Protein 7LCU (pdb70)

Nearest PDB structures (foldseek):
  4z2a-assembly1_A  TM=1.001E+00  e=0.000E+00  Homo sapiens
  6eqv-assembly1_A  TM=9.980E-01  e=0.000E+00  Homo sapiens
  1p8j-assembly1_A  TM=9.957E-01  e=0.000E+00  Mus musculus
  1ot5-assembly2_B  TM=9.451E-01  e=8.355E-60  Saccharomyces cerevisiae
  3wqb-assembly1_A  TM=8.620E-01  e=1.418E-39  Aeromonas sobria

Structure (mmCIF, N/CA/C/O backbone):
data_7LCU
#
_entry.id   7LCU
#
_cell.length_a   95.994
_cell.length_b   67.383
_cell.length_c   88.632
_cell.angle_alpha   90.000
_cell.angle_beta   122.697
_cell.angle_gamma   90.000
#
_symmetry.space_group_name_H-M   'C 1 2 1'
#
loop_
_entity.id
_entity.type
_entity.pdbx_description
1 polymer Furin
2 non-polymer 'CALCIUM ION'
3 non-polymer '(1-{[2-(3,5-dichlorophenyl)-6-{[2-(4-methylpiperazin-1-yl)pyrimidin-5-yl]oxy}pyridin-4-yl]methyl}piperidin-4-yl)acetic acid'
4 non-polymer 1,2-ETHANEDIOL
5 water water
#
loop_
_atom_site.group_PDB
_atom_site.id
_atom_site.type_symbol
_atom_site.label_atom_id
_atom_site.label_alt_id
_atom_site.label_comp_id
_atom_site.label_asym_id
_atom_site.label_entity_id
_atom_site.label_seq_id
_atom_site.pdbx_PDB_ins_code
_atom_site.Cartn_x
_atom_site.Cartn_y
_atom_site.Cartn_z
_atom_site.occupancy
_atom_site.B_iso_or_equiv
_atom_site.auth_seq_id
_atom_site.auth_comp_id
_atom_site.auth_asym_id
_atom_site.auth_atom_id
_atom_site.pdbx_PDB_model_num
ATOM 1 N N . TYR A 1 3 ? -81.66673 -3.12451 77.25518 1.000 37.52188 110 TYR A N 1
ATOM 2 C CA . TYR A 1 3 ? -81.52415 -3.88280 78.49130 1.000 36.56557 110 TYR A CA 1
ATOM 3 C C . TYR A 1 3 ? -82.50315 -3.41225 79.55769 1.000 38.57919 110 TYR A C 1
ATOM 4 O O . TYR A 1 3 ? -82.62190 -2.21506 79.81983 1.000 40.43121 110 TYR A O 1
ATOM 13 N N . GLN A 1 4 ? -83.19647 -4.36556 80.17532 1.000 36.87097 111 GLN A N 1
ATOM 14 C CA . GLN A 1 4 ? -84.05443 -4.09857 81.31895 1.000 33.84991 111 GLN A CA 1
ATOM 15 C C . GLN A 1 4 ? -83.67648 -5.03750 82.45499 1.000 32.12745 111 GLN A C 1
ATOM 16 O O . GLN A 1 4 ? -83.42000 -6.22409 82.23287 1.000 33.51990 111 GLN A O 1
ATOM 18 N N . GLU A 1 5 ? -83.63321 -4.49500 83.66833 1.000 29.46913 112 GLU A N 1
ATOM 19 C CA . GLU A 1 5 ? -83.38288 -5.25582 84.88620 1.000 31.27495 112 GLU A CA 1
ATOM 20 C C . GLU A 1 5 ? -84.34599 -6.43604 84.97649 1.000 28.22165 112 GLU A C 1
ATOM 21 O O . GLU A 1 5 ? -85.50460 -6.32280 84.55692 1.000 25.75736 112 GLU A O 1
ATOM 27 N N . PRO A 1 6 ? -83.91272 -7.57985 85.51199 1.000 24.11810 113 PRO A N 1
ATOM 28 C CA . PRO A 1 6 ? -84.80192 -8.74598 85.57491 1.000 19.38753 113 PRO A CA 1
ATOM 29 C C . PRO A 1 6 ? -86.07764 -8.45924 86.35093 1.000 21.29869 113 PRO A C 1
ATOM 30 O O . PRO A 1 6 ? -86.08343 -7.72565 87.34175 1.000 21.37328 113 PRO A O 1
ATOM 34 N N . THR A 1 7 ? -87.16513 -9.07434 85.89326 1.000 18.18105 114 THR A N 1
ATOM 35 C CA . THR A 1 7 ? -88.47275 -8.94287 86.51848 1.000 18.52666 114 THR A CA 1
ATOM 36 C C . THR A 1 7 ? -88.83628 -10.13131 87.40020 1.000 16.81803 114 THR A C 1
ATOM 37 O O . THR A 1 7 ? -89.93169 -10.14632 87.97560 1.000 17.17622 114 THR A O 1
ATOM 41 N N . ASP A 1 8 ? -87.94672 -11.11553 87.52833 1.000 16.44573 115 ASP A N 1
ATOM 42 C CA . ASP A 1 8 ? -88.26430 -12.33816 88.25196 1.000 15.20310 115 ASP A CA 1
ATOM 43 C C . ASP A 1 8 ? -88.65228 -12.02444 89.69850 1.000 14.73843 115 ASP A C 1
ATOM 44 O O . ASP A 1 8 ? -88.11118 -11.09999 90.31395 1.000 16.69069 115 ASP A O 1
ATOM 49 N N . PRO A 1 9 ? -89.58623 -12.78627 90.26580 1.000 14.76463 116 PRO A N 1
ATOM 50 C CA . PRO A 1 9 ? -90.16350 -12.39215 91.56169 1.000 15.31679 116 PRO A CA 1
ATOM 51 C C . PRO A 1 9 ? -89.17206 -12.36297 92.71306 1.000 16.85222 116 PRO A C 1
ATOM 52 O O . PRO A 1 9 ? -89.36817 -11.59196 93.66374 1.000 16.66445 116 PRO A O 1
ATOM 56 N N . LYS A 1 10 ? -88.12226 -13.18082 92.67341 1.000 15.72020 117 LYS A N 1
ATOM 57 C CA . LYS A 1 10 ? -87.15359 -13.21866 93.76188 1.000 15.62421 117 LYS A CA 1
ATOM 58 C C . LYS A 1 10 ? -85.86245 -12.47815 93.43909 1.000 13.07392 117 LYS A C 1
ATOM 59 O O . LYS A 1 10 ? -84.93012 -12.51005 94.24490 1.000 14.76442 117 LYS A O 1
ATOM 65 N N . PHE A 1 11 ? -85.77328 -11.81262 92.29010 1.000 14.65273 118 PHE A N 1
ATOM 66 C CA . PHE A 1 11 ? -84.58431 -11.00596 92.02931 1.000 13.26701 118 PHE A CA 1
ATOM 67 C C . PHE A 1 11 ? -84.31750 -9.96555 93.11092 1.000 13.41744 118 PHE A C 1
ATOM 68 O O . PHE A 1 11 ? -83.13879 -9.75948 93.45260 1.000 13.18787 118 PHE A O 1
ATOM 76 N N . PRO A 1 12 ? -85.31651 -9.28237 93.67668 1.000 14.96626 119 PRO A N 1
ATOM 77 C CA . PRO A 1 12 ? -85.00030 -8.31386 94.73376 1.000 18.19343 119 PRO A CA 1
ATOM 78 C C . PRO A 1 12 ? -84.32107 -8.95573 95.92671 1.000 17.00586 119 PRO A C 1
ATOM 79 O O . PRO A 1 12 ? -83.47845 -8.31545 96.56737 1.000 22.67772 119 PRO A O 1
ATOM 83 N N . GLN A 1 13 ? -84.65030 -10.21308 96.22389 1.000 14.27301 120 GLN A N 1
ATOM 84 C CA . GLN A 1 13 ? -84.04039 -10.96818 97.31041 1.000 13.40254 120 GLN A CA 1
ATOM 85 C C . GLN A 1 13 ? -82.62258 -11.42445 96.99151 1.000 11.69327 120 GLN A C 1
ATOM 86 O O . GLN A 1 13 ? -81.90476 -11.82057 97.91224 1.000 11.45251 120 GLN A O 1
ATOM 92 N N . GLN A 1 14 ? -82.20154 -11.38283 95.72341 1.000 12.13370 121 GLN A N 1
ATOM 93 C CA . GLN A 1 14 ? -80.83116 -11.72923 95.33457 1.000 9.95757 121 GLN A CA 1
ATOM 94 C C . GLN A 1 14 ? -79.92469 -10.51678 95.56059 1.000 10.38266 121 GLN A C 1
ATOM 95 O O . GLN A 1 14 ? -79.41003 -9.88433 94.63428 1.000 13.02534 121 GLN A O 1
ATOM 101 N N . TRP A 1 15 ? -79.71958 -10.22279 96.85076 1.000 11.00221 122 TRP A N 1
ATOM 102 C CA . TRP A 1 15 ? -79.08932 -8.98042 97.28357 1.000 10.04152 122 TRP A CA 1
ATOM 103 C C . TRP A 1 15 ? -77.67157 -8.83912 96.75516 1.000 12.06914 122 TRP A C 1
ATOM 104 O O . TRP A 1 15 ? -77.18766 -7.71583 96.56841 1.000 14.79160 122 TRP A O 1
ATOM 115 N N . TYR A 1 16 ? -76.98122 -9.95635 96.54878 1.000 10.27649 123 TYR A N 1
ATOM 116 C CA . TYR A 1 16 ? -75.61951 -9.96010 96.03099 1.000 12.40908 123 TYR A CA 1
ATOM 117 C C . TYR A 1 16 ? -75.55921 -9.62562 94.54022 1.000 13.35718 123 TYR A C 1
ATOM 118 O O . TYR A 1 16 ? -74.45592 -9.42123 94.01664 1.000 14.43011 123 TYR A O 1
ATOM 127 N N . LEU A 1 17 ? -76.71062 -9.55379 93.85834 1.000 12.44106 124 LEU A N 1
ATOM 128 C CA . LEU A 1 17 ? -76.85640 -9.10078 92.47120 1.000 14.54189 124 LEU A CA 1
ATOM 129 C C . LEU A 1 17 ? -77.69033 -7.83428 92.33651 1.000 18.17237 124 LEU A C 1
ATOM 130 O O . LEU A 1 17 ? -77.39746 -6.98899 91.48396 1.000 19.05228 124 LEU A O 1
ATOM 135 N N . SER A 1 18 ? -78.77432 -7.70916 93.10174 1.000 18.49662 125 SER A N 1
ATOM 136 C CA . SER A 1 18 ? -79.71859 -6.61694 92.90198 1.000 21.78312 125 SER A CA 1
ATOM 137 C C . SER A 1 18 ? -79.39690 -5.39531 93.74753 1.000 28.35828 125 SER A C 1
ATOM 138 O O . SER A 1 18 ? -80.01463 -4.34161 93.54726 1.000 31.30093 125 SER A O 1
ATOM 141 N N . GLY A 1 19 ? -78.44303 -5.50852 94.66832 1.000 19.93705 126 GLY A N 1
ATOM 142 C CA . GLY A 1 19 ? -78.18353 -4.43200 95.60216 1.000 29.13113 126 GLY A CA 1
ATOM 143 C C . GLY A 1 19 ? -77.86137 -3.12340 94.90806 1.000 36.82735 126 GLY A C 1
ATOM 144 O O . GLY A 1 19 ? -77.44385 -3.07644 93.74788 1.000 33.76934 126 GLY A O 1
ATOM 145 N N . VAL A 1 20 ? -78.06180 -2.03539 95.65039 1.000 33.22808 127 VAL A N 1
ATOM 146 C CA . VAL A 1 20 ? -77.78048 -0.69762 95.14324 1.000 41.60027 127 VAL A CA 1
ATOM 147 C C . VAL A 1 20 ? -76.93024 0.06920 96.14743 1.000 43.54008 127 VAL A C 1
ATOM 148 O O . VAL A 1 20 ? -76.66425 1.26334 95.96842 1.000 42.09068 127 VAL A O 1
ATOM 152 N N . THR A 1 21 ? -76.49719 -0.61142 97.20940 1.000 37.18871 128 THR A N 1
ATOM 153 C CA . THR A 1 21 ? -75.64892 -0.01372 98.23139 1.000 37.16766 128 THR A CA 1
ATOM 154 C C . THR A 1 21 ? -74.18016 -0.39327 98.07006 1.000 38.89257 128 THR A C 1
ATOM 155 O O . THR A 1 21 ? -73.41463 -0.30282 99.03585 1.000 37.05624 128 THR A O 1
ATOM 159 N N . GLN A 1 22 ? -73.77412 -0.80934 96.86903 1.000 39.64794 129 GLN A N 1
ATOM 160 C CA . GLN A 1 22 ? -72.38211 -1.12785 96.55333 1.000 39.77497 129 GLN A CA 1
ATOM 161 C C . GLN A 1 22 ? -71.85537 -2.31480 97.35598 1.000 39.87432 129 GLN A C 1
ATOM 162 O O . GLN A 1 22 ? -70.63933 -2.52339 97.44247 1.000 43.43454 129 GLN A O 1
ATOM 164 N N . ARG A 1 23 ? -72.75405 -3.09485 97.94769 1.000 29.62964 130 ARG A N 1
ATOM 165 C CA . ARG A 1 23 ? -72.39324 -4.33454 98.63387 1.000 19.23900 130 ARG A CA 1
ATOM 166 C C . ARG A 1 23 ? -72.83945 -5.53999 97.81231 1.000 16.62437 130 ARG A C 1
ATOM 167 O O . ARG A 1 23 ? -73.63078 -6.36055 98.26566 1.000 18.50687 130 ARG A O 1
ATOM 175 N N . ASP A 1 24 ? -72.33020 -5.63997 96.58388 1.000 13.20971 131 ASP A N 1
ATOM 176 C CA . ASP A 1 24 ? -72.77667 -6.67608 95.66732 1.000 13.52897 131 ASP A CA 1
ATOM 177 C C . ASP A 1 24 ? -71.64893 -7.00391 94.69434 1.000 12.00642 131 ASP A C 1
ATOM 178 O O . ASP A 1 24 ? -70.55338 -6.44452 94.76139 1.000 13.06334 131 ASP A O 1
ATOM 183 N N . LEU A 1 25 ? -71.93403 -7.92250 93.78341 1.000 11.66885 132 LEU A N 1
ATOM 184 C CA . LEU A 1 25 ? -70.94033 -8.44895 92.86100 1.000 10.34853 132 LEU A CA 1
ATOM 185 C C . LEU A 1 25 ? -70.80272 -7.61794 91.58175 1.000 10.63791 132 LEU A C 1
ATOM 186 O O . LEU A 1 25 ? -70.06663 -8.01403 90.67059 1.000 10.84073 132 LEU A O 1
ATOM 191 N N . ASN A 1 26 ? -71.48826 -6.47431 91.50227 1.000 12.03079 133 ASN A N 1
ATOM 192 C CA . ASN A 1 26 ? -71.38807 -5.57072 90.35595 1.000 12.65023 133 ASN A CA 1
ATOM 193 C C . ASN A 1 26 ? -71.72318 -6.29162 89.05368 1.000 11.96568 133 ASN A C 1
ATOM 194 O O . ASN A 1 26 ? -71.06529 -6.10140 88.03035 1.000 13.06893 133 ASN A O 1
ATOM 199 N N . VAL A 1 27 ? -72.76114 -7.12611 89.09829 1.000 12.80063 134 VAL A N 1
ATOM 200 C CA A VAL A 1 27 ? -73.16844 -7.87409 87.91366 0.465 12.78026 134 VAL A CA 1
ATOM 201 C CA B VAL A 1 27 ? -73.18332 -7.88720 87.92734 0.535 12.76376 134 VAL A CA 1
ATOM 202 C C . VAL A 1 27 ? -74.07932 -7.05853 87.00349 1.000 12.11574 134 VAL A C 1
ATOM 203 O O . VAL A 1 27 ? -74.03258 -7.22213 85.77764 1.000 13.52302 134 VAL A O 1
ATOM 210 N N . LYS A 1 28 ? -74.90728 -6.17081 87.56252 1.000 13.49420 135 LYS A N 1
ATOM 211 C CA . LYS A 1 28 ? -75.77312 -5.36155 86.71136 1.000 14.54173 135 LYS A CA 1
ATOM 212 C C . LYS A 1 28 ? -74.96279 -4.55039 85.71159 1.000 14.89055 135 LYS A C 1
ATOM 213 O O . LYS A 1 28 ? -75.39158 -4.35931 84.56649 1.000 17.19104 135 LYS A O 1
ATOM 219 N N . ALA A 1 29 ? -73.78474 -4.07405 86.11835 1.000 15.40791 136 ALA A N 1
ATOM 220 C CA . ALA A 1 29 ? -72.93406 -3.32358 85.19805 1.000 16.50061 136 ALA A CA 1
ATOM 221 C C . ALA A 1 29 ? -72.52605 -4.17327 83.99918 1.000 15.29305 136 ALA A C 1
ATOM 222 O O . ALA A 1 29 ? -72.41500 -3.66709 82.87265 1.000 20.18577 136 ALA A O 1
ATOM 224 N N . ALA A 1 30 ? -72.28288 -5.46673 84.22147 1.000 15.62272 137 ALA A N 1
ATOM 225 C CA . ALA A 1 30 ? -71.92346 -6.34759 83.11630 1.000 14.39979 137 ALA A CA 1
ATOM 226 C C . ALA A 1 30 ? -73.12743 -6.62081 82.22562 1.000 14.16207 137 ALA A C 1
ATOM 227 O O . ALA A 1 30 ? -73.01942 -6.58642 80.99165 1.000 17.36012 137 ALA A O 1
ATOM 229 N N . TRP A 1 31 ? -74.28760 -6.88943 82.83126 1.000 14.81760 138 TRP A N 1
ATOM 230 C CA . TRP A 1 31 ? -75.49941 -7.09867 82.04910 1.000 15.94472 138 TRP A CA 1
ATOM 231 C C . TRP A 1 31 ? -75.81750 -5.87796 81.19230 1.000 17.23345 138 TRP A C 1
ATOM 232 O O . TRP A 1 31 ? -76.22065 -6.01162 80.02944 1.000 20.50163 138 TRP A O 1
ATOM 243 N N . ALA A 1 32 ? -75.65136 -4.67801 81.75366 1.000 19.36315 139 ALA A N 1
ATOM 244 C CA . ALA A 1 32 ? -75.99031 -3.45742 81.02840 1.000 19.10322 139 ALA A CA 1
ATOM 245 C C . ALA A 1 32 ? -75.12934 -3.25220 79.79109 1.000 24.32864 139 ALA A C 1
ATOM 246 O O . ALA A 1 32 ? -75.54304 -2.53180 78.87624 1.000 27.80753 139 ALA A O 1
ATOM 248 N N . GLN A 1 33 ? -73.94096 -3.84493 79.74855 1.000 20.20820 140 GLN A N 1
ATOM 249 C CA . GLN A 1 33 ? -73.09557 -3.80131 78.56447 1.000 21.46827 140 GLN A CA 1
ATOM 250 C C . GLN A 1 33 ? -73.38082 -4.94478 77.60630 1.000 25.23154 140 GLN A C 1
ATOM 251 O O . GLN A 1 33 ? -72.66857 -5.09586 76.60591 1.000 27.21720 140 GLN A O 1
ATOM 257 N N . GLY A 1 34 ? -74.40062 -5.74700 77.88607 1.000 23.17872 141 GLY A N 1
ATOM 258 C CA . GLY A 1 34 ? -74.78449 -6.81964 76.99885 1.000 21.69094 141 GLY A CA 1
ATOM 259 C C . GLY A 1 34 ? -74.09679 -8.14020 77.24219 1.000 19.64497 141 GLY A C 1
ATOM 260 O O . GLY A 1 34 ? -74.11482 -8.99865 76.35442 1.000 22.62204 141 GLY A O 1
ATOM 261 N N . TYR A 1 35 ? -73.48810 -8.33973 78.41185 1.000 15.06275 142 TYR A N 1
ATOM 262 C CA . TYR A 1 35 ? -72.82827 -9.60089 78.73812 1.000 13.85846 142 TYR A CA 1
ATOM 263 C C . TYR A 1 35 ? -73.69315 -10.36038 79.73431 1.000 12.82311 142 TYR A C 1
ATOM 264 O O . TYR A 1 35 ? -73.86810 -9.92488 80.88061 1.000 14.93834 142 TYR A O 1
ATOM 273 N N . THR A 1 36 ? -74.22940 -11.49409 79.28934 1.000 13.35785 143 THR A N 1
ATOM 274 C CA . THR A 1 36 ? -75.13612 -12.31116 80.08301 1.000 14.02809 143 THR A CA 1
ATOM 275 C C . THR A 1 36 ? -74.78540 -13.78940 80.02633 1.000 13.40782 143 THR A C 1
ATOM 276 O O . THR A 1 36 ? -75.53291 -14.60968 80.57766 1.000 13.53950 143 THR A O 1
ATOM 280 N N . GLY A 1 37 ? -73.68676 -14.15744 79.36901 1.000 14.01810 144 GLY A N 1
ATOM 281 C CA . GLY A 1 37 ? -73.27297 -15.53702 79.28687 1.000 13.53197 144 GLY A CA 1
ATOM 282 C C . GLY A 1 37 ? -73.60110 -16.23127 77.98157 1.000 12.54234 144 GLY A C 1
ATOM 283 O O . GLY A 1 37 ? -73.33348 -17.42953 77.86346 1.000 12.48748 144 GLY A O 1
ATOM 284 N N . HIS A 1 38 ? -74.18965 -15.52466 77.01545 1.000 15.49782 145 HIS A N 1
ATOM 285 C CA A HIS A 1 38 ? -74.51694 -16.11606 75.72108 0.419 15.73503 145 HIS A CA 1
ATOM 286 C CA B HIS A 1 38 ? -74.52484 -16.14326 75.74246 0.581 15.70913 145 HIS A CA 1
ATOM 287 C C . HIS A 1 38 ? -73.30907 -16.84559 75.15211 1.000 13.90715 145 HIS A C 1
ATOM 288 O O . HIS A 1 38 ? -72.21529 -16.28420 75.08330 1.000 13.97582 145 HIS A O 1
ATOM 301 N N . GLY A 1 39 ? -73.51094 -18.09529 74.74046 1.000 12.93194 146 GLY A N 1
ATOM 302 C CA . GLY A 1 39 ? -72.47293 -18.86281 74.08750 1.000 15.30970 146 GLY A CA 1
ATOM 303 C C . GLY A 1 39 ? -71.52682 -19.59549 75.01156 1.000 14.78615 146 GLY A C 1
ATOM 304 O O . GLY A 1 39 ? -70.65137 -20.32138 74.52577 1.000 15.89119 146 GLY A O 1
ATOM 305 N N . ILE A 1 40 ? -71.66891 -19.43290 76.32752 1.000 13.09234 147 ILE A N 1
ATOM 306 C CA . ILE A 1 40 ? -70.77945 -20.06402 77.29512 1.000 13.08977 147 ILE A CA 1
ATOM 307 C C . ILE A 1 40 ? -71.49049 -21.26078 77.90778 1.000 11.56177 147 ILE A C 1
ATOM 308 O O . ILE A 1 40 ? -72.70993 -21.24271 78.11127 1.000 13.27739 147 ILE A O 1
ATOM 313 N N . VAL A 1 41 ? -70.72440 -22.30597 78.21387 1.000 11.41694 148 VAL A N 1
ATOM 314 C CA . VAL A 1 41 ? -71.24178 -23.56587 78.73445 1.000 12.45118 148 VAL A CA 1
ATOM 315 C C . VAL A 1 41 ? -70.57454 -23.84442 80.07429 1.000 10.30107 148 VAL A C 1
ATOM 316 O O . VAL A 1 41 ? -69.34100 -23.86463 80.16070 1.000 11.46136 148 VAL A O 1
ATOM 320 N N . VAL A 1 42 ? -71.38971 -24.07007 81.11062 1.000 10.33538 149 VAL A N 1
ATOM 321 C CA . VAL A 1 42 ? -70.90284 -24.33379 82.46160 1.000 9.93603 149 VAL A CA 1
ATOM 322 C C . VAL A 1 42 ? -71.45316 -25.66968 82.93694 1.000 9.35618 149 VAL A C 1
ATOM 323 O O . VAL A 1 42 ? -72.62225 -25.98735 82.68445 1.000 11.10718 149 VAL A O 1
ATOM 327 N N . SER A 1 43 ? -70.63482 -26.43063 83.66382 1.000 9.52424 150 SER A N 1
ATOM 328 C CA . SER A 1 43 ? -71.06041 -27.70125 84.24653 1.000 11.02409 150 SER A CA 1
ATOM 329 C C . SER A 1 43 ? -70.80797 -27.73624 85.75251 1.000 10.37234 150 SER A C 1
ATOM 330 O O . SER A 1 43 ? -69.70795 -27.41123 86.21346 1.000 10.93727 150 SER A O 1
ATOM 333 N N . ILE A 1 44 ? -71.81599 -28.17751 86.50680 1.000 10.48410 151 ILE A N 1
ATOM 334 C CA . ILE A 1 44 ? -71.76616 -28.27893 87.96628 1.000 9.00333 151 ILE A CA 1
ATOM 335 C C . ILE A 1 44 ? -71.39472 -29.70865 88.33700 1.000 10.03532 151 ILE A C 1
ATOM 336 O O . ILE A 1 44 ? -72.15251 -30.64362 88.04112 1.000 10.53918 151 ILE A O 1
ATOM 341 N N . LEU A 1 45 ? -70.27594 -29.88968 89.03699 1.000 11.24237 152 LEU A N 1
ATOM 342 C CA . LEU A 1 45 ? -69.84799 -31.20828 89.50539 1.000 10.42405 152 LEU A CA 1
ATOM 343 C C . LEU A 1 45 ? -70.40222 -31.43232 90.90842 1.000 11.51678 152 LEU A C 1
ATOM 344 O O . LEU A 1 45 ? -69.91315 -30.84100 91.87656 1.000 10.95546 152 LEU A O 1
ATOM 349 N N . ASP A 1 46 ? -71.41306 -32.29552 91.03128 1.000 10.73545 153 ASP A N 1
ATOM 350 C CA . ASP A 1 46 ? -72.14560 -32.38320 92.28749 1.000 10.72778 153 ASP A CA 1
ATOM 351 C C . ASP A 1 46 ? -73.00831 -33.64047 92.32626 1.000 11.56179 153 ASP A C 1
ATOM 352 O O . ASP A 1 46 ? -72.62053 -34.68377 91.78859 1.000 13.23953 153 ASP A O 1
ATOM 357 N N . ASP A 1 47 ? -74.16886 -33.55262 92.97334 1.000 13.26589 154 ASP A N 1
ATOM 358 C CA . ASP A 1 47 ? -75.04453 -34.69684 93.20130 1.000 13.03635 154 ASP A CA 1
ATOM 359 C C . ASP A 1 47 ? -76.12210 -34.85675 92.13065 1.000 13.65502 154 ASP A C 1
ATOM 360 O O . ASP A 1 47 ? -77.04345 -35.66315 92.31408 1.000 15.33385 154 ASP A O 1
ATOM 365 N N . GLY A 1 48 ? -76.02527 -34.12456 91.02960 1.000 12.22510 155 GLY A N 1
ATOM 366 C CA . GLY A 1 48 ? -77.00333 -34.15907 89.95990 1.000 14.02919 155 GLY A CA 1
ATOM 367 C C . GLY A 1 48 ? -77.68233 -32.81331 89.77289 1.000 13.85233 155 GLY A C 1
ATOM 368 O O . GLY A 1 48 ? -77.56819 -31.90368 90.59148 1.000 13.80604 155 GLY A O 1
ATOM 369 N N . ILE A 1 49 ? -78.40906 -32.70416 88.65771 1.000 13.87010 156 ILE A N 1
ATOM 370 C CA . ILE A 1 49 ? -79.09987 -31.46952 88.29692 1.000 14.75069 156 ILE A CA 1
ATOM 371 C C . ILE A 1 49 ? -80.52565 -31.79301 87.86433 1.000 13.81525 156 ILE A C 1
ATOM 372 O O . ILE A 1 49 ? -80.74044 -32.65796 87.00753 1.000 15.32580 156 ILE A O 1
ATOM 377 N N . GLU A 1 50 ? -81.49296 -31.09119 88.44773 1.000 14.32390 157 GLU A N 1
ATOM 378 C CA . GLU A 1 50 ? -82.90327 -31.25843 88.10059 1.000 12.74223 157 GLU A CA 1
ATOM 379 C C . GLU A 1 50 ? -83.16020 -30.51448 86.79378 1.000 11.67829 157 GLU A C 1
ATOM 380 O O . GLU A 1 50 ? -83.55047 -29.34647 86.77553 1.000 14.19805 157 GLU A O 1
ATOM 386 N N . LYS A 1 51 ? -82.93509 -31.21225 85.67066 1.000 15.12760 158 LYS A N 1
ATOM 387 C CA . LYS A 1 51 ? -82.88923 -30.55868 84.36252 1.000 16.17889 158 LYS A CA 1
ATOM 388 C C . LYS A 1 51 ? -84.23945 -30.00157 83.92932 1.000 17.38403 158 LYS A C 1
ATOM 389 O O . LYS A 1 51 ? -84.28034 -29.10601 83.07526 1.000 18.03020 158 LYS A O 1
ATOM 395 N N . ASN A 1 52 ? -85.33772 -30.51201 84.48470 1.000 15.99255 159 ASN A N 1
ATOM 396 C CA . ASN A 1 52 ? -86.67817 -30.03757 84.16847 1.000 20.10801 159 ASN A CA 1
ATOM 397 C C . ASN A 1 52 ? -87.16135 -28.94939 85.11579 1.000 16.30601 159 ASN A C 1
ATOM 398 O O . ASN A 1 52 ? -88.33188 -28.55964 85.04763 1.000 17.54870 159 ASN A O 1
ATOM 403 N N . HIS A 1 53 ? -86.30403 -28.46436 86.00789 1.000 14.92431 160 HIS A N 1
ATOM 404 C CA . HIS A 1 53 ? -86.71153 -27.37230 86.87706 1.000 13.02039 160 HIS A CA 1
ATOM 405 C C . HIS A 1 53 ? -87.18411 -26.19447 86.02691 1.000 12.53465 160 HIS A C 1
ATOM 406 O O . HIS A 1 53 ? -86.52976 -25.84082 85.04327 1.000 12.41925 160 HIS A O 1
ATOM 413 N N . PRO A 1 54 ? -88.31093 -25.56437 86.37030 1.000 12.97178 161 PRO A N 1
ATOM 414 C CA . PRO A 1 54 ? -88.81279 -24.45289 85.54080 1.000 14.05117 161 PRO A CA 1
ATOM 415 C C . PRO A 1 54 ? -87.83653 -23.30111 85.34278 1.000 14.86843 161 PRO A C 1
ATOM 416 O O . PRO A 1 54 ? -87.98241 -22.55561 84.36530 1.000 16.80598 161 PRO A O 1
ATOM 420 N N . ASP A 1 55 ? -86.86624 -23.10513 86.23345 1.000 13.86643 162 ASP A N 1
ATOM 421 C CA . ASP A 1 55 ? -85.88249 -22.04773 86.05073 1.000 13.02855 162 ASP A CA 1
ATOM 422 C C . ASP A 1 55 ? -84.56979 -22.54509 85.46215 1.000 13.19425 162 ASP A C 1
ATOM 423 O O . ASP A 1 55 ? -83.65029 -21.74119 85.28253 1.000 13.65525 162 ASP A O 1
ATOM 428 N N . LEU A 1 56 ? -84.45473 -23.83578 85.16007 1.000 11.92312 163 LEU A N 1
ATOM 429 C CA . LEU A 1 56 ? -83.26085 -24.35769 84.50305 1.000 12.04523 163 LEU A CA 1
ATOM 430 C C . LEU A 1 56 ? -83.50780 -24.90203 83.10504 1.000 13.05042 163 LEU A C 1
ATOM 431 O O . LEU A 1 56 ? -82.60985 -24.82353 82.25894 1.000 13.93992 163 LEU A O 1
ATOM 436 N N . ALA A 1 57 ? -84.70059 -25.44199 82.83835 1.000 13.67349 164 ALA A N 1
ATOM 437 C CA . ALA A 1 57 ? -84.95110 -26.14342 81.58115 1.000 15.34275 164 ALA A CA 1
ATOM 438 C C . ALA A 1 57 ? -84.58156 -25.30737 80.36049 1.000 13.56410 164 ALA A C 1
ATOM 439 O O . ALA A 1 57 ? -84.00298 -25.82948 79.40078 1.000 15.38240 164 ALA A O 1
ATOM 441 N N . GLY A 1 58 ? -84.90846 -24.01336 80.37273 1.000 13.93364 165 GLY A N 1
ATOM 442 C CA . GLY A 1 58 ? -84.61791 -23.16847 79.22280 1.000 17.46626 165 GLY A CA 1
ATOM 443 C C . GLY A 1 58 ? -83.14185 -23.06164 78.88501 1.000 15.10049 165 GLY A C 1
ATOM 444 O O . GLY A 1 58 ? -82.78329 -22.79231 77.73451 1.000 17.66206 165 GLY A O 1
ATOM 445 N N . ASN A 1 59 ? -82.26554 -23.25226 79.87324 1.000 14.71984 166 ASN A N 1
ATOM 446 C CA . ASN A 1 59 ? -80.82589 -23.15686 79.66348 1.000 14.16088 166 ASN A CA 1
ATOM 447 C C . ASN A 1 59 ? -80.11237 -24.50085 79.72817 1.000 13.32873 166 ASN A C 1
ATOM 448 O O . ASN A 1 59 ? -78.89039 -24.53991 79.55872 1.000 15.04304 166 ASN A O 1
ATOM 453 N N . TYR A 1 60 ? -80.82609 -25.59853 79.96373 1.000 13.69364 167 TYR A N 1
ATOM 454 C CA . TYR A 1 60 ? -80.16987 -26.87425 80.19899 1.000 13.09008 167 TYR A CA 1
ATOM 455 C C . TYR A 1 60 ? -79.49583 -27.37529 78.92890 1.000 13.95835 167 TYR A C 1
ATOM 456 O O . TYR A 1 60 ? -80.02868 -27.23952 77.82194 1.000 16.25684 167 TYR A O 1
ATOM 465 N N . ASP A 1 61 ? -78.31424 -27.95575 79.09713 1.000 13.93766 168 ASP A N 1
ATOM 466 C CA . ASP A 1 61 ? -77.49752 -28.42443 77.98304 1.000 14.98767 168 ASP A CA 1
ATOM 467 C C . ASP A 1 61 ? -77.08322 -29.85985 78.25936 1.000 13.84353 168 ASP A C 1
ATOM 468 O O . ASP A 1 61 ? -76.21148 -30.09711 79.12253 1.000 16.29610 168 ASP A O 1
ATOM 473 N N . PRO A 1 62 ? -77.66122 -30.83855 77.55867 1.000 16.77949 169 PRO A N 1
ATOM 474 C CA . PRO A 1 62 ? -77.21978 -32.22906 77.74304 1.000 15.59712 169 PRO A CA 1
ATOM 475 C C . PRO A 1 62 ? -75.74785 -32.43284 77.43910 1.000 14.10754 169 PRO A C 1
ATOM 476 O O . PRO A 1 62 ? -75.13100 -33.34366 78.00299 1.000 15.65984 169 PRO A O 1
ATOM 480 N N . GLY A 1 63 ? -75.16868 -31.62775 76.54317 1.000 15.89995 170 GLY A N 1
ATOM 481 C CA . GLY A 1 63 ? -73.75531 -31.75120 76.22096 1.000 18.84705 170 GLY A CA 1
ATOM 482 C C . GLY A 1 63 ? -72.82841 -31.31247 77.33066 1.000 18.46255 170 GLY A C 1
ATOM 483 O O . GLY A 1 63 ? -71.62100 -31.56465 77.25101 1.000 18.27752 170 GLY A O 1
ATOM 484 N N . ALA A 1 64 ? -73.36452 -30.66119 78.35834 1.000 16.17288 171 ALA A N 1
ATOM 485 C CA . ALA A 1 64 ? -72.61198 -30.27362 79.54063 1.000 17.56241 171 ALA A CA 1
ATOM 486 C C . ALA A 1 64 ? -72.84448 -31.22293 80.70587 1.000 16.73733 171 ALA A C 1
ATOM 487 O O . ALA A 1 64 ? -72.47414 -30.90383 81.84285 1.000 14.78028 171 ALA A O 1
ATOM 489 N N . SER A 1 65 ? -73.46160 -32.37738 80.45854 1.000 15.67528 172 SER A N 1
ATOM 490 C CA . SER A 1 65 ? -73.99213 -33.19524 81.53712 1.000 15.18786 172 SER A CA 1
ATOM 491 C C . SER A 1 65 ? -73.61047 -34.65171 81.33405 1.000 15.10268 172 SER A C 1
ATOM 492 O O . SER A 1 65 ? -73.47785 -35.12947 80.20254 1.000 16.54672 172 SER A O 1
ATOM 495 N N . PHE A 1 66 ? -73.43800 -35.35211 82.44637 1.000 13.16325 173 PHE A N 1
ATOM 496 C CA . PHE A 1 66 ? -73.28269 -36.79545 82.42640 1.000 13.71909 173 PHE A CA 1
ATOM 497 C C . PHE A 1 66 ? -73.55177 -37.31288 83.82796 1.000 15.19398 173 PHE A C 1
ATOM 498 O O . PHE A 1 66 ? -73.49783 -36.56350 84.80874 1.000 14.75576 173 PHE A O 1
ATOM 506 N N . ASP A 1 67 ? -73.84842 -38.60225 83.91016 1.000 16.16035 174 ASP A N 1
ATOM 507 C CA . ASP A 1 67 ? -74.04990 -39.28930 85.17934 1.000 15.97270 174 ASP A CA 1
ATOM 508 C C . ASP A 1 67 ? -72.93583 -40.31818 85.32345 1.000 16.87790 174 ASP A C 1
ATOM 509 O O . ASP A 1 67 ? -73.00819 -41.41368 84.75863 1.000 16.96716 174 ASP A O 1
ATOM 514 N N . VAL A 1 68 ? -71.89421 -39.95402 86.07068 1.000 14.36959 175 VAL A N 1
ATOM 515 C CA . VAL A 1 68 ? -70.77253 -40.85990 86.29596 1.000 15.75765 175 VAL A CA 1
ATOM 516 C C . VAL A 1 68 ? -71.07534 -41.90740 87.36056 1.000 18.21709 175 VAL A C 1
ATOM 517 O O . VAL A 1 68 ? -70.40288 -42.94462 87.40455 1.000 20.80612 175 VAL A O 1
ATOM 521 N N . ASN A 1 69 ? -72.06291 -41.66495 88.23064 1.000 17.00054 176 ASN A N 1
ATOM 522 C CA . ASN A 1 69 ? -72.42595 -42.66570 89.23288 1.000 15.92484 176 ASN A CA 1
ATOM 523 C C . ASN A 1 69 ? -73.11299 -43.86862 88.59202 1.000 16.06266 176 ASN A C 1
ATOM 524 O O . ASN A 1 69 ? -72.84061 -45.01411 88.96767 1.000 20.51393 176 ASN A O 1
ATOM 529 N N . ASP A 1 70 ? -74.01596 -43.62689 87.64259 1.000 17.52146 177 ASP A N 1
ATOM 530 C CA . ASP A 1 70 ? -74.73573 -44.68866 86.94570 1.000 20.19470 177 ASP A CA 1
ATOM 531 C C . ASP A 1 70 ? -74.18904 -44.96301 85.55104 1.000 21.07750 177 ASP A C 1
ATOM 532 O O . ASP A 1 70 ? -74.60607 -45.93964 84.91900 1.000 19.96559 177 ASP A O 1
ATOM 537 N N . GLN A 1 71 ? -73.28580 -44.12283 85.05045 1.000 20.64599 178 GLN A N 1
ATOM 538 C CA . GLN A 1 71 ? -72.69614 -44.30120 83.72342 1.000 20.76273 178 GLN A CA 1
ATOM 539 C C . GLN A 1 71 ? -73.75271 -44.19845 82.62201 1.000 23.24020 178 GLN A C 1
ATOM 540 O O . GLN A 1 71 ? -73.90818 -45.09078 81.78506 1.000 25.18804 178 GLN A O 1
ATOM 546 N N . ASP A 1 72 ? -74.49384 -43.09197 82.63909 1.000 18.95309 179 ASP A N 1
ATOM 547 C CA . ASP A 1 72 ? -75.46685 -42.74527 81.61500 1.000 18.20862 179 ASP A CA 1
ATOM 548 C C . ASP A 1 72 ? -75.44987 -41.23239 81.43496 1.000 18.69683 179 ASP A C 1
ATOM 549 O O . ASP A 1 72 ? -74.86159 -40.52088 82.26007 1.000 17.35336 179 ASP A O 1
ATOM 554 N N . PRO A 1 73 ? -76.06581 -40.69993 80.37697 1.000 19.12093 180 PRO A N 1
ATOM 555 C CA . PRO A 1 73 ? -75.96114 -39.25606 80.11056 1.000 19.99854 180 PRO A CA 1
ATOM 556 C C . PRO A 1 73 ? -76.85372 -38.36591 80.96785 1.000 18.85475 180 PRO A C 1
ATOM 557 O O . PRO A 1 73 ? -76.65036 -37.14537 80.95929 1.000 18.20709 180 PRO A O 1
ATOM 561 N N . ASP A 1 74 ? -77.82921 -38.91923 81.69323 1.000 18.20593 181 ASP A N 1
ATOM 562 C CA . ASP A 1 74 ? -78.86610 -38.12285 82.33921 1.000 17.17256 181 ASP A CA 1
ATOM 563 C C . ASP A 1 74 ? -78.49810 -37.84789 83.79089 1.000 16.84225 181 ASP A C 1
ATOM 564 O O . ASP A 1 74 ? -78.46629 -38.78677 84.59878 1.000 15.79629 181 ASP A O 1
ATOM 569 N N . PRO A 1 75 ? -78.23172 -36.59149 84.17500 1.000 16.92411 182 PRO A N 1
ATOM 570 C CA . PRO A 1 75 ? -77.72324 -36.31541 85.52638 1.000 15.84754 182 PRO A CA 1
ATOM 571 C C . PRO A 1 75 ? -78.80769 -36.06201 86.56842 1.000 15.78907 182 PRO A C 1
ATOM 572 O O . PRO A 1 75 ? -78.52149 -35.49924 87.63099 1.000 15.72164 182 PRO A O 1
ATOM 576 N N . GLN A 1 76 ? -80.04492 -36.45628 86.28584 1.000 15.54626 183 GLN A N 1
ATOM 577 C CA . GLN A 1 76 ? -81.15018 -36.17247 87.19769 1.000 15.86461 183 GLN A CA 1
ATOM 578 C C . GLN A 1 76 ? -80.84607 -36.73257 88.58580 1.000 15.06798 183 GLN A C 1
ATOM 579 O O . GLN A 1 76 ? -80.39605 -37.87808 88.70145 1.000 16.17394 183 GLN A O 1
ATOM 585 N N . PRO A 1 77 ? -81.07688 -35.97327 89.65399 1.000 16.45539 184 PRO A N 1
ATOM 586 C CA . PRO A 1 77 ? -80.78732 -36.47937 90.99943 1.000 14.64445 184 PRO A CA 1
ATOM 587 C C . PRO A 1 77 ? -81.86266 -37.44190 91.48971 1.000 15.16470 184 PRO A C 1
ATOM 588 O O . PRO A 1 77 ? -82.97347 -37.50563 90.96157 1.000 17.66875 184 PRO A O 1
ATOM 592 N N . ARG A 1 78 ? -81.50505 -38.19632 92.52570 1.000 16.92982 185 ARG A N 1
ATOM 593 C CA . ARG A 1 78 ? -82.46694 -39.04145 93.22404 1.000 14.89203 185 ARG A CA 1
ATOM 594 C C . ARG A 1 78 ? -83.15855 -38.26834 94.33840 1.000 17.75919 185 ARG A C 1
ATOM 595 O O . ARG A 1 78 ? -82.53733 -37.45939 95.03548 1.000 17.22659 185 ARG A O 1
ATOM 603 N N . TYR A 1 79 ? -84.44977 -38.53135 94.50649 1.000 16.14374 186 TYR A N 1
ATOM 604 C CA . TYR A 1 79 ? -85.26934 -37.85467 95.50188 1.000 16.36100 186 TYR A CA 1
ATOM 605 C C . TYR A 1 79 ? -85.35849 -38.70376 96.76346 1.000 15.11147 186 TYR A C 1
ATOM 606 O O . TYR A 1 79 ? -85.67848 -39.89623 96.69588 1.000 16.12364 186 TYR A O 1
ATOM 615 N N . THR A 1 80 ? -85.04657 -38.09187 97.90407 1.000 13.98743 187 THR A N 1
ATOM 616 C CA . THR A 1 80 ? -85.11180 -38.75391 99.19834 1.000 15.11678 187 THR A CA 1
ATOM 617 C C . THR A 1 80 ? -85.75575 -37.81378 100.20977 1.000 15.59665 187 THR A C 1
ATOM 618 O O . THR A 1 80 ? -85.83015 -36.59994 100.00054 1.000 14.62192 187 THR A O 1
ATOM 622 N N . GLN A 1 81 ? -86.20439 -38.39148 101.32841 1.000 16.36015 188 GLN A N 1
ATOM 623 C CA . GLN A 1 81 ? -86.89827 -37.59911 102.33965 1.000 16.27934 188 GLN A CA 1
ATOM 624 C C . GLN A 1 81 ? -86.03199 -36.45378 102.85038 1.000 17.66627 188 GLN A C 1
ATOM 625 O O . GLN A 1 81 ? -86.53549 -35.35144 103.10112 1.000 20.56701 188 GLN A O 1
ATOM 631 N N . MET A 1 82 ? -84.73145 -36.69006 103.01406 1.000 16.21852 189 MET A N 1
ATOM 632 C CA . MET A 1 82 ? -83.83667 -35.64876 103.50413 1.000 17.57139 189 MET A CA 1
ATOM 633 C C . MET A 1 82 ? -83.38816 -34.67673 102.41978 1.000 17.72908 189 MET A C 1
ATOM 634 O O . MET A 1 82 ? -82.63213 -33.74537 102.72250 1.000 19.36083 189 MET A O 1
ATOM 639 N N . ASN A 1 83 ? -83.83197 -34.85776 101.17497 1.000 15.07773 190 ASN A N 1
ATOM 640 C CA . ASN A 1 83 ? -83.44472 -33.96408 100.08518 1.000 17.61491 190 ASN A CA 1
ATOM 641 C C . ASN A 1 83 ? -81.92971 -33.88880 99.96075 1.000 16.64783 190 ASN A C 1
ATOM 642 O O . ASN A 1 83 ? -81.35283 -32.82591 99.71977 1.000 18.49243 190 ASN A O 1
ATOM 647 N N . ASP A 1 84 ? -81.28948 -35.04823 100.11963 1.000 17.01166 191 ASP A N 1
ATOM 648 C CA . ASP A 1 84 ? -79.83289 -35.12927 100.10930 1.000 18.20039 191 ASP A CA 1
ATOM 649 C C . ASP A 1 84 ? -79.24570 -34.59035 98.81339 1.000 16.35505 191 ASP A C 1
ATOM 650 O O . ASP A 1 84 ? -78.16804 -33.98148 98.81778 1.000 20.35736 191 ASP A O 1
ATOM 655 N N . ASN A 1 85 ? -79.91636 -34.82336 97.68857 1.000 16.15880 192 ASN A N 1
ATOM 656 C CA . ASN A 1 85 ? -79.32000 -34.56284 96.38049 1.000 13.13147 192 ASN A CA 1
ATOM 657 C C . ASN A 1 85 ? -79.81019 -33.25951 95.77429 1.000 13.21047 192 ASN A C 1
ATOM 658 O O . ASN A 1 85 ? -80.01945 -33.15898 94.56515 1.000 15.28525 192 ASN A O 1
ATOM 663 N N . ARG A 1 86 ? -79.93933 -32.22451 96.59999 1.000 11.47644 193 ARG A N 1
ATOM 664 C CA A ARG A 1 86 ? -80.46634 -30.94541 96.15196 0.454 11.46044 193 ARG A CA 1
ATOM 665 C CA B ARG A 1 86 ? -80.46511 -30.93756 96.17398 0.546 11.45503 193 ARG A CA 1
ATOM 666 C C . ARG A 1 86 ? -79.38209 -29.95993 95.74599 1.000 10.31987 193 ARG A C 1
ATOM 667 O O . ARG A 1 86 ? -79.70552 -28.92014 95.16643 1.000 11.86085 193 ARG A O 1
ATOM 682 N N . HIS A 1 87 ? -78.11881 -30.26311 96.02416 1.000 11.99667 194 HIS A N 1
ATOM 683 C CA A HIS A 1 87 ? -77.10338 -29.21801 95.98482 0.525 11.27528 194 HIS A CA 1
ATOM 684 C CA B HIS A 1 87 ? -77.10493 -29.21647 95.98182 0.475 11.28063 194 HIS A CA 1
ATOM 685 C C . HIS A 1 87 ? -76.71138 -28.84068 94.55975 1.000 11.04035 194 HIS A C 1
ATOM 686 O O . HIS A 1 87 ? -76.50381 -27.65728 94.27026 1.000 11.41479 194 HIS A O 1
ATOM 699 N N . GLY A 1 88 ? -76.61176 -29.82037 93.65489 1.000 10.59252 195 GLY A N 1
ATOM 700 C CA . GLY A 1 88 ? -76.27195 -29.49386 92.27868 1.000 12.17094 195 GLY A CA 1
ATOM 701 C C . GLY A 1 88 ? -77.29537 -28.58090 91.63161 1.000 10.50536 195 GLY A C 1
ATOM 702 O O . GLY A 1 88 ? -76.94933 -27.68165 90.85676 1.000 11.96476 195 GLY A O 1
ATOM 703 N N . THR A 1 89 ? -78.57674 -28.79475 91.95175 1.000 11.19308 196 THR A N 1
ATOM 704 C CA . THR A 1 89 ? -79.63692 -27.94848 91.41867 1.000 11.17969 196 THR A CA 1
ATOM 705 C C . THR A 1 89 ? -79.52387 -26.52566 91.94784 1.000 10.27421 196 THR A C 1
ATOM 706 O O . THR A 1 89 ? -79.72719 -25.56171 91.20327 1.000 10.72810 196 THR A O 1
ATOM 710 N N . ARG A 1 90 ? -79.23446 -26.37365 93.24595 1.000 9.50469 197 ARG A N 1
ATOM 711 C CA . ARG A 1 90 ? -79.04550 -25.03628 93.80712 1.000 10.88741 197 ARG A CA 1
ATOM 712 C C . ARG A 1 90 ? -77.88862 -24.31825 93.12384 1.000 8.94166 197 ARG A C 1
ATOM 713 O O . ARG A 1 90 ? -78.00639 -23.14772 92.74799 1.000 9.89701 197 ARG A O 1
ATOM 721 N N . CYS A 1 91 ? -76.77192 -25.01845 92.93325 1.000 9.98176 198 CYS A N 1
ATOM 722 C CA . CYS A 1 91 ? -75.60710 -24.40269 92.29898 1.000 9.68433 198 CYS A CA 1
ATOM 723 C C . CYS A 1 91 ? -75.88119 -24.04285 90.84087 1.000 10.70519 198 CYS A C 1
ATOM 724 O O . CYS A 1 91 ? -75.47051 -22.97614 90.36747 1.000 10.21162 198 CYS A O 1
ATOM 727 N N . ALA A 1 92 ? -76.58592 -24.91917 90.11609 1.000 10.58521 199 ALA A N 1
ATOM 728 C CA . ALA A 1 92 ? -76.89638 -24.65247 88.71564 1.000 11.59073 199 ALA A CA 1
ATOM 729 C C . ALA A 1 92 ? -77.67918 -23.35960 88.55989 1.000 11.02154 199 ALA A C 1
ATOM 730 O O . ALA A 1 92 ? -77.40070 -22.55899 87.65776 1.000 10.95145 199 ALA A O 1
ATOM 732 N N . GLY A 1 93 ? -78.66212 -23.13251 89.43669 1.000 8.96169 200 GLY A N 1
ATOM 733 C CA . GLY A 1 93 ? -79.43946 -21.91252 89.34570 1.000 10.79929 200 GLY A CA 1
ATOM 734 C C . GLY A 1 93 ? -78.65075 -20.65938 89.66497 1.000 9.07891 200 GLY A C 1
ATOM 735 O O . GLY A 1 93 ? -78.92878 -19.59289 89.11190 1.000 10.86441 200 GLY A O 1
ATOM 736 N N . GLU A 1 94 ? -77.64893 -20.76182 90.54542 1.000 8.92392 201 GLU A N 1
ATOM 737 C CA . GLU A 1 94 ? -76.81089 -19.59616 90.81864 1.000 8.66771 201 GLU A CA 1
ATOM 738 C C . GLU A 1 94 ? -76.09896 -19.13718 89.55809 1.000 9.23590 201 GLU A C 1
ATOM 739 O O . GLU A 1 94 ? -75.95525 -17.93242 89.31744 1.000 9.17582 201 GLU A O 1
ATOM 745 N N . VAL A 1 95 ? -75.62854 -20.09460 88.75392 1.000 9.57988 202 VAL A N 1
ATOM 746 C CA . VAL A 1 95 ? -74.92528 -19.77516 87.51539 1.000 9.20928 202 VAL A CA 1
ATOM 747 C C . VAL A 1 95 ? -75.89306 -19.25058 86.46221 1.000 10.63966 202 VAL A C 1
ATOM 748 O O . VAL A 1 95 ? -75.63963 -18.22307 85.82507 1.000 9.95302 202 VAL A O 1
ATOM 752 N N . ALA A 1 96 ? -77.00630 -19.96845 86.23297 1.000 10.26734 203 ALA A N 1
ATOM 753 C CA . ALA A 1 96 ? -77.69979 -19.82190 84.95602 1.000 11.19951 203 ALA A CA 1
ATOM 754 C C . ALA A 1 96 ? -79.21098 -20.01485 85.05995 1.000 11.26380 203 ALA A C 1
ATOM 755 O O . ALA A 1 96 ? -79.84201 -20.42718 84.07895 1.000 13.22627 203 ALA A O 1
ATOM 757 N N . ALA A 1 97 ? -79.81669 -19.71196 86.20191 1.000 10.72475 204 ALA A N 1
ATOM 758 C CA . ALA A 1 97 ? -81.27363 -19.69120 86.23756 1.000 11.28228 204 ALA A CA 1
ATOM 759 C C . ALA A 1 97 ? -81.80524 -18.71233 85.19585 1.000 12.86686 204 ALA A C 1
ATOM 760 O O . ALA A 1 97 ? -81.25720 -17.62704 84.99352 1.000 11.47805 204 ALA A O 1
ATOM 762 N N . VAL A 1 98 ? -82.89608 -19.11285 84.54092 1.000 12.26111 205 VAL A N 1
ATOM 763 C CA . VAL A 1 98 ? -83.50242 -18.33662 83.46578 1.000 15.11628 205 VAL A CA 1
ATOM 764 C C . VAL A 1 98 ? -84.03250 -17.01483 84.00412 1.000 14.30996 205 VAL A C 1
ATOM 765 O O . VAL A 1 98 ? -84.56992 -16.94717 85.11878 1.000 13.25128 205 VAL A O 1
ATOM 769 N N . ALA A 1 99 ? -83.90498 -15.95784 83.20083 1.000 12.61108 206 ALA A N 1
ATOM 770 C CA . ALA A 1 99 ? -84.34099 -14.61905 83.56954 1.000 14.23911 206 ALA A CA 1
ATOM 771 C C . ALA A 1 99 ? -85.65763 -14.24436 82.89103 1.000 15.58729 206 ALA A C 1
ATOM 772 O O . ALA A 1 99 ? -85.97385 -14.71530 81.79370 1.000 16.34429 206 ALA A O 1
ATOM 774 N N . ASN A 1 100 ? -86.41829 -13.37384 83.55853 1.000 13.94496 207 ASN A N 1
ATOM 775 C CA . ASN A 1 100 ? -87.60895 -12.74173 82.98780 1.000 16.08367 207 ASN A CA 1
ATOM 776 C C . ASN A 1 100 ? -88.72276 -13.73862 82.68663 1.000 18.68712 207 ASN A C 1
ATOM 777 O O . ASN A 1 100 ? -89.49140 -13.55124 81.74074 1.000 20.71730 207 ASN A O 1
ATOM 782 N N . ASN A 1 101 ? -88.84016 -14.78792 83.49934 1.000 17.36733 208 ASN A N 1
ATOM 783 C CA . ASN A 1 101 ? -89.79038 -15.86395 83.25116 1.000 17.69479 208 ASN A CA 1
ATOM 784 C C . ASN A 1 101 ? -90.75151 -16.08366 84.41050 1.000 16.45323 208 ASN A C 1
ATOM 785 O O . ASN A 1 101 ? -91.41373 -17.12736 84.45759 1.000 17.87126 208 ASN A O 1
ATOM 790 N N . GLY A 1 102 ? -90.83672 -15.13935 85.34762 1.000 15.46830 209 GLY A N 1
ATOM 791 C CA . GLY A 1 102 ? -91.80116 -15.21830 86.42620 1.000 15.99145 209 GLY A CA 1
ATOM 792 C C . GLY A 1 102 ? -91.51120 -16.26618 87.47115 1.000 15.93033 209 GLY A C 1
ATOM 793 O O . GLY A 1 102 ? -92.39057 -16.56528 88.28320 1.000 17.76339 209 GLY A O 1
ATOM 794 N N . VAL A 1 103 ? -90.30210 -16.82661 87.48771 1.000 16.58134 210 VAL A N 1
ATOM 795 C CA . VAL A 1 103 ? -89.95918 -17.95615 88.34537 1.000 17.67011 210 VAL A CA 1
ATOM 796 C C . VAL A 1 103 ? -88.69440 -17.61560 89.12685 1.000 15.46003 210 VAL A C 1
ATOM 797 O O . VAL A 1 103 ? -87.69210 -17.20080 88.53525 1.000 14.90508 210 VAL A O 1
ATOM 801 N N . CYS A 1 104 ? -88.74653 -17.79452 90.45152 1.000 14.32058 211 CYS A N 1
ATOM 802 C CA A CYS A 1 104 ? -87.58709 -17.68005 91.36560 0.616 14.75973 211 CYS A CA 1
ATOM 803 C CA B CYS A 1 104 ? -87.57063 -17.69834 91.33691 0.384 14.73739 211 CYS A CA 1
ATOM 804 C C . CYS A 1 104 ? -86.80122 -16.41521 91.01623 1.000 12.48058 211 CYS A C 1
ATOM 805 O O . CYS A 1 104 ? -87.40183 -15.33882 90.88800 1.000 12.81459 211 CYS A O 1
ATOM 810 N N . GLY A 1 105 ? -85.47596 -16.47415 90.87357 1.000 12.42850 212 GLY A N 1
ATOM 811 C CA . GLY A 1 105 ? -84.67223 -15.31725 90.53378 1.000 13.23383 212 GLY A CA 1
ATOM 812 C C . GLY A 1 105 ? -83.96628 -15.51473 89.20900 1.000 12.32696 212 GLY A C 1
ATOM 813 O O . GLY A 1 105 ? -84.56578 -16.03211 88.25847 1.000 12.86501 212 GLY A O 1
ATOM 814 N N . VAL A 1 106 ? -82.69492 -15.11369 89.12873 1.000 11.29119 213 VAL A N 1
ATOM 815 C CA . VAL A 1 106 ? -81.91027 -15.23812 87.90241 1.000 12.34908 213 VAL A CA 1
ATOM 816 C C . VAL A 1 106 ? -80.51757 -15.76340 88.22579 1.000 11.31199 213 VAL A C 1
ATOM 817 O O . VAL A 1 106 ? -79.98970 -15.56221 89.32452 1.000 11.48586 213 VAL A O 1
ATOM 821 N N . GLY A 1 107 ? -79.88994 -16.39360 87.22925 1.000 10.63496 214 GLY A N 1
ATOM 822 C CA . GLY A 1 107 ? -78.47973 -16.69852 87.34059 1.000 9.79146 214 GLY A CA 1
ATOM 823 C C . GLY A 1 107 ? -77.61213 -15.48631 87.06705 1.000 9.84850 214 GLY A C 1
ATOM 824 O O . GL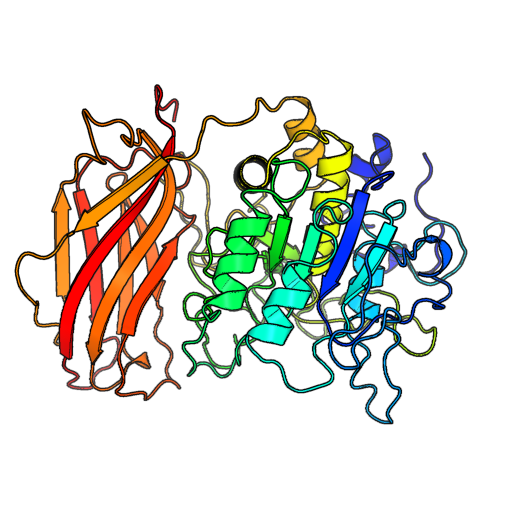Y A 1 107 ? -78.03356 -14.51150 86.44303 1.000 11.27613 214 GLY A O 1
ATOM 825 N N . VAL A 1 108 ? -76.36424 -15.55027 87.54614 1.000 9.54785 215 VAL A N 1
ATOM 826 C CA . VAL A 1 108 ? -75.38895 -14.52270 87.18703 1.000 9.79923 215 VAL A CA 1
ATOM 827 C C . VAL A 1 108 ? -75.24174 -14.44483 85.67491 1.000 10.81730 215 VAL A C 1
ATOM 828 O O . VAL A 1 108 ? -75.19146 -13.35397 85.08878 1.000 11.71538 215 VAL A O 1
ATOM 832 N N . ALA A 1 109 ? -75.15511 -15.59950 85.03177 1.000 10.22451 216 ALA A N 1
ATOM 833 C CA . ALA A 1 109 ? -75.00801 -15.69745 83.58559 1.000 10.23269 216 ALA A CA 1
ATOM 834 C C . ALA A 1 109 ? -76.28339 -16.32085 83.03067 1.000 11.30803 216 ALA A C 1
ATOM 835 O O . ALA A 1 109 ? -76.31537 -17.49408 82.65519 1.000 11.81863 216 ALA A O 1
ATOM 837 N N . TYR A 1 110 ? -77.36078 -15.52510 83.02790 1.000 11.86543 217 TYR A N 1
ATOM 838 C CA . TYR A 1 110 ? -78.69404 -16.07107 82.79189 1.000 11.60287 217 TYR A CA 1
ATOM 839 C C . TYR A 1 110 ? -78.94115 -16.46722 81.34094 1.000 13.15080 217 TYR A C 1
ATOM 840 O O . TYR A 1 110 ? -79.98001 -17.07280 81.05769 1.000 15.02703 217 TYR A O 1
ATOM 849 N N . ASN A 1 111 ? -78.01977 -16.16657 80.42606 1.000 14.06516 218 ASN A N 1
ATOM 850 C CA . ASN A 1 111 ? -78.09078 -16.68355 79.06700 1.000 15.52099 218 ASN A CA 1
ATOM 851 C C . ASN A 1 111 ? -77.04265 -17.74531 78.77525 1.000 14.56689 218 ASN A C 1
ATOM 852 O O . ASN A 1 111 ? -76.94460 -18.19730 77.62895 1.000 16.96130 218 ASN A O 1
ATOM 857 N N . ALA A 1 112 ? -76.25071 -18.15072 79.76407 1.000 14.20836 219 ALA A N 1
ATOM 858 C CA . ALA A 1 112 ? -75.36369 -19.28391 79.56515 1.000 14.19138 219 ALA A CA 1
ATOM 859 C C . ALA A 1 112 ? -76.15592 -20.58614 79.46977 1.000 12.68359 219 ALA A C 1
ATOM 860 O O . ALA A 1 112 ? -77.33113 -20.66218 79.83825 1.000 18.81464 219 ALA A O 1
ATOM 862 N N . ARG A 1 113 ? -75.49539 -21.62299 78.96491 1.000 13.41393 220 ARG A N 1
ATOM 863 C CA . ARG A 1 113 ? -76.00857 -22.98039 79.02895 1.000 13.91089 220 ARG A CA 1
ATOM 864 C C . ARG A 1 113 ? -75.40138 -23.69014 80.22989 1.000 12.83565 220 ARG A C 1
ATOM 865 O O . ARG A 1 113 ? -74.23562 -23.46611 80.57457 1.000 12.86817 220 ARG A O 1
ATOM 873 N N . ILE A 1 114 ? -76.20499 -24.53245 80.87262 1.000 12.57772 221 ILE A N 1
ATOM 874 C CA . ILE A 1 114 ? -75.85682 -25.11672 82.16005 1.000 13.00545 221 ILE A CA 1
ATOM 875 C C . ILE A 1 114 ? -76.09752 -26.61559 82.10603 1.000 11.13104 221 ILE A C 1
ATOM 876 O O . ILE A 1 114 ? -77.14033 -27.07546 81.62021 1.000 14.06769 221 ILE A O 1
ATOM 881 N N . GLY A 1 115 ? -75.14537 -27.37353 82.62572 1.000 12.55467 222 GLY A N 1
ATOM 882 C CA . GLY A 1 115 ? -75.33145 -28.79051 82.81693 1.000 12.61639 222 GLY A CA 1
ATOM 883 C C . GLY A 1 115 ? -74.78784 -29.23375 84.15519 1.000 12.90655 222 GLY A C 1
ATOM 884 O O . GLY A 1 115 ? -74.34114 -28.40861 84.96620 1.000 11.90440 222 GLY A O 1
ATOM 885 N N . GLY A 1 116 ? -74.79556 -30.53113 84.39367 1.000 12.98163 223 GLY A N 1
ATOM 886 C CA . GLY A 1 116 ? -74.26675 -31.06188 85.63472 1.000 16.56482 223 GLY A CA 1
ATOM 887 C C . GLY A 1 116 ? -73.69743 -32.44528 85.44446 1.000 13.12121 223 GLY A C 1
ATOM 888 O O . GLY A 1 116 ? -74.16118 -33.22019 84.59820 1.000 14.74997 223 GLY A O 1
ATOM 889 N N . VAL A 1 117 ? -72.69650 -32.76535 86.25599 1.000 12.88504 224 VAL A N 1
ATOM 890 C CA . VAL A 1 117 ? -72.18848 -34.12203 86.37495 1.000 12.34278 224 VAL A CA 1
ATOM 891 C C . VAL A 1 117 ? -72.69360 -34.69386 87.68495 1.000 13.94772 224 VAL A C 1
ATOM 892 O O . VAL A 1 117 ? -72.36441 -34.18631 88.76633 1.000 12.84795 224 VAL A O 1
ATOM 896 N N . ARG A 1 118 ? -73.50008 -35.74270 87.59125 1.000 14.20161 225 ARG A N 1
ATOM 897 C CA . ARG A 1 118 ? -73.91709 -36.48585 88.77315 1.000 13.87739 225 ARG A CA 1
ATOM 898 C C . ARG A 1 118 ? -72.77831 -37.42192 89.14382 1.000 14.21132 225 ARG A C 1
ATOM 899 O O . ARG A 1 118 ? -72.53921 -38.42752 88.46501 1.000 13.70708 225 ARG A O 1
ATOM 907 N N . MET A 1 119 ? -72.03407 -37.05839 90.19251 1.000 12.84772 226 MET A N 1
ATOM 908 C CA A MET A 1 119 ? -70.83241 -37.77296 90.61612 0.770 13.39997 226 MET A CA 1
ATOM 909 C CA B MET A 1 119 ? -70.89293 -37.85973 90.61159 0.230 13.45036 226 MET A CA 1
ATOM 910 C C . MET A 1 119 ? -70.73956 -38.00062 92.11657 1.000 14.16434 226 MET A C 1
ATOM 911 O O . MET A 1 119 ? -69.91936 -38.81996 92.54751 1.000 16.76325 226 MET A O 1
ATOM 920 N N . LEU A 1 120 ? -71.51210 -37.28552 92.93163 1.000 13.93149 227 LEU A N 1
ATOM 921 C CA . LEU A 1 120 ? -71.38651 -37.40665 94.37610 1.000 16.30788 227 LEU A CA 1
ATOM 922 C C . LEU A 1 120 ? -72.41573 -38.34058 95.00331 1.000 14.96250 227 LEU A C 1
ATOM 923 O O . LEU A 1 120 ? -72.34489 -38.58650 96.21120 1.000 22.25567 227 LEU A O 1
ATOM 928 N N . ASP A 1 121 ? -73.35713 -38.86648 94.22500 1.000 14.95642 228 ASP A N 1
ATOM 929 C CA . ASP A 1 121 ? -74.36957 -39.79547 94.74318 1.000 16.28048 228 ASP A CA 1
ATOM 930 C C . ASP A 1 121 ? -73.93673 -41.23812 94.48358 1.000 20.46218 228 ASP A C 1
ATOM 931 O O . ASP A 1 121 ? -74.59229 -42.01152 93.78375 1.000 22.36849 228 ASP A O 1
ATOM 936 N N . GLY A 1 122 ? -72.80147 -41.57627 95.07615 1.000 18.83537 229 GLY A N 1
ATOM 937 C CA . GLY A 1 122 ? -72.13718 -42.84094 94.83724 1.000 21.77890 229 GLY A CA 1
ATOM 938 C C . GLY A 1 122 ? -70.71287 -42.76802 95.34436 1.000 23.93913 229 GLY A C 1
ATOM 939 O O . GLY A 1 122 ? -70.27882 -41.76302 95.90642 1.000 22.78221 229 GLY A O 1
ATOM 940 N N . GLU A 1 123 ? -69.98624 -43.86313 95.13750 1.000 24.59877 230 GLU A N 1
ATOM 941 C CA . GLU A 1 123 ? -68.59742 -43.90586 95.57674 1.000 25.68756 230 GLU A CA 1
ATOM 942 C C . GLU A 1 123 ? -67.76347 -42.96492 94.71473 1.000 20.53388 230 GLU A C 1
ATOM 943 O O . GLU A 1 123 ? -67.81464 -43.02942 93.48209 1.000 23.48539 230 GLU A O 1
ATOM 949 N N . VAL A 1 124 ? -67.00703 -42.08029 95.36102 1.000 19.15064 231 VAL A N 1
ATOM 950 C CA . VAL A 1 124 ? -66.13583 -41.13584 94.66677 1.000 16.30888 231 VAL A CA 1
ATOM 951 C C . VAL A 1 124 ? -64.73257 -41.72589 94.62004 1.000 19.69722 231 VAL A C 1
ATOM 952 O O . VAL A 1 124 ? -64.03156 -41.77849 95.63603 1.000 20.00846 231 VAL A O 1
ATOM 956 N N . THR A 1 125 ? -64.31740 -42.15293 93.43276 1.000 16.45520 232 THR A N 1
ATOM 957 C CA . THR A 1 125 ? -63.02446 -42.77647 93.19778 1.000 16.89287 232 THR A CA 1
ATOM 958 C C . THR A 1 125 ? -62.20332 -41.89609 92.26332 1.000 14.25590 232 THR A C 1
ATOM 959 O O . THR A 1 125 ? -62.71772 -40.97507 91.62579 1.000 14.75672 232 THR A O 1
ATOM 963 N N . ASP A 1 126 ? -60.91718 -42.23415 92.14100 1.000 15.46939 233 ASP A N 1
ATOM 964 C CA . ASP A 1 126 ? -60.04544 -41.54311 91.19396 1.000 15.33850 233 ASP A CA 1
ATOM 965 C C . ASP A 1 126 ? -60.63203 -41.57804 89.78722 1.000 15.84916 233 ASP A C 1
ATOM 966 O O . ASP A 1 126 ? -60.65913 -40.56238 89.08365 1.000 15.46862 233 ASP A O 1
ATOM 971 N N . ALA A 1 127 ? -61.11517 -42.74934 89.36006 1.000 17.65090 234 ALA A N 1
ATOM 972 C CA . ALA A 1 127 ? -61.68967 -42.87464 88.02413 1.000 19.47321 234 ALA A CA 1
ATOM 973 C C . ALA A 1 127 ? -62.93729 -42.01422 87.86821 1.000 13.78805 234 ALA A C 1
ATOM 974 O O . ALA A 1 127 ? -63.15859 -41.41029 86.81425 1.000 15.44781 234 ALA A O 1
ATOM 976 N N . VAL A 1 128 ? -63.77417 -41.96015 88.90642 1.000 14.73111 235 VAL A N 1
ATOM 977 C CA . VAL A 1 128 ? -64.97850 -41.13018 88.86498 1.000 15.76221 235 VAL A CA 1
ATOM 978 C C . VAL A 1 128 ? -64.60619 -39.65921 88.72738 1.000 12.40183 235 VAL A C 1
ATOM 979 O O . VAL A 1 128 ? -65.18864 -38.92074 87.92181 1.000 12.92796 235 VAL A O 1
ATOM 983 N N . GLU A 1 129 ? -63.64075 -39.21263 89.53112 1.000 14.95804 236 GLU A N 1
ATOM 984 C CA . GLU A 1 129 ? -63.20156 -37.82092 89.47545 1.000 12.42062 236 GLU A CA 1
ATOM 985 C C . GLU A 1 129 ? -62.64368 -37.47114 88.10259 1.000 12.41591 236 GLU A C 1
ATOM 986 O O . GLU A 1 129 ? -62.99018 -36.43196 87.53401 1.000 12.81658 236 GLU A O 1
ATOM 992 N N . ALA A 1 130 ? -61.81233 -38.35333 87.53385 1.000 13.32375 237 ALA A N 1
ATOM 993 C CA . ALA A 1 130 ? -61.20143 -38.07235 86.23632 1.000 13.73969 237 ALA A CA 1
ATOM 994 C C . ALA A 1 130 ? -62.24335 -38.00022 85.12778 1.000 13.28318 237 ALA A C 1
ATOM 995 O O . ALA A 1 130 ? -62.16474 -37.13820 84.24634 1.000 13.48886 237 ALA A O 1
ATOM 997 N N . ARG A 1 131 ? -63.23472 -38.89218 85.15813 1.000 14.10887 238 ARG A N 1
ATOM 998 C CA . ARG A 1 131 ? -64.27629 -38.85931 84.13981 1.000 14.68336 238 ARG A CA 1
ATOM 999 C C . ARG A 1 131 ? -65.10200 -37.58757 84.23800 1.000 14.43506 238 ARG A C 1
ATOM 1000 O O . ARG A 1 131 ? -65.57047 -37.07123 83.22020 1.000 14.46542 238 ARG A O 1
ATOM 1008 N N . SER A 1 132 ? -65.28379 -37.07110 85.45816 1.000 12.65213 239 SER A N 1
ATOM 1009 C CA . SER A 1 132 ? -66.08174 -35.86418 85.66481 1.000 12.00782 239 SER A CA 1
ATOM 1010 C C . SER A 1 132 ? -65.32149 -34.61902 85.21774 1.000 9.75301 239 SER A C 1
ATOM 1011 O O . SER A 1 132 ? -65.85248 -33.78345 84.47672 1.000 11.67045 239 SER A O 1
ATOM 1014 N N . LEU A 1 133 ? -64.07298 -34.48228 85.67544 1.000 11.94025 240 LEU A N 1
ATOM 1015 C CA . LEU A 1 133 ? -63.24122 -33.33837 85.30824 1.000 11.03581 240 LEU A CA 1
ATOM 1016 C C . LEU A 1 133 ? -62.97854 -33.28874 83.81161 1.000 12.50585 240 LEU A C 1
ATOM 1017 O O . LEU A 1 133 ? -62.79373 -32.20300 83.24970 1.000 13.83679 240 LEU A O 1
ATOM 1022 N N . GLY A 1 134 ? -62.96655 -34.44375 83.15135 1.000 12.59324 241 GLY A N 1
ATOM 1023 C CA . GLY A 1 134 ? -62.65191 -34.53760 81.74080 1.000 13.11892 241 GLY A CA 1
ATOM 1024 C C . GLY A 1 134 ? -63.84959 -34.60528 80.81964 1.000 13.30736 241 GLY A C 1
ATOM 1025 O O . GLY A 1 134 ? -63.68296 -34.93415 79.63904 1.000 15.66511 241 GLY A O 1
ATOM 1026 N N . LEU A 1 135 ? -65.05406 -34.30869 81.31003 1.000 13.73402 242 LEU A N 1
ATOM 1027 C CA . LEU A 1 135 ? -66.24247 -34.42046 80.47374 1.000 13.89623 242 LEU A CA 1
ATOM 1028 C C . LEU A 1 135 ? -66.22627 -33.37410 79.36413 1.000 15.45403 242 LEU A C 1
ATOM 1029 O O . LEU A 1 135 ? -66.10452 -32.17545 79.62826 1.000 13.03612 242 LEU A O 1
ATOM 1034 N N . ASN A 1 136 ? -66.37347 -33.82766 78.11639 1.000 14.10912 243 ASN A N 1
ATOM 1035 C CA . ASN A 1 136 ? -66.56969 -32.97837 76.94381 1.000 14.48570 243 ASN A CA 1
ATOM 1036 C C . ASN A 1 136 ? -65.79606 -31.65499 77.01000 1.000 12.28576 243 ASN A C 1
ATOM 1037 O O . ASN A 1 136 ? -66.39511 -30.57855 76.92680 1.000 12.59799 243 ASN A O 1
ATOM 1042 N N . PRO A 1 137 ? -64.45988 -31.70581 77.11424 1.000 13.69121 244 PRO A N 1
ATOM 1043 C CA . PRO A 1 137 ? -63.69367 -30.47806 77.38986 1.000 13.27905 244 PRO A CA 1
ATOM 1044 C C . PRO A 1 137 ? -63.60161 -29.50893 76.22207 1.000 13.75832 244 PRO A C 1
ATOM 1045 O O . PRO A 1 137 ? -63.08614 -28.39781 76.41092 1.000 12.61707 244 PRO A O 1
ATOM 1049 N N . ASN A 1 138 ? -64.04969 -29.88160 75.02244 1.000 13.45478 245 ASN A N 1
ATOM 1050 C CA . ASN A 1 138 ? -64.15878 -28.92407 73.93144 1.000 14.13819 245 ASN A CA 1
ATOM 1051 C C . ASN A 1 138 ? -65.58275 -28.41997 73.73050 1.000 16.23757 245 ASN A C 1
ATOM 1052 O O . ASN A 1 138 ? -65.85022 -27.70566 72.75968 1.000 19.80251 245 ASN A O 1
ATOM 1057 N N . HIS A 1 139 ? -66.49358 -28.75374 74.64114 1.000 14.56392 246 HIS A N 1
ATOM 1058 C CA . HIS A 1 139 ? -67.83259 -28.18207 74.67623 1.000 14.84318 246 HIS A CA 1
ATOM 1059 C C . HIS A 1 139 ? -68.08955 -27.36204 75.92879 1.000 12.42274 246 HIS A C 1
ATOM 1060 O O . HIS A 1 139 ? -68.63979 -26.26642 75.83208 1.000 13.55553 246 HIS A O 1
ATOM 1067 N N . ILE A 1 140 ? -67.67888 -27.87037 77.08875 1.000 12.68638 247 ILE A N 1
ATOM 1068 C CA . ILE A 1 140 ? -67.82585 -27.16931 78.36325 1.000 12.30923 247 ILE A CA 1
ATOM 1069 C C . ILE A 1 140 ? -66.67590 -26.17825 78.51080 1.000 11.63687 247 ILE A C 1
ATOM 1070 O O . ILE A 1 140 ? -65.50866 -26.52619 78.27258 1.000 13.53502 247 ILE A O 1
ATOM 1075 N N . HIS A 1 141 ? -66.99411 -24.93292 78.88512 1.000 10.92904 248 HIS A N 1
ATOM 1076 C CA . HIS A 1 141 ? -65.96355 -23.92723 79.14652 1.000 10.61654 248 HIS A CA 1
ATOM 1077 C C . HIS A 1 141 ? -65.47850 -23.95584 80.59353 1.000 10.20981 248 HIS A C 1
ATOM 1078 O O . HIS A 1 141 ? -64.27079 -23.87323 80.85124 1.000 10.59065 248 HIS A O 1
ATOM 1085 N N . ILE A 1 142 ? -66.41562 -24.03190 81.53999 1.000 9.91959 249 ILE A N 1
ATOM 1086 C CA . ILE A 1 142 ? -66.17836 -23.79151 82.95995 1.000 9.06063 249 ILE A CA 1
ATOM 1087 C C . ILE A 1 142 ? -66.80379 -24.94169 83.73097 1.000 9.80239 249 ILE A C 1
ATOM 1088 O O . ILE A 1 142 ? -67.96285 -25.30062 83.47924 1.000 9.99269 249 ILE A O 1
ATOM 1093 N N . TYR A 1 143 ? -66.04028 -25.51312 84.65844 1.000 10.17025 250 TYR A N 1
ATOM 1094 C CA . TYR A 1 143 ? -66.51877 -26.50950 85.60726 1.000 10.80027 250 TYR A CA 1
ATOM 1095 C C . TYR A 1 143 ? -66.55201 -25.88271 86.99625 1.000 9.60311 250 TYR A C 1
ATOM 1096 O O . TYR A 1 143 ? -65.60983 -25.18311 87.38843 1.000 11.25788 250 TYR A O 1
ATOM 1105 N N . SER A 1 144 ? -67.62428 -26.13501 87.74570 1.000 8.94886 251 SER A N 1
ATOM 1106 C CA . SER A 1 144 ? -67.77562 -25.60682 89.10082 1.000 9.89787 251 SER A CA 1
ATOM 1107 C C . SER A 1 144 ? -67.91791 -26.77118 90.06844 1.000 8.97627 251 SER A C 1
ATOM 1108 O O . SER A 1 144 ? -68.81430 -27.60617 89.91323 1.000 10.73522 251 SER A O 1
ATOM 1111 N N . ALA A 1 145 ? -67.04539 -26.82168 91.07010 1.000 8.54068 252 ALA A N 1
ATOM 1112 C CA . ALA A 1 145 ? -67.03729 -27.88677 92.06553 1.000 9.55287 252 ALA A CA 1
ATOM 1113 C C . ALA A 1 145 ? -67.05922 -27.25517 93.44807 1.000 9.14264 252 ALA A C 1
ATOM 1114 O O . ALA A 1 145 ? -66.16622 -26.46727 93.79030 1.000 9.92153 252 ALA A O 1
ATOM 1116 N N . SER A 1 146 ? -68.04606 -27.63237 94.26153 1.000 9.05303 253 SER A N 1
ATOM 1117 C CA . SER A 1 146 ? -68.24390 -27.01713 95.56198 1.000 8.82206 253 SER A CA 1
ATOM 1118 C C . SER A 1 146 ? -67.79898 -27.89545 96.71592 1.000 10.42696 253 SER A C 1
ATOM 1119 O O . SER A 1 146 ? -68.02171 -27.52740 97.87279 1.000 10.53642 253 SER A O 1
ATOM 1122 N N . TRP A 1 147 ? -67.18160 -29.03924 96.43782 1.000 9.87036 254 TRP A N 1
ATOM 1123 C CA . TRP A 1 147 ? -66.92586 -30.06217 97.43781 1.000 10.34592 254 TRP A CA 1
ATOM 1124 C C . TRP A 1 147 ? -65.58869 -30.72651 97.12929 1.000 11.06135 254 TRP A C 1
ATOM 1125 O O . TRP A 1 147 ? -65.02912 -30.57527 96.04118 1.000 11.53085 254 TRP A O 1
ATOM 1136 N N . GLY A 1 148 ? -65.07305 -31.47237 98.10333 1.000 10.91778 255 GLY A N 1
ATOM 1137 C CA . GLY A 1 148 ? -63.81774 -32.18007 97.95623 1.000 13.26946 255 GLY A CA 1
ATOM 1138 C C . GLY A 1 148 ? -63.52816 -33.00714 99.19435 1.000 10.99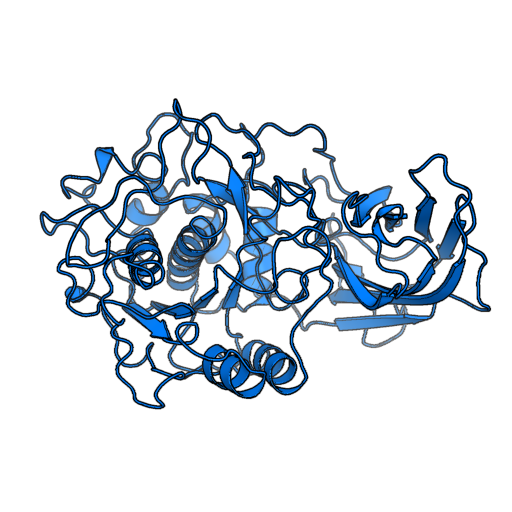057 255 GLY A C 1
ATOM 1139 O O . GLY A 1 148 ? -64.42961 -33.62780 99.76248 1.000 13.53583 255 GLY A O 1
ATOM 1140 N N . PRO A 1 149 ? -62.28169 -33.01375 99.65945 1.000 11.36507 256 PRO A N 1
ATOM 1141 C CA . PRO A 1 149 ? -61.92765 -33.81277 100.83899 1.000 12.21396 256 PRO A CA 1
ATOM 1142 C C . PRO A 1 149 ? -62.60846 -33.29313 102.09588 1.000 10.86291 256 PRO A C 1
ATOM 1143 O O . PRO A 1 149 ? -63.03425 -32.14053 102.18350 1.000 12.62443 256 PRO A O 1
ATOM 1147 N N . GLU A 1 150 ? -62.66960 -34.16734 103.09842 1.000 10.99295 257 GLU A N 1
ATOM 1148 C CA . GLU A 1 150 ? -63.43085 -33.89480 104.31510 1.000 12.54361 257 GLU A CA 1
ATOM 1149 C C . GLU A 1 150 ? -62.94536 -32.62012 104.99355 1.000 11.20374 257 GLU A C 1
ATOM 1150 O O . GLU A 1 150 ? -61.74197 -32.40336 105.15221 1.000 11.57768 257 GLU A O 1
ATOM 1156 N N . ASP A 1 151 ? -63.89390 -31.80312 105.44510 1.000 9.56843 258 ASP A N 1
ATOM 1157 C CA . ASP A 1 151 ? -63.61280 -30.54194 106.13785 1.000 9.30706 258 ASP A CA 1
ATOM 1158 C C . ASP A 1 151 ? -63.65013 -30.70579 107.65384 1.000 9.33528 258 ASP A C 1
ATOM 1159 O O . ASP A 1 151 ? -64.25516 -29.90875 108.37592 1.000 10.95565 258 ASP A O 1
ATOM 1164 N N . ASP A 1 152 ? -62.97640 -31.73610 108.16090 1.000 10.41894 259 ASP A N 1
ATOM 1165 C CA . ASP A 1 152 ? -62.94857 -32.01520 109.59187 1.000 10.78737 259 ASP A CA 1
ATOM 1166 C C . ASP A 1 152 ? -61.78094 -31.35332 110.31268 1.000 10.56051 259 ASP A C 1
ATOM 1167 O O . ASP A 1 152 ? -61.67942 -31.48145 111.53583 1.000 11.37155 259 ASP A O 1
ATOM 1172 N N . GLY A 1 153 ? -60.92395 -30.62314 109.60376 1.000 11.21744 260 GLY A N 1
ATOM 1173 C CA . GLY A 1 153 ? -59.77835 -30.00577 110.23988 1.000 10.72200 260 GLY A CA 1
ATOM 1174 C C . GLY A 1 153 ? -58.67047 -30.96445 110.59573 1.000 9.26270 260 GLY A C 1
ATOM 1175 O O . GLY A 1 153 ? -57.76907 -30.59150 111.34618 1.000 10.92834 260 GLY A O 1
ATOM 1176 N N . LYS A 1 154 ? -58.72955 -32.19254 110.08189 1.000 10.57168 261 LYS A N 1
ATOM 1177 C CA . LYS A 1 154 ? -57.74866 -33.22317 110.37844 1.000 11.64205 261 LYS A CA 1
ATOM 1178 C C . LYS A 1 154 ? -57.20922 -33.90123 109.13531 1.000 13.96106 261 LYS A C 1
ATOM 1179 O O . LYS A 1 154 ? -56.28637 -34.71407 109.25365 1.000 16.09702 261 LYS A O 1
ATOM 1185 N N . THR A 1 155 ? -57.73515 -33.59149 107.95802 1.000 11.54515 262 THR A N 1
ATOM 1186 C CA . THR A 1 155 ? -57.47518 -34.35619 106.74999 1.000 11.37478 262 THR A CA 1
ATOM 1187 C C . THR A 1 155 ? -56.45622 -33.61886 105.88969 1.000 10.78192 262 THR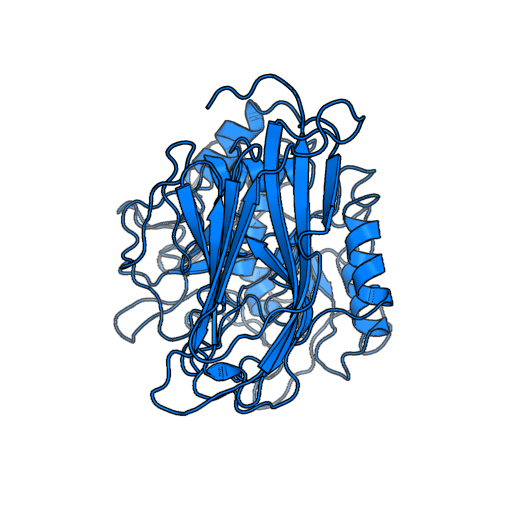 A C 1
ATOM 1188 O O . THR A 1 155 ? -56.49683 -32.39002 105.77395 1.000 11.33788 262 THR A O 1
ATOM 1192 N N . VAL A 1 156 ? -55.51919 -34.36947 105.30759 1.000 11.38075 263 VAL A N 1
ATOM 1193 C CA . VAL A 1 156 ? -54.69625 -33.89680 104.19856 1.000 10.65552 263 VAL A CA 1
ATOM 1194 C C . VAL A 1 156 ? -54.94327 -34.84230 103.03333 1.000 11.64371 263 VAL A C 1
ATOM 1195 O O . VAL A 1 156 ? -54.61993 -36.03337 103.12415 1.000 14.29843 263 VAL A O 1
ATOM 1199 N N . ASP A 1 157 ? -55.52886 -34.32988 101.95296 1.000 10.48351 264 ASP A N 1
ATOM 1200 C CA . ASP A 1 157 ? -55.96884 -35.19409 100.86667 1.000 12.94332 264 ASP A CA 1
ATOM 1201 C C . ASP A 1 157 ? -56.05529 -34.35915 99.59790 1.000 10.42771 264 ASP A C 1
ATOM 1202 O O . ASP A 1 157 ? -56.35634 -33.16653 99.65076 1.000 11.56400 264 ASP A O 1
ATOM 1207 N N . GLY A 1 158 ? -55.79781 -34.99723 98.45892 1.000 12.15726 265 GLY A N 1
ATOM 1208 C CA . GLY A 1 158 ? -55.90779 -34.35097 97.17081 1.000 12.55977 265 GLY A CA 1
ATOM 1209 C C . GLY A 1 158 ? -56.11855 -35.36057 96.06324 1.000 13.82777 265 GLY A C 1
ATOM 1210 O O . GLY A 1 158 ? -56.25627 -36.56251 96.31375 1.000 13.76988 265 GLY A O 1
ATOM 1211 N N . PRO A 1 159 ? -56.15134 -34.89194 94.81485 1.000 13.37275 266 PRO A N 1
ATOM 1212 C CA . PRO A 1 159 ? -56.43223 -35.80135 93.69453 1.000 12.95342 266 PRO A CA 1
ATOM 1213 C C . PRO A 1 159 ? -55.35730 -36.87075 93.54805 1.000 14.41216 266 PRO A C 1
ATOM 1214 O O . PRO A 1 159 ? -54.16487 -36.61427 93.73386 1.000 14.64008 266 PRO A O 1
ATOM 1218 N N . ALA A 1 160 ? -55.80089 -38.07576 93.19824 1.000 14.01993 267 ALA A N 1
ATOM 1219 C CA . ALA A 1 160 ? -54.90660 -39.15911 92.80631 1.000 13.82580 267 ALA A CA 1
ATOM 1220 C C . ALA A 1 160 ? -54.53053 -39.02087 91.32695 1.000 14.37651 267 ALA A C 1
ATOM 1221 O O . ALA A 1 160 ? -54.83651 -38.02141 90.67069 1.000 14.96105 267 ALA A O 1
ATOM 1223 N N . ARG A 1 161 ? -53.88360 -40.05451 90.77321 1.000 15.21054 268 ARG A N 1
ATOM 1224 C CA . ARG A 1 161 ? -53.14807 -39.90200 89.51960 1.000 15.31724 268 ARG A CA 1
ATOM 1225 C C . ARG A 1 161 ? -54.06956 -39.57578 88.34789 1.000 13.60880 268 ARG A C 1
ATOM 1226 O O . ARG A 1 161 ? -53.76646 -38.69176 87.53705 1.000 14.08611 268 ARG A O 1
ATOM 1234 N N . LEU A 1 162 ? -55.18016 -40.30380 88.20928 1.000 12.85375 269 LEU A N 1
ATOM 1235 C CA . LEU A 1 162 ? -56.06275 -40.05296 87.07403 1.000 15.80932 269 LEU A CA 1
ATOM 1236 C C . LEU A 1 162 ? -56.69674 -38.66896 87.15013 1.000 12.38345 269 LEU A C 1
ATOM 1237 O O . LEU A 1 162 ? -56.81410 -37.97680 86.13291 1.000 12.99736 269 LEU A O 1
ATOM 1242 N N . ALA A 1 163 ? -57.12117 -38.24725 88.34496 1.000 13.27996 270 ALA A N 1
ATOM 1243 C CA . ALA A 1 163 ? -57.70930 -36.91726 88.47382 1.000 12.62781 270 ALA A CA 1
ATOM 1244 C C . ALA A 1 163 ? -56.67105 -35.83248 88.21623 1.000 10.69460 270 ALA A C 1
ATOM 1245 O O . ALA A 1 163 ? -56.96687 -34.82239 87.56847 1.000 12.55498 270 ALA A O 1
ATOM 1247 N N . GLU A 1 164 ? -55.44856 -36.02693 88.71407 1.000 12.08899 271 GLU A N 1
ATOM 1248 C CA . GLU A 1 164 ? -54.38739 -35.05627 88.47008 1.000 12.78569 271 GLU A CA 1
ATOM 1249 C C . GLU A 1 164 ? -54.12064 -34.92558 86.97995 1.000 13.81231 271 GLU A C 1
ATOM 1250 O O . GLU A 1 164 ? -53.94374 -33.81625 86.46099 1.000 12.97239 271 GLU A O 1
ATOM 1256 N N . GLU A 1 165 ? -54.09998 -36.05657 86.27253 1.000 12.48104 272 GLU A N 1
ATOM 1257 C CA . GLU A 1 165 ? -53.88463 -36.02715 84.83317 1.000 13.47080 272 GLU A CA 1
ATOM 1258 C C . GLU A 1 165 ? -55.05009 -35.36776 84.11032 1.000 13.31315 272 GLU A C 1
ATOM 1259 O O . GLU A 1 165 ? -54.83815 -34.66214 83.11952 1.000 14.19320 272 GLU A O 1
ATOM 1265 N N . ALA A 1 166 ? -56.27904 -35.54748 84.61107 1.000 12.75700 273 ALA A N 1
ATOM 1266 C CA . ALA A 1 166 ? -57.42357 -34.87907 83.99739 1.000 13.33622 273 ALA A CA 1
ATOM 1267 C C . ALA A 1 166 ? -57.33916 -33.36198 84.15620 1.000 11.42848 273 ALA A C 1
ATOM 1268 O O . ALA A 1 166 ? -57.66352 -32.61782 83.22414 1.000 12.59377 273 ALA A O 1
ATOM 1270 N N . PHE A 1 167 ? -56.95433 -32.88089 85.34465 1.000 10.81700 274 PHE A N 1
ATOM 1271 C CA . PHE A 1 167 ? -56.75240 -31.44371 85.52985 1.000 11.31905 274 PHE A CA 1
ATOM 1272 C C . PHE A 1 167 ? -55.72765 -30.91894 84.52868 1.000 10.47983 274 PHE A C 1
ATOM 1273 O O . PHE A 1 167 ? -55.95074 -29.90924 83.85089 1.000 10.78195 274 PHE A O 1
ATOM 1281 N N . PHE A 1 168 ? -54.58387 -31.59586 84.43292 1.000 11.32641 275 PHE A N 1
ATOM 1282 C CA . PHE A 1 168 ? -53.52144 -31.11705 83.55543 1.000 12.54890 275 PHE A CA 1
ATOM 1283 C C . PHE A 1 168 ? -53.93928 -31.16854 82.09310 1.000 12.38490 275 PHE A C 1
ATOM 1284 O O . PHE A 1 168 ? -53.69612 -30.21985 81.33864 1.000 13.27067 275 PHE A O 1
ATOM 1292 N N . ARG A 1 169 ? -54.58297 -32.25878 81.67817 1.000 12.69836 276 ARG A N 1
ATOM 1293 C CA . ARG A 1 169 ? -55.08689 -32.35209 80.31375 1.000 14.64108 276 ARG A CA 1
ATOM 1294 C C . ARG A 1 169 ? -56.14028 -31.27972 80.05835 1.000 12.41559 276 ARG A C 1
ATOM 1295 O O . ARG A 1 169 ? -56.21858 -30.71551 78.96104 1.000 14.07951 276 ARG A O 1
ATOM 1303 N N . GLY A 1 170 ? -56.95059 -30.96990 81.07415 1.000 11.62396 277 GLY A N 1
ATOM 1304 C CA . GLY A 1 170 ? -57.96297 -29.93966 80.90633 1.000 13.18059 277 GLY A CA 1
ATOM 1305 C C . GLY A 1 170 ? -57.37338 -28.56074 80.66362 1.000 9.58431 277 GLY A C 1
ATOM 1306 O O . GLY A 1 170 ? -57.79499 -27.84958 79.74934 1.000 11.06698 277 GLY A O 1
ATOM 1307 N N . VAL A 1 171 ? -56.40858 -28.14988 81.49466 1.000 11.32589 278 VAL A N 1
ATOM 1308 C CA . VAL A 1 171 ? -55.83215 -26.81502 81.32315 1.000 10.74791 278 VAL A CA 1
ATOM 1309 C C . VAL A 1 171 ? -54.94990 -26.73355 80.08475 1.000 11.55841 278 VAL A C 1
ATOM 1310 O O . VAL A 1 171 ? -54.81667 -25.65892 79.48803 1.000 11.88395 278 VAL A O 1
ATOM 1314 N N . SER A 1 172 ? -54.34680 -27.84950 79.67549 1.000 11.76220 279 SER A N 1
ATOM 1315 C CA A SER A 1 172 ? -53.41505 -27.85301 78.54878 0.500 13.17876 279 SER A CA 1
ATOM 1316 C CA B SER A 1 172 ? -53.42479 -27.81065 78.54916 0.500 13.16742 279 SER A CA 1
ATOM 1317 C C . SER A 1 172 ? -54.13255 -27.95368 77.20609 1.000 14.08303 279 SER A C 1
ATOM 1318 O O . SER A 1 172 ? -53.74096 -27.29180 76.23363 1.000 16.80482 279 SER A O 1
ATOM 1323 N N . GLN A 1 173 ? -55.16833 -28.79134 77.12693 1.000 13.53218 280 GLN A N 1
ATOM 1324 C CA . GLN A 1 173 ? -55.81860 -29.12619 75.86957 1.000 18.10631 280 GLN A CA 1
ATOM 1325 C C . GLN A 1 173 ? -57.30218 -28.80123 75.81755 1.000 14.99238 280 GLN A C 1
ATOM 1326 O O . GLN A 1 173 ? -57.86081 -28.73977 74.71647 1.000 17.36094 280 GLN A O 1
ATOM 1332 N N . GLY A 1 174 ? -57.96783 -28.61611 76.95397 1.000 13.93021 281 GLY A N 1
ATOM 1333 C CA . GLY A 1 174 ? -59.37088 -28.26739 76.91238 1.000 13.46129 281 GLY A CA 1
ATOM 1334 C C . GLY A 1 174 ? -59.60588 -26.93851 76.22428 1.000 11.13871 281 GLY A C 1
ATOM 1335 O O . GLY A 1 174 ? -58.70680 -26.10378 76.09896 1.000 12.19691 281 GLY A O 1
ATOM 1336 N N . ARG A 1 175 ? -60.84886 -26.73773 75.78785 1.000 11.92119 282 ARG A N 1
ATOM 1337 C CA . ARG A 1 175 ? -61.24994 -25.47865 75.17205 1.000 11.55209 282 ARG A CA 1
ATOM 1338 C C . ARG A 1 175 ? -60.31418 -25.12281 74.01201 1.000 13.35077 282 ARG A C 1
ATOM 1339 O O . ARG A 1 175 ? -59.84884 -23.98950 73.87531 1.000 14.28265 282 ARG A O 1
ATOM 1347 N N . GLY A 1 176 ? -60.04015 -26.11387 73.16060 1.000 12.93053 283 GLY A N 1
ATOM 1348 C CA . GLY A 1 176 ? -59.21845 -25.87748 71.98139 1.000 14.01519 283 GLY A CA 1
ATOM 1349 C C . GLY A 1 176 ? -57.81551 -25.40940 72.28902 1.000 14.15764 283 GLY A C 1
ATOM 1350 O O . GLY A 1 176 ? -57.18270 -24.76305 71.44461 1.000 15.03421 283 GLY A O 1
ATOM 1351 N N . GLY A 1 177 ? -57.30021 -25.72926 73.47695 1.000 12.59162 284 GLY A N 1
ATOM 1352 C CA . GLY A 1 177 ? -55.98449 -25.31691 73.90792 1.000 11.98265 284 GLY A CA 1
ATOM 1353 C C . GLY A 1 177 ? -55.96595 -24.10466 74.81179 1.000 10.80577 284 GLY A C 1
ATOM 1354 O O . GLY A 1 177 ? -54.89698 -23.75817 75.32476 1.000 11.70428 284 GLY A O 1
ATOM 1355 N N . LEU A 1 178 ? -57.10547 -23.43483 74.99621 1.000 11.39111 285 LEU A N 1
ATOM 1356 C CA . LEU A 1 178 ? -57.17867 -22.31050 75.92411 1.000 10.87234 285 LEU A CA 1
ATOM 1357 C C . LEU A 1 178 ? -57.21930 -22.75771 77.38019 1.000 9.14793 285 LEU A C 1
ATOM 1358 O O . LEU A 1 178 ? -56.81929 -21.98738 78.26073 1.000 10.32530 285 LEU A O 1
ATOM 1363 N N . GLY A 1 179 ? -57.66267 -23.98534 77.63968 1.000 9.46599 286 GLY A N 1
ATOM 1364 C CA . GLY A 1 179 ? -57.70880 -24.53022 78.98520 1.000 9.44506 286 GLY A CA 1
ATOM 1365 C C . GLY A 1 179 ? -59.06616 -24.48446 79.66576 1.000 9.38831 286 GLY A C 1
ATOM 1366 O O . GLY A 1 179 ? -59.68591 -23.42276 79.76246 1.000 10.33272 286 GLY A O 1
ATOM 1367 N N . SER A 1 180 ? -59.53961 -25.64489 80.11886 1.000 9.75300 287 SER A N 1
ATOM 1368 C CA . SER A 1 180 ? -60.70529 -25.70020 80.99146 1.000 9.10915 287 SER A CA 1
ATOM 1369 C C . SER A 1 180 ? -60.50566 -24.77168 82.18030 1.000 9.98109 287 SER A C 1
ATOM 1370 O O . SER A 1 180 ? -59.41191 -24.68820 82.74604 1.000 9.19748 287 SER A O 1
ATOM 1373 N N . ILE A 1 181 ? -61.57427 -24.09427 82.58135 1.000 9.25159 288 ILE A N 1
ATOM 1374 C CA . ILE A 1 181 ? -61.55427 -23.29953 83.80561 1.000 8.34647 288 ILE A CA 1
ATOM 1375 C C . ILE A 1 181 ? -62.24777 -24.09142 84.90583 1.000 8.98204 288 ILE A C 1
ATOM 1376 O O . ILE A 1 181 ? -63.45689 -24.34498 84.83880 1.000 9.30353 288 ILE A O 1
ATOM 1381 N N . PHE A 1 182 ? -61.47725 -24.48952 85.91606 1.000 8.28381 289 PHE A N 1
ATOM 1382 C CA . PHE A 1 182 ? -61.99327 -25.25055 87.05208 1.000 8.50943 289 PHE A CA 1
ATOM 1383 C C . PHE A 1 182 ? -62.15412 -24.29540 88.23153 1.000 9.00988 289 PHE A C 1
ATOM 1384 O O . PHE A 1 182 ? -61.15989 -23.81697 88.77910 1.000 10.35548 289 PHE A O 1
ATOM 1392 N N . VAL A 1 183 ? -63.39203 -24.00850 88.61713 1.000 8.16734 290 VAL A N 1
ATOM 1393 C CA . VAL A 1 183 ? -63.68200 -23.13030 89.75272 1.000 8.16206 290 VAL A CA 1
ATOM 1394 C C . VAL A 1 183 ? -63.95720 -24.00362 90.96572 1.000 8.53515 290 VAL A C 1
ATOM 1395 O O . VAL A 1 183 ? -64.74273 -24.95773 90.87846 1.000 10.18541 290 VAL A O 1
ATOM 1399 N N . TRP A 1 184 ? -63.30970 -23.69279 92.08933 1.000 8.21236 291 TRP A N 1
ATOM 1400 C CA . TRP A 1 184 ? -63.40991 -24.52261 93.28847 1.000 8.46438 291 TRP A CA 1
ATOM 1401 C C . TRP A 1 184 ? -63.79951 -23.71595 94.52340 1.000 7.85178 291 TRP A C 1
ATOM 1402 O O . TRP A 1 184 ? -63.32562 -22.59615 94.71873 1.000 8.95507 291 TRP A O 1
ATOM 1413 N N . ALA A 1 185 ? -64.64462 -24.30089 95.37333 1.000 7.66830 292 ALA A N 1
ATOM 1414 C CA . ALA A 1 185 ? -64.91965 -23.73826 96.69288 1.000 7.48965 292 ALA A CA 1
ATOM 1415 C C . ALA A 1 185 ? -63.77827 -24.09229 97.64089 1.000 8.27064 292 ALA A C 1
ATOM 1416 O O . ALA A 1 185 ? -63.33747 -25.24893 97.69004 1.000 10.24227 292 ALA A O 1
ATOM 1418 N N . SER A 1 186 ? -63.30883 -23.11039 98.42429 1.000 7.53124 293 SER A N 1
ATOM 1419 C CA . SER A 1 186 ? -62.13328 -23.33455 99.26485 1.000 7.96101 293 SER A CA 1
ATOM 1420 C C . SER A 1 186 ? -62.40035 -24.15648 100.52633 1.000 8.70828 293 SER A C 1
ATOM 1421 O O . SER A 1 186 ? -61.42848 -24.59005 101.16303 1.000 9.48157 293 SER A O 1
ATOM 1424 N N . GLY A 1 187 ? -63.65771 -24.37778 100.91662 1.000 7.50136 294 GLY A N 1
ATOM 1425 C CA . GLY A 1 187 ? -63.96234 -25.27686 102.01508 1.000 8.77425 294 GLY A CA 1
ATOM 1426 C C . GLY A 1 187 ? -64.96022 -24.71503 103.00786 1.000 7.33203 294 GLY A C 1
ATOM 1427 O O . GLY A 1 187 ? -65.15662 -23.49697 103.10066 1.000 8.68190 294 GLY A O 1
ATOM 1428 N N . ASN A 1 188 ? -65.59198 -25.61918 103.76303 1.000 7.54955 295 ASN A N 1
ATOM 1429 C CA . ASN A 1 188 ? -66.58602 -25.27129 104.77337 1.000 9.54955 295 ASN A CA 1
ATOM 1430 C C . ASN A 1 188 ? -66.13213 -25.62209 106.19127 1.000 8.01500 295 ASN A C 1
ATOM 1431 O O . ASN A 1 188 ? -66.96637 -25.70195 107.09986 1.000 8.12742 295 ASN A O 1
ATOM 1436 N N . GLY A 1 189 ? -64.83913 -25.83303 106.41314 1.000 8.10754 296 GLY A N 1
ATOM 1437 C CA . GLY A 1 189 ? -64.36983 -26.36280 107.68287 1.000 8.09628 296 GLY A CA 1
ATOM 1438 C C . GLY A 1 189 ? -63.94073 -25.36100 108.73832 1.000 6.91067 296 GLY A C 1
ATOM 1439 O O . GLY A 1 189 ? -63.20803 -25.72192 109.67134 1.000 8.02410 296 GLY A O 1
ATOM 1440 N N . GLY A 1 190 ? -64.43189 -24.12481 108.65204 1.000 8.51966 297 GLY A N 1
ATOM 1441 C CA . GLY A 1 190 ? -64.00164 -23.09074 109.58892 1.000 9.30150 297 GLY A CA 1
ATOM 1442 C C . GLY A 1 190 ? -64.25565 -23.41528 111.05558 1.000 9.52115 297 GLY A C 1
ATOM 1443 O O . GLY A 1 190 ? -63.43748 -23.08179 111.91734 1.000 9.93203 297 GLY A O 1
ATOM 1444 N N . ARG A 1 191 ? -65.39783 -24.03795 111.36860 1.000 8.45456 298 ARG A N 1
ATOM 1445 C CA . ARG A 1 191 ? -65.68873 -24.37871 112.76496 1.000 9.43280 298 ARG A CA 1
ATOM 1446 C C . ARG A 1 191 ? -64.64391 -25.32129 113.33335 1.000 9.14325 298 ARG A C 1
ATOM 1447 O O . ARG A 1 191 ? -64.37637 -25.30542 114.54433 1.000 11.36350 298 ARG A O 1
ATOM 1455 N N . GLU A 1 192 ? -64.07309 -26.16685 112.49006 1.000 8.80170 299 GLU A N 1
ATOM 1456 C CA . GLU A 1 192 ? -63.06701 -27.13915 112.88285 1.000 9.63998 299 GLU A CA 1
ATOM 1457 C C . GLU A 1 192 ? -61.65384 -26.60297 112.73311 1.000 9.42676 299 GLU A C 1
ATOM 1458 O O . GLU A 1 192 ? -60.69664 -27.37572 112.84832 1.000 11.09799 299 GLU A O 1
ATOM 1464 N N . HIS A 1 193 ? -61.49775 -25.30374 112.47377 1.000 10.07452 300 HIS A N 1
ATOM 1465 C CA . HIS A 1 193 ? -60.17980 -24.69885 112.29005 1.000 10.28976 300 HIS A CA 1
ATOM 1466 C C . HIS A 1 193 ? -59.43426 -25.28784 111.10313 1.000 9.68269 300 HIS A C 1
ATOM 1467 O O . HIS A 1 193 ? -58.20601 -25.36782 111.10866 1.000 11.04175 300 HIS A O 1
ATOM 1474 N N . ASP A 1 194 ? -60.15587 -25.69713 110.06936 1.000 8.76626 301 ASP A N 1
ATOM 1475 C CA . ASP A 1 194 ? -59.49080 -26.24626 108.89757 1.000 8.93043 301 ASP A CA 1
ATOM 1476 C C . ASP A 1 194 ? -58.70070 -25.15700 108.16975 1.000 10.58746 301 ASP A C 1
ATOM 1477 O O . ASP A 1 194 ? -59.01875 -23.96798 108.24855 1.000 11.87865 301 ASP A O 1
ATOM 1482 N N . SER A 1 195 ? -57.64313 -25.58157 107.47948 1.000 9.41259 302 SER A N 1
ATOM 1483 C CA . SER A 1 195 ? -56.70997 -24.70894 106.77011 1.000 11.02427 302 SER A CA 1
ATOM 1484 C C . SER A 1 195 ? -56.64628 -25.27021 105.35903 1.000 12.06338 302 SER A C 1
ATOM 1485 O O . SER A 1 195 ? -56.20770 -26.40959 105.17731 1.000 13.72433 302 SER A O 1
ATOM 1488 N N . CYS A 1 196 ? -57.09764 -24.50228 104.35649 1.000 9.63873 303 CYS A N 1
ATOM 1489 C CA A CYS A 1 196 ? -57.46618 -25.09187 103.07264 0.864 9.41809 303 CYS A CA 1
ATOM 1490 C CA B CYS A 1 196 ? -57.46190 -25.16961 103.10817 0.136 9.45858 303 CYS A CA 1
ATOM 1491 C C . CYS A 1 196 ? -56.28799 -25.50236 102.18508 1.000 8.76292 303 CYS A C 1
ATOM 1492 O O . CYS A 1 196 ? -56.51027 -26.14584 101.16319 1.000 9.93787 303 CYS A O 1
ATOM 1497 N N . ASN A 1 197 ? -55.04715 -25.15667 102.52688 1.000 7.91647 304 ASN A N 1
ATOM 1498 C CA . ASN A 1 197 ? -53.95341 -25.73398 101.74235 1.000 8.84262 304 ASN A CA 1
ATOM 1499 C C . ASN A 1 197 ? -53.80868 -27.23355 101.97393 1.000 8.74800 304 ASN A C 1
ATOM 1500 O O . ASN A 1 197 ? -53.06882 -27.89049 101.23347 1.000 10.54111 304 ASN A O 1
ATOM 1505 N N . CYS A 1 198 ? -54.49404 -27.79251 102.97205 1.000 9.29512 305 CYS A N 1
ATOM 1506 C CA . CYS A 1 198 ? -54.53224 -29.23700 103.19373 1.000 9.39476 305 CYS A CA 1
ATOM 1507 C C . CYS A 1 198 ? -55.49988 -29.95490 102.26307 1.000 9.84619 305 CYS A C 1
ATOM 1508 O O . CYS A 1 198 ? -55.66661 -31.17619 102.38537 1.000 10.87755 305 CYS A O 1
ATOM 1511 N N . ASP A 1 199 ? -56.14333 -29.22264 101.35190 1.000 8.82135 306 ASP A N 1
ATOM 1512 C CA . ASP A 1 199 ? -57.09989 -29.74870 100.38311 1.000 9.53680 306 ASP A CA 1
ATOM 1513 C C . ASP A 1 199 ? -56.44432 -29.56444 99.01716 1.000 9.08470 306 ASP A C 1
ATOM 1514 O O . ASP A 1 199 ? -56.28824 -28.43292 98.54754 1.000 9.23091 306 ASP A O 1
ATOM 1519 N N . GLY A 1 200 ? -55.99915 -30.66764 98.40695 1.000 9.26151 307 GLY A N 1
ATOM 1520 C CA . GLY A 1 200 ? -55.22411 -30.59734 97.17031 1.000 9.97514 307 GLY A CA 1
ATOM 1521 C C . GLY A 1 200 ? -56.02466 -30.22235 95.93744 1.000 9.00708 307 GLY A C 1
ATOM 1522 O O . GLY A 1 200 ? -55.43169 -29.99355 94.87818 1.000 10.94596 307 GLY A O 1
ATOM 1523 N N . TYR A 1 201 ? -57.35039 -30.17023 96.03613 1.000 9.33236 308 TYR A N 1
ATOM 1524 C CA . TYR A 1 201 ? -58.14521 -29.66169 94.92804 1.000 9.62242 308 TYR A CA 1
ATOM 1525 C C . TYR A 1 201 ? -58.12859 -28.14159 94.92514 1.000 8.10356 308 TYR A C 1
ATOM 1526 O O . TYR A 1 201 ? -57.76430 -27.51461 93.92332 1.000 9.56350 308 TYR A O 1
ATOM 1535 N N . THR A 1 202 ? -58.50708 -27.52769 96.04638 1.000 9.22239 309 THR A N 1
ATOM 1536 C CA . THR A 1 202 ? -58.48347 -26.07089 96.09758 1.000 8.49899 309 THR A CA 1
ATOM 1537 C C . THR A 1 202 ? -57.05277 -25.53459 96.06859 1.000 7.73412 309 THR A C 1
ATOM 1538 O O . THR A 1 202 ? -56.80552 -24.46012 95.50703 1.000 10.56473 309 THR A O 1
ATOM 1542 N N . ASN A 1 203 ? -56.09444 -26.29070 96.60064 1.000 8.34424 310 ASN A N 1
ATOM 1543 C CA . ASN A 1 203 ? -54.68629 -25.88199 96.64317 1.000 9.97089 310 ASN A CA 1
ATOM 1544 C C . ASN A 1 203 ? -53.96557 -26.00766 95.29067 1.000 9.52548 310 ASN A C 1
ATOM 1545 O O . ASN A 1 203 ? -52.82464 -25.54042 95.16095 1.000 10.37093 310 ASN A O 1
ATOM 1550 N N . SER A 1 204 ? -54.60967 -26.57609 94.27276 1.000 8.69022 311 SER A N 1
ATOM 1551 C CA . SER A 1 204 ? -54.00198 -26.74053 92.95286 1.000 8.71131 311 SER A CA 1
ATOM 1552 C C . SER A 1 204 ? -53.86174 -25.40179 92.22725 1.000 8.77710 311 SER A C 1
ATOM 1553 O O . SER A 1 204 ? -54.71896 -24.52710 92.34431 1.000 9.18701 311 SER A O 1
ATOM 1556 N N . ILE A 1 205 ? -52.78948 -25.25742 91.42946 1.000 8.37180 312 ILE A N 1
ATOM 1557 C CA . ILE A 1 205 ? -52.70893 -24.10727 90.51598 1.000 8.23177 312 ILE A CA 1
ATOM 1558 C C . ILE A 1 205 ? -53.76557 -24.17242 89.42625 1.000 7.16539 312 ILE A C 1
ATOM 1559 O O . ILE A 1 205 ? -54.10671 -23.14296 88.82202 1.000 9.00093 312 ILE A O 1
ATOM 1564 N N . TYR A 1 206 ? -54.29207 -25.36560 89.15367 1.000 7.99600 313 TYR A N 1
ATOM 1565 C CA . TYR A 1 206 ? -55.21032 -25.56196 88.04273 1.000 9.60683 313 TYR A CA 1
ATOM 1566 C C . TYR A 1 206 ? -56.62750 -25.13951 88.37381 1.000 8.18422 313 TYR A C 1
ATOM 1567 O O . TYR A 1 206 ? -57.45700 -25.04640 87.46046 1.000 9.27938 313 TYR A O 1
ATOM 1576 N N . THR A 1 207 ? -56.93406 -24.93048 89.64879 1.000 8.13783 314 THR A N 1
ATOM 1577 C CA . THR A 1 207 ? -58.26007 -24.51641 90.07236 1.000 8.96986 314 THR A CA 1
ATOM 1578 C C . THR A 1 207 ? -58.22836 -23.05455 90.49245 1.000 7.21502 314 THR A C 1
ATOM 1579 O O . THR A 1 207 ? -57.22680 -22.55398 91.01665 1.000 8.85740 314 THR A O 1
ATOM 1583 N N . LEU A 1 208 ? -59.33128 -22.36866 90.22010 1.000 7.56798 315 LEU A N 1
ATOM 1584 C CA . LEU A 1 208 ? -59.51133 -20.96569 90.57422 1.000 7.97734 315 LEU A CA 1
ATOM 1585 C C . LEU A 1 208 ? -60.38432 -20.97099 91.82254 1.000 7.68138 315 LEU A C 1
ATOM 1586 O O . LEU A 1 208 ? -61.59371 -21.20179 91.73870 1.000 8.03935 315 LEU A O 1
ATOM 1591 N N . SER A 1 209 ? -59.76286 -20.75147 92.98192 1.000 8.25778 316 SER A N 1
ATOM 1592 C CA A SER A 1 209 ? -60.39897 -21.04767 94.25931 0.826 7.07071 316 SER A CA 1
ATOM 1593 C CA B SER A 1 209 ? -60.37181 -21.04810 94.27644 0.174 7.16427 316 SER A CA 1
ATOM 1594 C C . SER A 1 209 ? -61.03937 -19.81656 94.88397 1.0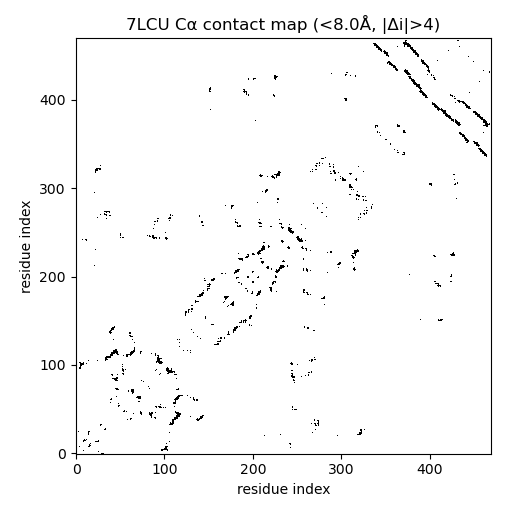00 7.50940 316 SER A C 1
ATOM 1595 O O . SER A 1 209 ? -60.46622 -18.71732 94.88086 1.000 7.89885 316 SER A O 1
ATOM 1600 N N . ILE A 1 210 ? -62.22308 -20.02561 95.45771 1.000 6.84940 317 ILE A N 1
ATOM 1601 C CA . ILE A 1 210 ? -63.12112 -18.95829 95.88589 1.000 5.69704 317 ILE A CA 1
ATOM 1602 C C . ILE A 1 210 ? -63.55735 -19.19672 97.32828 1.000 6.78938 317 ILE A C 1
ATOM 1603 O O . ILE A 1 210 ? -63.98671 -20.30596 97.67773 1.000 7.34037 317 ILE A O 1
ATOM 1608 N N . SER A 1 211 ? -63.50934 -18.13501 98.14430 1.000 5.69060 318 SER A N 1
ATOM 1609 C CA . SER A 1 211 ? -64.02274 -18.12349 99.50981 1.000 6.42092 318 SER A CA 1
ATOM 1610 C C . SER A 1 211 ? -65.25681 -17.22256 99.61086 1.000 6.94476 318 SER A C 1
ATOM 1611 O O . SER A 1 211 ? -65.74090 -16.67993 98.60808 1.000 7.12104 318 SER A O 1
ATOM 1614 N N . SER A 1 212 ? -65.75682 -17.03875 100.84000 1.000 6.51123 319 SER A N 1
ATOM 1615 C CA . SER A 1 212 ? -67.03383 -16.37264 101.08836 1.000 6.83091 319 SER A CA 1
ATOM 1616 C C . SER A 1 212 ? -66.89601 -15.13900 101.97686 1.000 6.68152 319 SER A C 1
ATOM 1617 O O . SER A 1 212 ? -66.01024 -15.04634 102.83073 1.000 6.92523 319 SER A O 1
ATOM 1620 N N . ALA A 1 213 ? -67.82774 -14.20471 101.78727 1.000 7.26092 320 ALA A N 1
ATOM 1621 C CA . ALA A 1 213 ? -68.03559 -13.08643 102.69729 1.000 7.51953 320 ALA A CA 1
ATOM 1622 C C . ALA A 1 213 ? -69.50547 -13.02666 103.07504 1.000 7.20255 320 ALA A C 1
ATOM 1623 O O . ALA A 1 213 ? -70.37346 -13.32048 102.24786 1.000 7.27135 320 ALA A O 1
ATOM 1625 N N . THR A 1 214 ? -69.78661 -12.64510 104.32227 1.000 7.46207 321 THR A N 1
ATOM 1626 C CA . THR A 1 214 ? -71.17741 -12.47422 104.74099 1.000 8.12609 321 THR A CA 1
ATOM 1627 C C . THR A 1 214 ? -71.72749 -11.14432 104.22182 1.000 8.08008 321 THR A C 1
ATOM 1628 O O . THR A 1 214 ? -70.99032 -10.27285 103.74952 1.000 8.37218 321 THR A O 1
ATOM 1632 N N . GLN A 1 215 ? -73.04738 -10.97516 104.35185 1.000 8.02052 322 GLN A N 1
ATOM 1633 C CA . GLN A 1 215 ? -73.69940 -9.77256 103.83783 1.000 8.50749 322 GLN A CA 1
ATOM 1634 C C . GLN A 1 215 ? -73.12353 -8.50987 104.46244 1.000 10.54391 322 GLN A C 1
ATOM 1635 O O . GLN A 1 215 ? -72.99225 -7.48495 103.78215 1.000 10.84291 322 GLN A O 1
ATOM 1641 N N . PHE A 1 216 ? -72.79913 -8.54717 105.75470 1.000 8.56589 323 PHE A N 1
ATOM 1642 C CA . PHE A 1 216 ? -72.23008 -7.38012 106.41914 1.000 9.30513 323 PHE A CA 1
ATOM 1643 C C . PHE A 1 216 ? -70.72880 -7.25137 106.18121 1.000 10.86413 323 PHE A C 1
ATOM 1644 O O . PHE A 1 216 ? -70.07639 -6.39470 106.79322 1.000 11.30754 323 PHE A O 1
ATOM 1652 N N . GLY A 1 217 ? -70.16338 -8.09647 105.32885 1.000 8.87863 324 GLY A N 1
ATOM 1653 C CA . GLY A 1 217 ? -68.77316 -7.95733 104.95168 1.000 10.41249 324 GLY A CA 1
ATOM 1654 C C . GLY A 1 217 ? -67.79047 -8.64503 105.86478 1.000 8.60309 324 GLY A C 1
ATOM 1655 O O . GLY A 1 217 ? -66.63649 -8.21001 105.95184 1.000 10.52929 324 GLY A O 1
ATOM 1656 N N . ASN A 1 218 ? -68.20262 -9.70184 106.56263 1.000 7.51781 325 ASN A N 1
ATOM 1657 C CA . ASN A 1 218 ? -67.33823 -10.38948 107.50920 1.000 7.86869 325 ASN A CA 1
ATOM 1658 C C . ASN A 1 218 ? -66.96870 -11.78725 107.02169 1.000 6.33805 325 ASN A C 1
ATOM 1659 O O . ASN A 1 218 ? -67.54227 -12.31875 106.06796 1.000 7.81078 325 ASN A O 1
ATOM 1664 N N . VAL A 1 219 ? -65.98330 -12.37335 107.69493 1.000 6.69625 326 VAL A N 1
ATOM 1665 C CA . VAL A 1 219 ? -65.53207 -13.74001 107.42423 1.000 7.22810 326 VAL A CA 1
ATOM 1666 C C . VAL A 1 219 ? -66.50723 -14.71168 108.08235 1.000 6.77677 326 VAL A C 1
ATOM 1667 O O . VAL A 1 219 ? -66.61312 -14.73104 109.32060 1.000 7.06660 326 VAL A O 1
ATOM 1671 N N . PRO A 1 220 ? -67.24221 -15.52428 107.32246 1.000 6.56769 327 PRO A N 1
ATOM 1672 C CA . PRO A 1 220 ? -68.26013 -16.38990 107.93570 1.000 7.65058 327 PRO A CA 1
ATOM 1673 C C . PRO A 1 220 ? -67.65776 -17.47482 108.81695 1.000 7.23251 327 PRO A C 1
ATOM 1674 O O . PRO A 1 220 ? -66.50038 -17.87253 108.67471 1.000 7.07084 327 PRO A O 1
ATOM 1678 N N . TRP A 1 221 ? -68.50206 -17.99666 109.71264 1.000 7.51029 328 TRP A N 1
ATOM 1679 C CA . TRP A 1 221 ? -68.07145 -19.03333 110.64539 1.000 6.99007 328 TRP A CA 1
ATOM 1680 C C . TRP A 1 221 ? -67.43111 -20.22576 109.93928 1.000 7.49552 328 TRP A C 1
ATOM 1681 O O . TRP A 1 221 ? -66.49934 -20.83710 110.47209 1.000 8.11932 328 TRP A O 1
ATOM 1692 N N . TYR A 1 222 ? -67.92688 -20.59032 108.75685 1.000 6.68414 329 TYR A N 1
ATOM 1693 C CA . TYR A 1 222 ? -67.49753 -21.80462 108.06390 1.000 6.91899 329 TYR A CA 1
ATOM 1694 C C . TYR A 1 222 ? -66.24932 -21.61258 107.19499 1.000 7.13900 329 TYR A C 1
ATOM 1695 O O . TYR A 1 222 ? -65.75024 -22.59420 106.62923 1.000 7.77266 329 TYR A O 1
ATOM 1704 N N . SER A 1 223 ? -65.73256 -20.38718 107.06563 1.000 6.22543 330 SER A N 1
ATOM 1705 C CA . SER A 1 223 ? -64.64612 -20.10466 106.12744 1.000 6.85508 330 SER A CA 1
ATOM 1706 C C . SER A 1 223 ? -63.33950 -20.76958 106.55134 1.000 7.02391 330 SER A C 1
ATOM 1707 O O . SER A 1 223 ? -63.01119 -20.84309 107.74318 1.000 7.73102 330 SER A O 1
ATOM 1710 N N . GLU A 1 224 ? -62.57192 -21.22056 105.56208 1.000 6.78105 331 GLU A N 1
ATOM 1711 C CA . GLU A 1 224 ? -61.19926 -21.65962 105.76167 1.000 7.40453 331 GLU A CA 1
ATOM 1712 C C . GLU A 1 224 ? -60.25770 -20.64529 105.13712 1.000 7.17600 331 GLU A C 1
ATOM 1713 O O . GLU A 1 224 ? -60.45126 -20.24613 103.98082 1.000 7.98925 331 GLU A O 1
ATOM 1719 N N . ALA A 1 225 ? -59.23376 -20.24850 105.88702 1.000 7.45779 332 ALA A N 1
ATOM 1720 C CA . ALA A 1 225 ? -58.19646 -19.37086 105.36655 1.000 7.04408 332 ALA A CA 1
ATOM 1721 C C . ALA A 1 225 ? -57.06709 -20.19888 104.76596 1.000 8.32647 332 ALA A C 1
ATOM 1722 O O . ALA A 1 225 ? -56.73123 -21.27817 105.26252 1.000 8.29506 332 ALA A O 1
ATOM 1724 N N . CYS A 1 226 ? -56.48804 -19.69959 103.67582 1.000 7.25891 333 CYS A N 1
ATOM 1725 C CA A CYS A 1 226 ? -55.27398 -20.28930 103.12570 0.833 7.53736 333 CYS A CA 1
ATOM 1726 C CA B CYS A 1 226 ? -55.35524 -20.35874 103.03162 0.167 7.68627 333 CYS A CA 1
ATOM 1727 C C . CYS A 1 226 ? -54.75321 -19.41172 102.00194 1.000 8.08078 333 CYS A C 1
ATOM 1728 O O . CYS A 1 226 ? -55.47453 -18.59153 101.42496 1.000 9.37334 333 CYS A O 1
ATOM 1733 N N . SER A 1 227 ? -53.45560 -19.58289 101.72414 1.000 8.33683 334 SER A N 1
ATOM 1734 C CA . SER A 1 227 ? -52.77913 -18.77343 100.71476 1.000 7.50355 334 SER A CA 1
ATOM 1735 C C . SER A 1 227 ? -53.13699 -19.16266 99.28380 1.000 6.91667 334 SER A C 1
ATOM 1736 O O . SER A 1 227 ? -52.79888 -18.41104 98.36002 1.000 7.88973 334 SER A O 1
ATOM 1739 N N . SER A 1 228 ? -53.78737 -20.31027 99.07023 1.000 7.44010 335 SER A N 1
ATOM 1740 C CA . SER A 1 228 ? -54.10700 -20.74955 97.71557 1.000 8.13464 335 SER A CA 1
ATOM 1741 C C . SER A 1 228 ? -55.35970 -20.09084 97.15424 1.000 6.97782 335 SER A C 1
ATOM 1742 O O . SER A 1 228 ? -55.57026 -20.13509 95.94098 1.000 8.01827 335 SER A O 1
ATOM 1745 N N . THR A 1 229 ? -56.19716 -19.49337 98.00084 1.000 8.10117 336 THR A N 1
ATOM 1746 C CA . THR A 1 229 ? -57.41852 -18.85202 97.52995 1.000 7.37160 336 THR A CA 1
ATOM 1747 C C . THR A 1 229 ? -57.10407 -17.62720 96.67283 1.000 7.16169 336 THR A C 1
ATOM 1748 O O . THR A 1 229 ? -56.15530 -16.88906 96.94322 1.000 8.36003 336 THR A O 1
ATOM 1752 N N . LEU A 1 230 ? -57.92334 -17.40093 95.64345 1.000 7.03897 337 LEU A N 1
ATOM 1753 C CA . LEU A 1 230 ? -57.76434 -16.25100 94.75888 1.000 6.10474 337 LEU A CA 1
ATOM 1754 C C . LEU A 1 230 ? -58.72746 -15.10234 95.03465 1.000 6.82423 337 LEU A C 1
ATOM 1755 O O . LEU A 1 230 ? -58.31344 -13.93927 94.94552 1.000 7.33291 337 LEU A O 1
ATOM 1760 N N . ALA A 1 231 ? -59.99863 -15.37685 95.34549 1.000 5.90264 338 ALA A N 1
ATOM 1761 C CA . ALA A 1 231 ? -60.99571 -14.31533 95.43654 1.000 6.60468 338 ALA A CA 1
ATOM 1762 C C . ALA A 1 231 ? -62.21036 -14.83309 96.20706 1.000 6.25503 338 ALA A C 1
ATOM 1763 O O . ALA A 1 231 ? -62.22725 -15.97049 96.68682 1.000 7.15669 338 ALA A O 1
ATOM 1765 N N . THR A 1 232 ? -63.23414 -13.97692 96.30875 1.000 6.16992 339 THR A N 1
ATOM 1766 C CA . THR A 1 232 ? -64.36259 -14.17140 97.21382 1.000 6.79107 339 THR A CA 1
ATOM 1767 C C . THR A 1 232 ? -65.66357 -13.81246 96.50908 1.000 6.79094 339 THR A C 1
ATOM 1768 O O . THR A 1 232 ? -65.70716 -12.87523 95.71428 1.000 7.07042 339 THR A O 1
ATOM 1772 N N . THR A 1 233 ? -66.74098 -14.51934 96.85221 1.000 6.51697 340 THR A N 1
ATOM 1773 C CA . THR A 1 233 ? -68.08483 -14.04326 96.54724 1.000 7.54093 340 THR A CA 1
ATOM 1774 C C . THR A 1 233 ? -68.93335 -14.10692 97.81244 1.000 8.11939 340 THR A C 1
ATOM 1775 O O . THR A 1 233 ? -68.61520 -14.82093 98.76767 1.000 8.72962 340 THR A O 1
ATOM 1779 N N . TYR A 1 234 ? -70.02925 -13.35248 97.82568 1.000 7.44363 341 TYR A N 1
ATOM 1780 C CA . TYR A 1 234 ? -70.91595 -13.35945 98.97897 1.000 6.81898 341 TYR A CA 1
ATOM 1781 C C . TYR A 1 234 ? -71.55792 -14.72283 99.16727 1.000 7.63268 341 TYR A C 1
ATOM 1782 O O . TYR A 1 234 ? -71.82754 -15.44626 98.20722 1.000 9.02357 341 TYR A O 1
ATOM 1791 N N . SER A 1 235 ? -71.81806 -15.05859 100.42651 1.000 7.23195 342 SER A N 1
ATOM 1792 C CA . SER A 1 235 ? -72.66067 -16.19322 100.80336 1.000 7.13689 342 SER A CA 1
ATOM 1793 C C . SER A 1 235 ? -73.31572 -15.88060 102.14876 1.000 7.69857 342 SER A C 1
ATOM 1794 O O . SER A 1 235 ? -73.48500 -14.71064 102.50356 1.000 8.61568 342 SER A O 1
ATOM 1797 N N . SER A 1 236 ? -73.70227 -16.93049 102.88752 1.000 6.52682 343 SER A N 1
ATOM 1798 C CA . SER A 1 236 ? -74.45560 -16.81450 104.12630 1.000 7.52780 343 SER A CA 1
ATOM 1799 C C . SER A 1 236 ? -73.55788 -16.43968 105.31225 1.000 7.82888 343 SER A C 1
ATOM 1800 O O . SER A 1 236 ? -72.32574 -16.53723 105.28094 1.000 7.40300 343 SER A O 1
ATOM 1803 N N . GLY A 1 237 ? -74.21593 -16.05277 106.40630 1.000 7.18062 344 GLY A N 1
ATOM 1804 C CA . GLY A 1 237 ? -73.54008 -15.67760 107.63328 1.000 7.31764 344 GLY A CA 1
ATOM 1805 C C . GLY A 1 237 ? -74.40630 -15.99698 108.83522 1.000 7.50093 344 GLY A C 1
ATOM 1806 O O . GLY A 1 237 ? -74.85172 -17.14123 108.99112 1.000 7.19188 344 GLY A O 1
ATOM 1807 N N . ASN A 1 238 ? -74.67868 -14.98783 109.67302 1.000 6.66597 345 ASN A N 1
ATOM 1808 C CA . ASN A 1 238 ? -75.46925 -15.14676 110.88318 1.000 6.99374 345 ASN A CA 1
ATOM 1809 C C . ASN A 1 238 ? -76.95644 -14.98071 110.56341 1.000 7.60038 345 ASN A C 1
ATOM 1810 O O . ASN A 1 238 ? -77.35305 -14.84136 109.40309 1.000 7.92658 345 ASN A O 1
ATOM 1815 N N . GLN A 1 239 ? -77.80794 -15.04880 111.58583 1.000 7.40719 346 GLN A N 1
ATOM 1816 C CA . GLN A 1 239 ? -79.24218 -15.08342 111.32006 1.000 7.74394 346 GLN A CA 1
ATOM 1817 C C . GLN A 1 239 ? -79.83050 -13.71361 111.00545 1.000 8.01149 346 GLN A C 1
ATOM 1818 O O . GLN A 1 239 ? -81.01416 -13.63730 110.64750 1.000 10.71484 346 GLN A O 1
ATOM 1824 N N . ASN A 1 240 ? -79.05058 -12.64298 111.10851 1.000 7.83704 347 ASN A N 1
ATOM 1825 C CA A ASN A 1 240 ? -79.47057 -11.31819 110.66079 0.631 8.56564 347 ASN A CA 1
ATOM 1826 C CA B ASN A 1 240 ? -79.49958 -11.33670 110.65398 0.369 8.57421 347 ASN A CA 1
ATOM 1827 C C . ASN A 1 240 ? -79.05432 -11.02213 109.23197 1.000 8.48094 347 ASN A C 1
ATOM 1828 O O . ASN A 1 240 ? -79.46954 -9.99593 108.68238 1.000 10.61470 347 ASN A O 1
ATOM 1837 N N . GLU A 1 241 ? -78.23156 -11.87599 108.63530 1.000 7.68208 348 GLU A N 1
ATOM 1838 C CA . GLU A 1 241 ? -77.67867 -11.68356 107.30272 1.000 6.75083 348 GLU A CA 1
ATOM 1839 C C . GLU A 1 241 ? -78.43085 -12.57098 106.32556 1.000 7.91603 348 GLU A C 1
ATOM 1840 O O . GLU A 1 241 ? -78.79630 -13.70005 106.65409 1.000 8.37048 348 GLU A O 1
ATOM 1846 N N . LYS A 1 242 ? -78.64431 -12.07025 105.10706 1.000 8.12373 349 LYS A N 1
ATOM 1847 C CA . LYS A 1 242 ? -79.36328 -12.85844 104.11416 1.000 9.13154 349 LYS A CA 1
ATOM 1848 C C . LYS A 1 242 ? -78.47125 -13.96453 103.54134 1.000 8.03186 349 LYS A C 1
ATOM 1849 O O . LYS A 1 242 ? -77.25883 -14.00973 103.77635 1.000 9.33893 349 LYS A O 1
ATOM 1853 N N . GLN A 1 243 ? -79.09445 -14.88317 102.80433 1.000 9.24199 350 GLN A N 1
ATOM 1854 C CA . GLN A 1 243 ? -78.40957 -16.04481 102.24817 1.000 8.20545 350 GLN A CA 1
ATOM 1855 C C . GLN A 1 243 ? -78.56732 -16.04720 100.72299 1.000 8.97302 350 GLN A C 1
ATOM 1856 O O . GLN A 1 243 ? -78.99022 -15.05724 100.12384 1.000 10.77222 350 GLN A O 1
ATOM 1862 N N . ILE A 1 244 ? -78.23488 -17.16345 100.09146 1.000 8.91063 351 ILE A N 1
ATOM 1863 C CA . ILE A 1 244 ? -78.27317 -17.25977 98.63534 1.000 8.88443 351 ILE A CA 1
ATOM 1864 C C . ILE A 1 244 ? -79.63706 -17.78275 98.19939 1.000 10.67181 351 ILE A C 1
ATOM 1865 O O . ILE A 1 244 ? -80.17630 -18.72493 98.78570 1.000 10.47287 351 ILE A O 1
ATOM 1870 N N . VAL A 1 245 ? -80.19451 -17.16174 97.16251 1.000 10.25354 352 VAL A N 1
ATOM 1871 C CA . VAL A 1 245 ? -81.55319 -17.41583 96.68969 1.000 11.38112 352 VAL A CA 1
ATOM 1872 C C . VAL A 1 245 ? -81.43585 -18.06231 95.31877 1.000 10.21361 352 VAL A C 1
ATOM 1873 O O . VAL A 1 245 ? -80.83332 -17.47908 94.41259 1.000 11.92448 352 VAL A O 1
ATOM 1877 N N . THR A 1 246 ? -81.98234 -19.26737 95.15996 1.000 9.72438 353 THR A N 1
ATOM 1878 C CA . THR A 1 246 ? -81.72135 -20.02190 93.94212 1.000 10.08367 353 THR A CA 1
ATOM 1879 C C . THR A 1 246 ? -82.77439 -21.11754 93.76447 1.000 10.39264 353 THR A C 1
ATOM 1880 O O . THR A 1 246 ? -83.68474 -21.29545 94.58753 1.000 10.80842 353 THR A O 1
ATOM 1884 N N . THR A 1 247 ? -82.63687 -21.83640 92.65071 1.000 11.46419 354 THR A N 1
ATOM 1885 C CA . THR A 1 247 ? -83.46116 -23.00012 92.34708 1.000 11.84162 354 THR A CA 1
ATOM 1886 C C . THR A 1 247 ? -83.18990 -24.11909 93.34548 1.000 12.58986 354 THR A C 1
ATOM 1887 O O . THR A 1 247 ? -82.05254 -24.32499 93.77907 1.000 15.99624 354 THR A O 1
ATOM 1891 N N . ASP A 1 248 ? -84.24129 -24.85036 93.71505 1.000 12.39557 355 ASP A N 1
ATOM 1892 C CA . ASP A 1 248 ? -84.11424 -25.96672 94.63868 1.000 11.54026 355 ASP A CA 1
ATOM 1893 C C . ASP A 1 248 ? -84.76476 -27.21734 94.05861 1.000 12.06303 355 ASP A C 1
ATOM 1894 O O . ASP A 1 248 ? -85.62877 -27.15290 93.18011 1.000 12.96751 355 ASP A O 1
ATOM 1899 N N . LEU A 1 249 ? -84.33639 -28.36168 94.58471 1.000 13.75696 356 LEU A N 1
ATOM 1900 C CA . LEU A 1 249 ? -84.90791 -29.65275 94.23780 1.000 13.44349 356 LEU A CA 1
ATOM 1901 C C . LEU A 1 249 ? -86.42508 -29.63168 94.39086 1.000 14.07074 356 LEU A C 1
ATOM 1902 O O . LEU A 1 249 ? -86.98077 -28.94602 95.26002 1.000 14.48467 356 LEU A O 1
ATOM 1907 N N . ARG A 1 250 ? -87.10170 -30.41535 93.54408 1.000 13.13208 357 ARG A N 1
ATOM 1908 C CA . ARG A 1 250 ? -88.56359 -30.51234 93.54252 1.000 13.66095 357 ARG A CA 1
ATOM 1909 C C . ARG A 1 250 ? -89.21607 -29.27047 92.93743 1.000 13.33523 357 ARG A C 1
ATOM 1910 O O . ARG A 1 250 ? -90.33477 -28.90387 93.30248 1.000 15.11036 357 ARG A O 1
ATOM 1918 N N . GLN A 1 251 ? -88.52428 -28.61690 92.00089 1.000 13.85115 358 GLN A N 1
ATOM 1919 C CA . GLN A 1 251 ? -89.08653 -27.49081 91.25498 1.000 12.95405 358 GLN A CA 1
ATOM 1920 C C . GLN A 1 251 ? -89.42402 -26.29975 92.15399 1.000 13.80368 358 GLN A C 1
ATOM 1921 O O . GLN A 1 251 ? -90.36358 -25.54990 91.88466 1.000 17.14741 358 GLN A O 1
ATOM 1927 N N . LYS A 1 252 ? -88.64418 -26.09714 93.21440 1.000 13.46775 359 LYS A N 1
ATOM 1928 C CA . LYS A 1 252 ? -88.88912 -25.07332 94.22265 1.000 15.33290 359 LYS A CA 1
ATOM 1929 C C . LYS A 1 252 ? -87.84452 -23.96172 94.13378 1.000 12.55125 359 LYS A C 1
ATOM 1930 O O . LYS A 1 252 ? -86.90148 -24.01415 93.33836 1.000 12.85534 359 LYS A O 1
ATOM 1936 N N . CYS A 1 253 ? -88.03366 -22.93867 94.96575 1.000 13.18350 360 CYS A N 1
ATOM 1937 C CA A CYS A 1 253 ? -87.08607 -21.84571 95.13130 0.712 15.58104 360 CYS A CA 1
ATOM 1938 C CA B CYS A 1 253 ? -87.06513 -21.86331 95.13347 0.288 15.55093 360 CYS A CA 1
ATOM 1939 C C . CYS A 1 253 ? -86.65985 -21.82763 96.59515 1.000 15.06510 360 CYS A C 1
ATOM 1940 O O . CYS A 1 253 ? -87.50643 -21.93019 97.48553 1.000 18.06640 360 CYS A O 1
ATOM 1945 N N . THR A 1 254 ? -85.36283 -21.71136 96.85176 1.000 11.45215 361 THR A N 1
ATOM 1946 C CA . THR A 1 254 ? -84.85961 -21.58267 98.21053 1.000 11.70518 361 THR A CA 1
ATOM 1947 C C . THR A 1 254 ? -84.27564 -20.19450 98.41738 1.000 10.77176 361 THR A C 1
ATOM 1948 O O . THR A 1 254 ? -83.70278 -19.60165 97.50338 1.000 11.08326 361 THR A O 1
ATOM 1952 N N . GLU A 1 255 ? -84.43387 -19.67470 99.63353 1.000 10.60671 362 GLU A N 1
ATOM 1953 C CA . GLU A 1 255 ? -83.70616 -18.48878 100.06557 1.000 12.57315 362 GLU A CA 1
ATOM 1954 C C . GLU A 1 255 ? -82.65715 -18.81329 101.12645 1.000 10.30563 362 GLU A C 1
ATOM 1955 O O . GLU A 1 255 ? -82.15653 -17.90567 101.80195 1.000 12.61921 362 GLU A O 1
ATOM 1961 N N . SER A 1 256 ? -82.30667 -20.08417 101.28451 1.000 9.58849 363 SER A N 1
ATOM 1962 C CA A SER A 1 256 ? -81.46094 -20.52294 102.39287 0.792 10.29661 363 SER A CA 1
ATOM 1963 C CA B SER A 1 256 ? -81.46833 -20.53302 102.39342 0.208 10.32215 363 SER A CA 1
ATOM 1964 C C . SER A 1 256 ? -80.30622 -21.40129 101.91511 1.000 9.34854 363 SER A C 1
ATOM 1965 O O . SER A 1 256 ? -79.91102 -22.35699 102.58085 1.000 10.65951 363 SER A O 1
ATOM 1970 N N . HIS A 1 257 ? -79.72203 -21.07358 100.76209 1.000 9.79431 364 HIS A N 1
ATOM 1971 C CA . HIS A 1 257 ? -78.51174 -21.74732 100.28462 1.000 8.27967 364 HIS A CA 1
ATOM 1972 C C . HIS A 1 257 ? -77.29712 -21.09674 100.95243 1.000 8.10506 364 HIS A C 1
ATOM 1973 O O . HIS A 1 257 ? -77.23799 -19.87090 101.07490 1.000 8.95743 364 HIS A O 1
ATOM 1980 N N . THR A 1 258 ? -76.35890 -21.91236 101.44490 1.000 8.36943 365 THR A N 1
ATOM 1981 C CA . THR A 1 258 ? -75.37224 -21.43950 102.41604 1.000 9.19114 365 THR A CA 1
ATOM 1982 C C . THR A 1 258 ? -73.97755 -21.95677 102.07654 1.000 8.15324 365 THR A C 1
ATOM 1983 O O . THR A 1 258 ? -73.79962 -22.84921 101.24518 1.000 10.45332 365 THR A O 1
ATOM 1987 N N . GLY A 1 259 ? -72.97423 -21.39017 102.75138 1.000 7.99223 366 GLY A N 1
ATOM 1988 C CA . GLY A 1 259 ? -71.64971 -21.97032 102.78497 1.000 8.08125 366 GLY A CA 1
ATOM 1989 C C . GLY A 1 259 ? -70.77066 -21.52242 101.62502 1.000 8.02483 366 GLY A C 1
ATOM 1990 O O . GLY A 1 259 ? -71.20397 -20.85934 100.67734 1.000 8.03376 366 GLY A O 1
ATOM 1991 N N . THR A 1 260 ? -69.49023 -21.90100 101.70637 1.000 7.68077 367 THR A N 1
ATOM 1992 C CA . THR A 1 260 ? -68.56446 -21.61789 100.60831 1.000 8.75849 367 THR A CA 1
ATOM 1993 C C . THR A 1 260 ? -68.97694 -22.37823 99.35566 1.000 8.27859 367 THR A C 1
ATOM 1994 O O . THR A 1 260 ? -68.67856 -21.96081 98.22793 1.000 8.48779 367 THR A O 1
ATOM 1998 N N . SER A 1 261 ? -69.64557 -23.50868 99.54732 1.000 8.77207 368 SER A N 1
ATOM 1999 C CA A SER A 1 261 ? -70.22073 -24.26530 98.44106 0.369 9.03148 368 SER A CA 1
ATOM 2000 C CA B SER A 1 261 ? -70.21658 -24.26556 98.44364 0.631 9.00623 368 SER A CA 1
ATOM 2001 C C . SER A 1 261 ? -71.21122 -23.45006 97.61967 1.000 9.27355 368 SER A C 1
ATOM 2002 O O . SER A 1 261 ? -71.45707 -23.78780 96.45776 1.000 11.98023 368 SER A O 1
ATOM 2007 N N . ALA A 1 262 ? -71.78482 -22.38410 98.17835 1.000 9.02226 369 ALA A N 1
ATOM 2008 C CA . ALA A 1 262 ? -72.62393 -21.47758 97.40699 1.000 8.49662 369 ALA A CA 1
ATOM 2009 C C . ALA A 1 262 ? -71.82413 -20.35573 96.74233 1.000 9.44878 369 ALA A C 1
ATOM 2010 O O . ALA A 1 262 ? -72.33743 -19.68435 95.84293 1.000 10.68293 369 ALA A O 1
ATOM 2012 N N . SER A 1 263 ? -70.57176 -20.14207 97.14210 1.000 8.79980 370 SER A N 1
ATOM 2013 C CA . SER A 1 263 ? -69.78887 -19.06297 96.54064 1.000 7.81132 370 SER A CA 1
ATOM 2014 C C . SER A 1 263 ? -69.16117 -19.45998 95.20358 1.000 9.98895 370 SER A C 1
ATOM 2015 O O . SER A 1 263 ? -69.07180 -18.63647 94.27761 1.000 9.02323 370 SER A O 1
ATOM 2018 N N . ALA A 1 264 ? -68.68134 -20.69549 95.08326 1.000 7.86503 371 ALA A N 1
ATOM 2019 C CA . ALA A 1 264 ? -68.05593 -21.10676 93.83134 1.000 8.23427 371 ALA A CA 1
ATOM 2020 C C . ALA A 1 264 ? -68.97484 -20.93911 92.62767 1.000 8.80118 371 ALA A C 1
ATOM 2021 O O . ALA A 1 264 ? -68.49933 -20.44266 91.59405 1.000 8.09581 371 ALA A O 1
ATOM 2023 N N . PRO A 1 265 ? -70.25896 -21.31312 92.67283 1.000 8.54121 372 PRO A N 1
ATOM 2024 C CA . PRO A 1 265 ? -71.10453 -21.12067 91.48154 1.000 8.24298 372 PRO A CA 1
ATOM 2025 C C . PRO A 1 265 ? -71.27748 -19.66799 91.08326 1.000 9.42452 372 PRO A C 1
ATOM 2026 O O . PRO A 1 265 ? -71.36296 -19.37278 89.88447 1.000 8.68517 372 PRO A O 1
ATOM 2030 N N . LEU A 1 266 ? -71.36950 -18.74496 92.04585 1.000 8.56361 373 LEU A N 1
ATOM 2031 C CA . LEU A 1 266 ? -71.47896 -17.33962 91.66891 1.000 8.51937 373 LEU A CA 1
ATOM 2032 C C . LEU A 1 266 ? -70.22647 -16.89447 90.92617 1.000 8.37643 373 LEU A C 1
ATOM 2033 O O . LEU A 1 266 ? -70.30934 -16.15282 89.93723 1.000 9.08231 373 LEU A O 1
ATOM 2038 N N . ALA A 1 267 ? -69.05385 -17.34439 91.38551 1.000 7.82609 374 ALA A N 1
ATOM 2039 C CA . ALA A 1 267 ? -67.81739 -17.06662 90.66331 1.000 8.41486 374 ALA A CA 1
ATOM 2040 C C . ALA A 1 267 ? -67.84427 -17.67739 89.26118 1.000 7.35456 374 ALA A C 1
ATOM 2041 O O . ALA A 1 267 ? -67.43669 -17.03297 88.28591 1.000 8.42514 374 ALA A O 1
ATOM 2043 N N . ALA A 1 268 ? -68.29572 -18.92979 89.13883 1.000 7.37617 375 ALA A N 1
ATOM 2044 C CA . ALA A 1 268 ? -68.38724 -19.54426 87.81889 1.000 7.78464 375 ALA A CA 1
ATOM 2045 C C . ALA A 1 268 ? -69.25438 -18.70791 86.88822 1.000 8.08970 375 ALA A C 1
ATOM 2046 O O . ALA A 1 268 ? -68.93173 -18.55367 85.70157 1.000 9.27820 375 ALA A O 1
ATOM 2048 N N . GLY A 1 269 ? -70.34862 -18.14909 87.40522 1.000 8.67427 376 GLY A N 1
ATOM 2049 C CA . GLY A 1 269 ? -71.18892 -17.29130 86.58340 1.000 9.35374 376 GLY A CA 1
ATOM 2050 C C . GLY A 1 269 ? -70.49116 -16.01480 86.15136 1.000 9.53574 376 GLY A C 1
ATOM 2051 O O . GLY A 1 269 ? -70.61222 -15.58711 84.99367 1.000 9.97867 376 GLY A O 1
ATOM 2052 N N . ILE A 1 270 ? -69.75058 -15.38513 87.06748 1.000 9.32656 377 ILE A N 1
ATOM 2053 C CA . ILE A 1 270 ? -69.00046 -14.17992 86.71254 1.000 9.87539 377 ILE A CA 1
ATOM 2054 C C . ILE A 1 270 ? -67.94915 -14.49698 85.65395 1.000 9.92718 377 ILE A C 1
ATOM 2055 O O . ILE A 1 270 ? -67.72164 -13.72352 84.70804 1.000 9.95088 377 ILE A O 1
ATOM 2060 N N . ILE A 1 271 ? -67.29474 -15.64658 85.79078 1.000 8.93647 378 ILE A N 1
ATOM 2061 C CA . ILE A 1 271 ? -66.30653 -16.06453 84.80882 1.000 9.16737 378 ILE A CA 1
ATOM 2062 C C . ILE A 1 271 ? -66.95830 -16.30737 83.45188 1.000 9.16846 378 ILE A C 1
ATOM 2063 O O . ILE A 1 271 ? -66.34872 -16.04257 82.40868 1.000 10.44325 378 ILE A O 1
ATOM 2068 N N . ALA A 1 272 ? -68.20518 -16.78691 83.43368 1.000 9.98696 379 ALA A N 1
ATOM 2069 C CA . ALA A 1 272 ? -68.92319 -16.95580 82.17053 1.000 10.32095 379 ALA A CA 1
ATOM 2070 C C . ALA A 1 272 ? -69.17516 -15.61097 81.49358 1.000 10.56711 379 ALA A C 1
ATOM 2071 O O . ALA A 1 272 ? -69.00590 -15.48373 80.27162 1.000 10.73977 379 ALA A O 1
ATOM 2073 N N . LEU A 1 273 ? -69.57233 -14.58888 82.25422 1.000 9.60677 380 LEU A N 1
ATOM 2074 C CA . LEU A 1 273 ? -69.73425 -13.26162 81.66835 1.000 10.96675 380 LEU A CA 1
ATOM 2075 C C . LEU A 1 273 ? -68.42320 -12.77451 81.07927 1.000 11.12341 380 LEU A C 1
ATOM 2076 O O . LEU A 1 273 ? -68.39731 -12.17183 79.99619 1.000 11.64854 380 LEU A O 1
ATOM 2081 N N . THR A 1 274 ? -67.31906 -13.03136 81.78544 1.000 10.34329 381 THR A N 1
ATOM 2082 C CA . THR A 1 274 ? -65.99901 -12.59766 81.34521 1.000 11.31541 381 THR A CA 1
ATOM 2083 C C . THR A 1 274 ? -65.57398 -13.31564 80.06776 1.000 10.26764 381 THR A C 1
ATOM 2084 O O . THR A 1 274 ? -65.01702 -12.68816 79.15736 1.000 11.99831 381 THR A O 1
ATOM 2088 N N . LEU A 1 275 ? -65.83298 -14.62205 79.97023 1.000 10.33342 382 LEU A N 1
ATOM 2089 C CA . LEU A 1 275 ? -65.50415 -15.34133 78.74074 1.000 12.69224 382 LEU A CA 1
ATOM 2090 C C . LEU A 1 275 ? -66.33033 -14.83991 77.56766 1.000 11.52591 382 LEU A C 1
ATOM 2091 O O . LEU A 1 275 ? -65.83553 -14.79361 76.43379 1.000 11.79172 382 LEU A O 1
ATOM 2096 N N . GLU A 1 276 ? -67.60233 -14.49629 77.79493 1.000 11.70181 383 GLU A N 1
ATOM 2097 C CA . GLU A 1 276 ? -68.37016 -13.92037 76.69730 1.000 13.09574 383 GLU A CA 1
ATOM 2098 C C . GLU A 1 276 ? -67.72305 -12.62992 76.21791 1.000 12.66338 383 GLU A C 1
ATOM 2099 O O . GLU A 1 276 ? -67.68038 -12.35596 75.00871 1.000 12.40510 383 GLU A O 1
ATOM 2105 N N . ALA A 1 277 ? -67.17597 -11.84250 77.14656 1.000 12.70656 384 ALA A N 1
ATOM 2106 C CA . ALA A 1 277 ? -66.52835 -10.58435 76.79179 1.000 12.34293 384 ALA A CA 1
ATOM 2107 C C . ALA A 1 277 ? -65.22922 -10.80036 76.02358 1.000 14.09225 384 ALA A C 1
ATOM 2108 O O . ALA A 1 277 ? -64.85881 -9.96170 75.19205 1.000 14.93179 384 ALA A O 1
ATOM 2110 N N . ASN A 1 278 ? -64.52368 -11.89988 76.27705 1.000 11.68868 385 ASN A N 1
ATOM 2111 C CA . ASN A 1 278 ? -63.28804 -12.19308 75.54695 1.000 10.08930 385 ASN A CA 1
ATOM 2112 C C . ASN A 1 278 ? -63.13479 -13.71425 75.54056 1.000 11.06144 385 ASN A C 1
ATOM 2113 O O . ASN A 1 278 ? -62.60125 -14.30131 76.48978 1.000 12.02176 385 ASN A O 1
ATOM 2118 N N . LYS A 1 279 ? -63.61576 -14.34391 74.46026 1.000 10.64432 386 LYS A N 1
ATOM 2119 C CA . LYS A 1 279 ? -63.62265 -15.79644 74.39554 1.000 10.22121 386 LYS A CA 1
ATOM 2120 C C . LYS A 1 279 ? -62.23347 -16.38083 74.20919 1.000 11.77053 386 LYS A C 1
ATOM 2121 O O . LYS A 1 279 ? -62.07792 -17.60365 74.29458 1.000 11.14768 386 LYS A O 1
ATOM 2124 N N . ASP A 1 280 ? -61.22755 -15.54280 73.99293 1.000 11.04537 387 ASP A N 1
ATOM 2125 C CA . ASP A 1 280 ? -59.86441 -16.01379 73.80116 1.000 11.68434 387 ASP A CA 1
ATOM 2126 C C . ASP A 1 280 ? -59.05130 -16.10175 75.09339 1.000 11.73456 387 ASP A C 1
ATOM 2127 O O . ASP A 1 280 ? -57.88857 -16.51069 75.04913 1.000 12.22882 387 ASP A O 1
ATOM 2132 N N . LEU A 1 281 ? -59.63712 -15.76868 76.24575 1.000 10.72200 388 LEU A N 1
ATOM 2133 C CA . LEU A 1 281 ? -58.90428 -15.83134 77.51041 1.000 10.06578 388 LEU A CA 1
ATOM 2134 C C . LEU A 1 281 ? -58.52834 -17.26993 77.84259 1.000 8.73917 388 LEU A C 1
ATOM 2135 O O . LEU A 1 281 ? -59.37192 -18.16580 77.79437 1.000 11.17690 388 LEU A O 1
ATOM 2140 N N . THR A 1 282 ? -57.26239 -17.49359 78.19500 1.000 9.20188 389 THR A N 1
ATOM 2141 C CA . THR A 1 282 ? -56.84694 -18.81526 78.64844 1.000 9.72288 389 THR A CA 1
ATOM 2142 C C . THR A 1 282 ? -57.17028 -19.00694 80.13708 1.000 9.94126 389 THR A C 1
ATOM 2143 O O . THR A 1 282 ? -57.56352 -18.07525 80.84686 1.000 9.06963 389 THR A O 1
ATOM 2147 N N . TRP A 1 283 ? -56.95837 -20.23800 80.61490 1.000 8.67976 390 TRP A N 1
ATOM 2148 C CA . TRP A 1 283 ? -57.14755 -20.52853 82.03560 1.000 9.00206 390 TRP A CA 1
ATOM 2149 C C . TRP A 1 283 ? -56.26097 -19.65584 82.91547 1.000 7.34577 390 TRP A C 1
ATOM 2150 O O . TRP A 1 283 ? -56.67128 -19.27751 84.02051 1.000 9.10879 390 TRP A O 1
ATOM 2161 N N . ARG A 1 284 ? -55.04868 -19.33322 82.45206 1.000 8.33728 391 ARG A N 1
ATOM 2162 C CA . ARG A 1 284 ? -54.16619 -18.43493 83.18890 1.000 8.27346 391 ARG A CA 1
ATOM 2163 C C . ARG A 1 284 ? -54.60175 -16.98297 83.06379 1.000 8.59955 391 ARG A C 1
ATOM 2164 O O . ARG A 1 284 ? -54.58262 -16.24601 84.05797 1.000 8.65851 391 ARG A O 1
ATOM 2172 N N . ASP A 1 285 ? -54.98020 -16.54281 81.85619 1.000 8.47498 392 ASP A N 1
ATOM 2173 C CA . ASP A 1 285 ? -55.51612 -15.19412 81.71056 1.000 8.24905 392 ASP A CA 1
ATOM 2174 C C . ASP A 1 285 ? -56.62247 -14.94574 82.72637 1.000 8.04733 392 ASP A C 1
ATOM 2175 O O . ASP A 1 285 ? -56.68588 -13.87823 83.33685 1.000 8.05184 392 ASP A O 1
ATOM 2180 N N . MET A 1 286 ? -57.53454 -15.90876 82.87953 1.000 8.34563 393 MET A N 1
ATOM 2181 C CA . MET A 1 286 ? -58.66510 -15.70734 83.78063 1.000 8.07526 393 MET A CA 1
ATOM 2182 C C . MET A 1 286 ? -58.20405 -15.48065 85.21851 1.000 7.52238 393 MET A C 1
ATOM 2183 O O . MET A 1 286 ? -58.76867 -14.64176 85.93552 1.000 8.40116 393 MET A O 1
ATOM 2188 N N . GLN A 1 287 ? -57.18114 -16.21828 85.66225 1.000 8.65850 394 GLN A N 1
ATOM 2189 C CA . GLN A 1 287 ? -56.65986 -15.99313 87.00582 1.000 7.98111 394 GLN A CA 1
ATOM 2190 C C . GLN A 1 287 ? -56.01532 -14.61467 87.12301 1.000 8.11990 394 GLN A C 1
ATOM 2191 O O . GLN A 1 287 ? -56.20154 -13.92595 88.13602 1.000 8.31512 394 GLN A O 1
ATOM 2197 N N . HIS A 1 288 ? -55.28460 -14.17662 86.09016 1.000 8.02908 395 HIS A N 1
ATOM 2198 C CA . HIS A 1 288 ? -54.75565 -12.81425 86.08515 1.000 7.48057 395 HIS A CA 1
ATOM 2199 C C . HIS A 1 288 ? -55.86764 -11.77996 86.23727 1.000 8.04706 395 HIS A C 1
ATOM 2200 O O . HIS A 1 288 ? -55.72730 -10.80998 86.99743 1.000 8.47551 395 HIS A O 1
ATOM 2207 N N . LEU A 1 289 ? -56.97305 -11.95167 85.50547 1.000 8.10163 396 LEU A N 1
ATOM 2208 C CA . LEU A 1 289 ? -58.04901 -10.96889 85.58471 1.000 8.51821 396 LEU A CA 1
ATOM 2209 C C . LEU A 1 289 ? -58.61066 -10.88881 86.99847 1.000 8.12526 396 LEU A C 1
ATOM 2210 O O . LEU A 1 289 ? -58.90247 -9.79488 87.50459 1.000 8.21159 396 LEU A O 1
ATOM 2215 N N . VAL A 1 290 ? -58.80426 -12.04787 87.64047 1.000 7.72153 397 VAL A N 1
ATOM 2216 C CA . VAL A 1 290 ? -59.31861 -12.08258 89.00481 1.000 7.36654 397 VAL A CA 1
ATOM 2217 C C . VAL A 1 290 ? -58.37104 -11.35949 89.95369 1.000 7.35910 397 VAL A C 1
ATOM 2218 O O . VAL A 1 290 ? -58.80371 -10.58180 90.81331 1.000 8.24268 397 VAL A O 1
ATOM 2222 N N . VAL A 1 291 ? -57.06905 -11.60659 89.82490 1.000 7.45263 398 VAL A N 1
ATOM 2223 C CA . VAL A 1 291 ? -56.10324 -10.92911 90.68363 1.000 8.97204 398 VAL A CA 1
ATOM 2224 C C . VAL A 1 291 ? -56.20428 -9.41681 90.52027 1.000 8.15202 398 VAL A C 1
ATOM 2225 O O . VAL A 1 291 ? -56.20273 -8.66293 91.50133 1.000 10.16397 398 VAL A O 1
ATOM 2229 N N . GLN A 1 292 ? -56.26719 -8.94496 89.27219 1.000 9.28265 399 GLN A N 1
ATOM 2230 C CA . GLN A 1 292 ? -56.19285 -7.50460 89.02167 1.000 8.77590 399 GLN A CA 1
ATOM 2231 C C . GLN A 1 292 ? -57.46200 -6.76360 89.40469 1.000 10.87032 399 GLN A C 1
ATOM 2232 O O . GLN A 1 292 ? -57.38410 -5.59239 89.79012 1.000 13.12680 399 GLN A O 1
ATOM 2238 N N . THR A 1 293 ? -58.62763 -7.40687 89.30923 1.000 8.59831 400 THR A N 1
ATOM 2239 C CA . THR A 1 293 ? -59.89863 -6.69094 89.39669 1.000 9.69250 400 THR A CA 1
ATOM 2240 C C . THR A 1 293 ? -60.65013 -6.89292 90.70507 1.000 9.57629 400 THR A C 1
ATOM 2241 O O . THR A 1 293 ? -61.61340 -6.16021 90.96399 1.000 11.03123 400 THR A O 1
ATOM 2245 N N . SER A 1 294 ? -60.26239 -7.85922 91.53054 1.000 9.06823 401 SER A N 1
ATOM 2246 C CA . SER A 1 294 ? -61.05272 -8.13761 92.72053 1.000 8.21319 401 SER A CA 1
ATOM 2247 C C . SER A 1 294 ? -60.85026 -7.04537 93.76877 1.000 8.83026 401 SER A C 1
ATOM 2248 O O . SER A 1 294 ? -59.81149 -6.37765 93.81374 1.000 9.76085 401 SER A O 1
ATOM 2251 N N . LYS A 1 295 ? -61.86418 -6.85654 94.60824 1.000 8.56454 402 LYS A N 1
ATOM 2252 C CA . LYS A 1 295 ? -61.98304 -5.64068 95.41598 1.000 10.41790 402 LYS A CA 1
ATOM 2253 C C . LYS A 1 295 ? -61.95354 -5.93878 96.91117 1.000 9.30007 402 LYS A C 1
ATOM 2254 O O . LYS A 1 295 ? -62.92478 -6.50951 97.45143 1.000 9.27723 402 LYS A O 1
ATOM 2260 N N . PRO A 1 296 ? -60.90286 -5.54022 97.63453 1.000 7.90930 403 PRO A N 1
ATOM 2261 C CA . PRO A 1 296 ? -60.93356 -5.66180 99.10627 1.000 8.79837 403 PRO A CA 1
ATOM 2262 C C . PRO A 1 296 ? -61.92562 -4.74260 99.78720 1.000 11.89231 403 PRO A C 1
ATOM 2263 O O . PRO A 1 296 ? -62.34889 -5.05713 100.90548 1.000 13.40098 403 PRO A O 1
ATOM 2267 N N . ALA A 1 297 ? -62.31360 -3.63007 99.16727 1.000 11.36349 404 ALA A N 1
ATOM 2268 C CA . ALA A 1 297 ? -63.12872 -2.62468 99.84407 1.000 20.02767 404 ALA A CA 1
ATOM 2269 C C . ALA A 1 297 ? -64.36363 -3.23189 100.50212 1.000 20.71106 404 ALA A C 1
ATOM 2270 O O . ALA A 1 297 ? -65.12064 -3.97700 99.87450 1.000 26.63562 404 ALA A O 1
ATOM 2272 N N . HIS A 1 298 ? -64.57063 -2.89535 101.77035 1.000 25.27798 405 HIS A N 1
ATOM 2273 C CA . HIS A 1 298 ? -65.75324 -3.29114 102.52554 1.000 26.78197 405 HIS A CA 1
ATOM 2274 C C . HIS A 1 298 ? -65.75989 -4.76785 102.89678 1.000 24.26159 405 HIS A C 1
ATOM 2275 O O . HIS A 1 298 ? -66.82040 -5.30201 103.26452 1.000 21.46099 405 HIS A O 1
ATOM 2277 N N . LEU A 1 299 ? -64.61985 -5.44972 102.80446 1.000 14.66878 406 LEU A N 1
ATOM 2278 C CA . LEU A 1 299 ? -64.45312 -6.78122 103.37443 1.000 12.76175 406 LEU A CA 1
ATOM 2279 C C . LEU A 1 299 ? -63.56929 -6.66262 104.60374 1.000 13.29797 406 LEU A C 1
ATOM 2280 O O . LEU A 1 299 ? -62.41701 -6.22363 104.50310 1.000 14.22273 406 LEU A O 1
ATOM 2285 N N . ASN A 1 300 ? -64.09694 -7.06546 105.75094 1.000 11.60184 407 ASN A N 1
ATOM 2286 C CA . ASN A 1 300 ? -63.39221 -6.93984 107.01346 1.000 11.00152 407 ASN A CA 1
ATOM 2287 C C . ASN A 1 300 ? -62.57856 -8.20054 107.27674 1.000 9.88090 407 ASN A C 1
ATOM 2288 O O . ASN A 1 300 ? -63.11993 -9.31313 107.26640 1.000 9.83214 407 ASN A O 1
ATOM 2293 N N . ALA A 1 301 ? -61.27993 -8.02525 107.50110 1.000 10.92450 408 ALA A N 1
ATOM 2294 C CA . ALA A 1 301 ? -60.42571 -9.11112 107.95135 1.000 11.36100 408 ALA A CA 1
ATOM 2295 C C . ALA A 1 301 ? -59.30993 -8.52075 108.79261 1.000 12.81182 408 ALA A C 1
ATOM 2296 O O . ALA A 1 301 ? -58.99411 -7.33504 108.68672 1.000 16.30410 408 ALA A O 1
ATOM 2298 N N . ASN A 1 302 ? -58.70127 -9.36291 109.61452 1.000 11.73098 409 ASN A N 1
ATOM 2299 C CA A ASN A 1 302 ? -57.59236 -8.93640 110.45335 0.603 12.82726 409 ASN A CA 1
ATOM 2300 C CA B ASN A 1 302 ? -57.59219 -8.93818 110.45636 0.397 12.87357 409 ASN A CA 1
ATOM 2301 C C . ASN A 1 302 ? -56.23200 -9.19457 109.82782 1.000 13.27823 409 ASN A C 1
ATOM 2302 O O . ASN A 1 302 ? -55.21280 -8.90564 110.46049 1.000 18.30995 409 ASN A O 1
ATOM 2311 N N . ASP A 1 303 ? -56.18726 -9.72480 108.60233 1.000 11.05724 410 ASP A N 1
ATOM 2312 C CA . ASP A 1 303 ? -54.92474 -10.13686 108.00583 1.000 11.40416 410 ASP A CA 1
ATOM 2313 C C . ASP A 1 303 ? -54.66956 -9.50081 106.64320 1.000 10.69042 410 ASP A C 1
ATOM 2314 O O . ASP A 1 303 ? -53.81734 -9.99129 105.90536 1.000 12.92829 410 ASP A O 1
ATOM 2319 N N . TRP A 1 304 ? -55.37756 -8.43730 106.27241 1.000 9.37444 411 TRP A N 1
ATOM 2320 C CA . TRP A 1 304 ? -55.05310 -7.76839 105.01662 1.000 9.88874 411 TRP A CA 1
ATOM 2321 C C . TRP A 1 304 ? -53.60361 -7.30489 105.04746 1.000 9.24612 411 TRP A C 1
ATOM 2322 O O . TRP A 1 304 ? -53.15320 -6.71010 106.02891 1.000 9.88343 411 TRP A O 1
ATOM 2333 N N . ALA A 1 305 ? -52.87307 -7.57219 103.97094 1.000 8.80640 412 ALA A N 1
ATOM 2334 C CA . ALA A 1 305 ? -51.48868 -7.14174 103.84433 1.000 10.06772 412 ALA A CA 1
ATOM 2335 C C . ALA A 1 305 ? -51.22604 -6.79290 102.38730 1.000 10.63660 412 ALA A C 1
ATOM 2336 O O . ALA A 1 305 ? -51.79707 -7.39628 101.47943 1.000 11.01189 412 ALA A O 1
ATOM 2338 N N . THR A 1 306 ? -50.36118 -5.81274 102.15939 1.000 9.65701 413 THR A N 1
ATOM 2339 C CA . THR A 1 306 ? -50.04320 -5.38666 100.80438 1.000 10.91249 413 THR A CA 1
ATOM 2340 C C . THR A 1 306 ? -48.79170 -6.10546 100.32018 1.000 10.17846 413 THR A C 1
ATOM 2341 O O . THR A 1 306 ? -47.76565 -6.10788 101.00622 1.000 11.07667 413 THR A O 1
ATOM 2345 N N . ASN A 1 307 ? -48.89001 -6.74211 99.15847 1.000 8.91609 414 ASN A N 1
ATOM 2346 C CA . ASN A 1 307 ? -47.79683 -7.55911 98.63872 1.000 10.03128 414 ASN A CA 1
ATOM 2347 C C . ASN A 1 307 ? -46.77402 -6.69510 97.89350 1.000 9.08691 414 ASN A C 1
ATOM 2348 O O . ASN A 1 307 ? -46.83037 -5.46151 97.91087 1.000 10.47572 414 ASN A O 1
ATOM 2353 N N . GLY A 1 308 ? -45.83171 -7.34928 97.21490 1.000 9.22773 415 GLY A N 1
ATOM 2354 C CA . GLY A 1 308 ? -44.70151 -6.64861 96.62953 1.000 11.13326 415 GLY A CA 1
ATOM 2355 C C . GLY A 1 308 ? -45.05236 -5.76683 95.45481 1.000 11.43270 415 GLY A C 1
ATOM 2356 O O . GLY A 1 308 ? -44.24659 -4.90369 95.07922 1.000 14.03377 415 GLY A O 1
ATOM 2357 N N . VAL A 1 309 ? -46.20819 -5.98638 94.83433 1.000 10.13163 416 VAL A N 1
ATOM 2358 C CA . VAL A 1 309 ? -46.65105 -5.18737 93.70201 1.000 11.42825 416 VAL A CA 1
ATOM 2359 C C . VAL A 1 309 ? -47.76862 -4.22695 94.08362 1.000 11.44529 416 VAL A C 1
ATOM 2360 O O . VAL A 1 309 ? -48.37985 -3.61496 93.20287 1.000 14.59824 416 VAL A O 1
ATOM 2364 N N . GLY A 1 310 ? -48.04760 -4.07150 95.37752 1.000 11.10621 417 GLY A N 1
ATOM 2365 C CA . GLY A 1 310 ? -48.99129 -3.07205 95.83034 1.000 11.83474 417 GLY A CA 1
ATOM 2366 C C . GLY A 1 310 ? -50.43596 -3.52017 95.91337 1.000 11.85228 417 GLY A C 1
ATOM 2367 O O . GLY A 1 310 ? -51.32232 -2.66878 96.05985 1.000 13.51403 417 GLY A O 1
ATOM 2368 N N . ARG A 1 311 ? -50.71349 -4.81723 95.82583 1.000 9.94729 418 ARG A N 1
ATOM 2369 C CA . ARG A 1 311 ? -52.07969 -5.31417 95.92779 1.000 9.82715 418 ARG A CA 1
ATOM 2370 C C . ARG A 1 311 ? -52.35318 -5.82573 97.33293 1.000 9.87371 418 ARG A C 1
ATOM 2371 O O . ARG A 1 311 ? -51.50370 -6.47398 97.94899 1.000 10.54505 418 ARG A O 1
ATOM 2379 N N . LYS A 1 312 ? -53.54589 -5.52811 97.83451 1.000 8.99605 419 LYS A N 1
ATOM 2380 C CA . LYS A 1 312 ? -53.98329 -6.01613 99.13724 1.000 9.43600 419 LYS A CA 1
ATOM 2381 C C . LYS A 1 312 ? -54.47611 -7.45199 99.02023 1.000 9.02367 419 LYS A C 1
ATOM 2382 O O . LYS A 1 312 ? -55.21753 -7.79057 98.08567 1.000 10.41602 419 LYS A O 1
ATOM 2388 N N . VAL A 1 313 ? -54.05757 -8.30120 99.95807 1.000 8.47061 420 VAL A N 1
ATOM 2389 C CA A VAL A 1 313 ? -54.42241 -9.70657 99.90737 0.671 8.93978 420 VAL A CA 1
ATOM 2390 C CA B VAL A 1 313 ? -54.36367 -9.73096 99.91384 0.329 8.96648 420 VAL A CA 1
ATOM 2391 C C . VAL A 1 313 ? -54.65934 -10.21101 101.32284 1.000 8.90156 420 VAL A C 1
ATOM 2392 O O . VAL A 1 313 ? -54.03411 -9.74785 102.28323 1.000 8.75511 420 VAL A O 1
ATOM 2399 N N . SER A 1 314 ? -55.59646 -11.15485 101.43583 1.000 7.50840 421 SER A N 1
ATOM 2400 C CA . SER A 1 314 ? -55.99182 -11.76979 102.69403 1.000 7.42348 421 SER A CA 1
ATOM 2401 C C . SER A 1 314 ? -56.05016 -13.27958 102.50810 1.000 7.51814 421 SER A C 1
ATOM 2402 O O . SER A 1 314 ? -56.33344 -13.76550 101.41000 1.000 8.42165 421 SER A O 1
ATOM 2405 N N . HIS A 1 315 ? -55.74528 -14.02972 103.57355 1.000 7.11159 422 HIS A N 1
ATOM 2406 C CA . HIS A 1 315 ? -55.90233 -15.48197 103.50620 1.000 6.76579 422 HIS A CA 1
ATOM 2407 C C . HIS A 1 315 ? -57.36529 -15.91938 103.56902 1.000 7.09917 422 HIS A C 1
ATOM 2408 O O . HIS A 1 315 ? -57.68924 -17.03559 103.14004 1.000 7.70289 422 HIS A O 1
ATOM 2415 N N . SER A 1 316 ? -58.25655 -15.06295 104.07021 1.000 6.59672 423 SER A N 1
ATOM 2416 C CA . SER A 1 316 ? -59.68198 -15.38558 104.06433 1.000 6.99275 423 SER A CA 1
ATOM 2417 C C . SER A 1 316 ? -60.33727 -15.05627 102.73207 1.000 7.04123 423 SER A C 1
ATOM 2418 O O . SER A 1 316 ? -61.30428 -15.72087 102.33657 1.000 7.95006 423 SER A O 1
ATOM 2421 N N . TYR A 1 317 ? -59.82411 -14.05310 102.01947 1.000 6.67868 424 TYR A N 1
ATOM 2422 C CA . TYR A 1 317 ? -60.53240 -13.48315 100.88690 1.000 6.95029 424 TYR A CA 1
ATOM 2423 C C . TYR A 1 317 ? -59.72971 -13.49927 99.59357 1.000 7.15509 424 TYR A C 1
ATOM 2424 O O . TYR A 1 317 ? -60.25896 -13.09161 98.54948 1.000 7.77065 424 TYR A O 1
ATOM 2433 N N . GLY A 1 318 ? -58.46804 -13.90921 99.63023 1.000 6.85042 425 GLY A N 1
ATOM 2434 C CA . GLY A 1 318 ? -57.62444 -13.70766 98.47347 1.000 6.89606 425 GLY A CA 1
ATOM 2435 C C . GLY A 1 318 ? -57.51100 -12.23153 98.15924 1.000 6.61501 425 GLY A C 1
ATOM 2436 O O . GLY A 1 318 ? -57.27270 -11.39555 99.03940 1.000 7.49245 425 GLY A O 1
ATOM 2437 N N . TYR A 1 319 ? -57.70132 -11.89641 96.88007 1.000 6.50599 426 TYR A N 1
ATOM 2438 C CA . TYR A 1 319 ? -57.60773 -10.51518 96.41422 1.000 7.40751 426 TYR A CA 1
ATOM 2439 C C . TYR A 1 319 ? -58.88976 -9.72424 96.61883 1.000 7.74573 426 TYR A C 1
ATOM 2440 O O . TYR A 1 319 ? -58.93582 -8.53718 96.26862 1.000 8.65931 426 TYR A O 1
ATOM 2449 N N . GLY A 1 320 ? -59.92113 -10.33797 97.19091 1.000 6.50014 427 GLY A N 1
ATOM 2450 C CA . GLY A 1 320 ? -61.12583 -9.60832 97.52408 1.000 8.61738 427 GLY A CA 1
ATOM 2451 C C . GLY A 1 320 ? -62.34215 -10.09157 96.77070 1.000 6.72500 427 GLY A C 1
ATOM 2452 O O . GLY A 1 320 ? -62.35181 -11.17953 96.18591 1.000 7.52281 427 GLY A O 1
ATOM 2453 N N . LEU A 1 321 ? -63.38712 -9.27375 96.78758 1.000 7.18507 428 LEU A N 1
ATOM 2454 C CA . LEU A 1 321 ? -64.64413 -9.64374 96.16002 1.000 7.27776 428 LEU A CA 1
ATOM 2455 C C . LEU A 1 321 ? -64.52924 -9.58345 94.64256 1.000 8.41213 428 LEU A C 1
ATOM 2456 O O . LEU A 1 321 ? -64.00358 -8.61531 94.07579 1.000 8.14911 428 LEU A O 1
ATOM 2461 N N . LEU A 1 322 ? -65.07290 -10.59805 93.96910 1.000 7.70267 429 LEU A N 1
ATOM 2462 C CA . LEU A 1 322 ? -65.16612 -10.52253 92.51712 1.000 7.68840 429 LEU A CA 1
ATOM 2463 C C . LEU A 1 322 ? -66.02605 -9.33104 92.11312 1.000 7.71423 429 LEU A C 1
ATOM 2464 O O . LEU A 1 322 ? -66.99989 -8.97544 92.78672 1.000 9.53380 429 LEU A O 1
ATOM 2469 N N . ASP A 1 323 ? -65.65266 -8.71240 90.99412 1.000 8.84773 430 ASP A N 1
ATOM 2470 C CA . ASP A 1 323 ? -66.30004 -7.50531 90.47719 1.000 8.85132 430 ASP A CA 1
ATOM 2471 C C . ASP A 1 323 ? -66.58866 -7.76150 88.99960 1.000 9.58263 430 ASP A C 1
ATOM 2472 O O . ASP A 1 323 ? -65.68992 -7.65871 88.15918 1.000 9.24377 430 ASP A O 1
ATOM 2477 N N . ALA A 1 324 ? -67.83629 -8.12305 88.68454 1.000 10.24992 431 ALA A N 1
ATOM 2478 C CA . ALA A 1 324 ? -68.15190 -8.57494 87.33155 1.000 12.41920 431 ALA A CA 1
ATOM 2479 C C . ALA A 1 324 ? -67.95970 -7.46154 86.30675 1.000 9.72344 431 ALA A C 1
ATOM 2480 O O . ALA A 1 324 ? -67.41317 -7.69510 85.22017 1.000 11.21277 431 ALA A O 1
ATOM 2482 N N . GLY A 1 325 ? -68.38939 -6.24074 86.63084 1.000 11.49989 432 GLY A N 1
ATOM 2483 C CA . GLY A 1 325 ? -68.18215 -5.13571 85.70546 1.000 12.83390 432 GLY A CA 1
ATOM 2484 C C . GLY A 1 325 ? -66.71557 -4.90766 85.39502 1.000 10.67063 432 GLY A C 1
ATOM 2485 O O . GLY A 1 325 ? -66.33920 -4.67959 84.23947 1.000 11.86133 432 GLY A O 1
ATOM 2486 N N . ALA A 1 326 ? -65.86135 -4.98148 86.41777 1.000 11.82169 433 ALA A N 1
ATOM 2487 C CA . ALA A 1 326 ? -64.43107 -4.78109 86.20726 1.000 12.10306 433 ALA A CA 1
ATOM 2488 C C . ALA A 1 326 ? -63.80806 -5.94525 85.44799 1.000 11.19905 433 ALA A C 1
ATOM 2489 O O . ALA A 1 326 ? -62.92601 -5.73725 84.60248 1.000 11.30798 433 ALA A O 1
ATOM 2491 N N . MET A 1 327 ? -64.25800 -7.17231 85.71736 1.000 11.02885 434 MET A N 1
ATOM 2492 C CA . MET A 1 327 ? -63.74466 -8.32578 84.98402 1.000 10.54225 434 MET A CA 1
ATOM 2493 C C . MET A 1 327 ? -64.00782 -8.17686 83.49466 1.000 9.66185 434 MET A C 1
ATOM 2494 O O . MET A 1 327 ? -63.10827 -8.36904 82.66832 1.000 11.80195 434 MET A O 1
ATOM 2499 N N . VAL A 1 328 ? -65.24907 -7.85435 83.13044 1.000 11.22475 435 VAL A N 1
ATOM 2500 C CA . VAL A 1 328 ? -65.60827 -7.73951 81.71924 1.000 13.76799 435 VAL A CA 1
ATOM 2501 C C . VAL A 1 328 ? -64.86487 -6.58467 81.05830 1.000 12.71055 435 VAL A C 1
ATOM 2502 O O . VAL A 1 328 ? -64.43848 -6.68910 79.89814 1.000 13.99344 435 VAL A O 1
ATOM 2506 N N . ALA A 1 329 ? -64.68609 -5.47304 81.77600 1.000 12.38894 436 ALA A N 1
ATOM 2507 C CA . ALA A 1 329 ? -63.96972 -4.32937 81.21762 1.000 14.57780 436 ALA A CA 1
ATOM 2508 C C . ALA A 1 329 ? -62.51682 -4.67996 80.92307 1.000 14.09615 436 ALA A C 1
ATOM 2509 O O . ALA A 1 329 ? -62.00016 -4.37492 79.83915 1.000 15.23729 436 ALA A O 1
ATOM 2511 N N . LEU A 1 330 ? -61.83457 -5.31766 81.87680 1.000 12.52017 437 LEU A N 1
ATOM 2512 C CA . LEU A 1 330 ? -60.43348 -5.66816 81.67017 1.000 12.66738 437 LEU A CA 1
ATOM 2513 C C . LEU A 1 330 ? -60.28988 -6.74261 80.60194 1.000 10.97346 437 LEU A C 1
ATOM 2514 O O . LEU A 1 330 ? -59.34162 -6.71150 79.80137 1.000 11.69822 437 LEU A O 1
ATOM 2519 N N . ALA A 1 331 ? -61.23779 -7.68163 80.54757 1.000 11.34749 438 ALA A N 1
ATOM 2520 C CA . ALA A 1 331 ? -61.19182 -8.73303 79.53728 1.000 11.86216 438 ALA A CA 1
ATOM 2521 C C . ALA A 1 331 ? -61.13064 -8.14607 78.13405 1.000 11.62548 438 ALA A C 1
ATOM 2522 O O . ALA A 1 331 ? -60.41908 -8.66567 77.26442 1.000 13.30487 438 ALA A O 1
ATOM 2524 N N . GLN A 1 332 ? -61.85489 -7.05016 77.90130 1.000 12.35453 439 GLN A N 1
ATOM 2525 C CA . GLN A 1 332 ? -61.89942 -6.44993 76.57163 1.000 16.47252 439 GLN A CA 1
ATOM 2526 C C . GLN A 1 332 ? -60.59032 -5.78148 76.17632 1.000 18.48550 439 GLN A C 1
ATOM 2527 O O . GLN A 1 332 ? -60.40556 -5.48167 74.99223 1.000 21.90987 439 GLN A O 1
ATOM 2533 N N . ASP A 1 333 ? -59.69536 -5.52121 77.12813 1.000 15.59268 440 ASP A N 1
ATOM 2534 C CA . ASP A 1 333 ? -58.42628 -4.85799 76.85243 1.000 18.36787 440 ASP A CA 1
ATOM 2535 C C . ASP A 1 333 ? -57.21749 -5.76643 77.05528 1.000 18.41726 440 ASP A C 1
ATOM 2536 O O . ASP A 1 333 ? -56.07893 -5.30705 76.91888 1.000 23.92648 440 ASP A O 1
ATOM 2541 N N . TRP A 1 334 ? -57.43429 -7.04341 77.34117 1.000 14.56143 441 TRP A N 1
ATOM 2542 C CA . TRP A 1 334 ? -56.38095 -7.92791 77.81827 1.000 13.23972 441 TRP A CA 1
ATOM 2543 C C . TRP A 1 334 ? -55.58531 -8.52469 76.66197 1.000 15.10189 441 TRP A C 1
ATOM 2544 O O . TRP A 1 334 ? -56.15608 -8.97445 75.66679 1.000 16.20544 441 TRP A O 1
ATOM 2555 N N . THR A 1 335 ? -54.26301 -8.53668 76.81157 1.000 13.37635 442 THR A N 1
ATOM 2556 C CA . THR A 1 335 ? -53.37269 -9.26794 75.91402 1.000 14.33634 442 THR A CA 1
ATOM 2557 C C . THR A 1 335 ? -53.02564 -10.60427 76.56058 1.000 13.40843 442 THR A C 1
ATOM 2558 O O . THR A 1 335 ? -52.53978 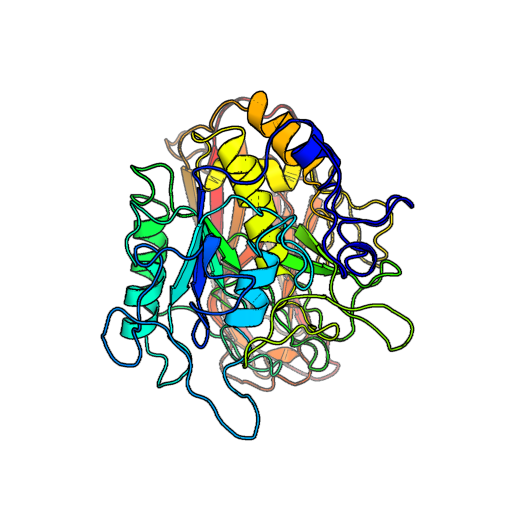-10.63944 77.69604 1.000 12.87647 442 THR A O 1
ATOM 2562 N N . THR A 1 336 ? -53.28428 -11.69513 75.84227 1.000 11.69798 443 THR A N 1
ATOM 2563 C CA . THR A 1 336 ? -53.08017 -13.02632 76.39735 1.000 11.46490 443 THR A CA 1
ATOM 2564 C C . THR A 1 336 ? -51.63290 -13.20076 76.84785 1.000 11.92348 443 THR A C 1
ATOM 2565 O O . THR A 1 336 ? -50.70372 -12.66072 76.24641 1.000 11.37817 443 THR A O 1
ATOM 2569 N N . VAL A 1 337 ? -51.43874 -13.95296 77.92886 1.000 10.71684 444 VAL A N 1
ATOM 2570 C CA . VAL A 1 337 ? -50.12940 -13.99934 78.57967 1.000 10.63164 444 VAL A CA 1
ATOM 2571 C C . VAL A 1 337 ? -49.16642 -14.91254 77.81989 1.000 12.25048 444 VAL A C 1
ATOM 2572 O O . VAL A 1 337 ? -49.56163 -15.78305 77.04150 1.000 12.82367 444 VAL A O 1
ATOM 2576 N N . ALA A 1 338 ? -47.87042 -14.71365 78.08746 1.000 11.26569 445 ALA A N 1
ATOM 2577 C CA . ALA A 1 338 ? -46.80239 -15.50375 77.49384 1.000 10.98370 445 ALA A CA 1
ATOM 2578 C C . ALA A 1 338 ? -46.83401 -16.93302 78.03070 1.000 11.09692 445 ALA A C 1
ATOM 2579 O O . ALA A 1 338 ? -47.54142 -17.23157 78.99874 1.000 11.04899 445 ALA A O 1
ATOM 2581 N N . PRO A 1 339 ? -46.05776 -17.84197 77.43795 1.000 13.99143 446 PRO A N 1
ATOM 2582 C CA . PRO A 1 339 ? -46.12201 -19.24910 77.85595 1.000 13.52112 446 PRO A CA 1
ATOM 2583 C C . PRO A 1 339 ? -45.70935 -19.42935 79.30713 1.000 13.20650 446 PRO A C 1
ATOM 2584 O O . PRO A 1 339 ? -44.84523 -18.72277 79.82868 1.000 13.16771 446 PRO A O 1
ATOM 2588 N N . GLN A 1 340 ? -46.34425 -20.39747 79.96207 1.000 12.51137 447 GLN A N 1
ATOM 2589 C CA . GLN A 1 340 ? -46.04937 -20.66340 81.36009 1.000 12.41011 447 GLN A CA 1
ATOM 2590 C C . GLN A 1 340 ? -44.67742 -21.30717 81.49910 1.000 12.68396 447 GLN A C 1
ATOM 2591 O O . GLN A 1 340 ? -44.36405 -22.28629 80.80918 1.000 15.54566 447 GLN A O 1
ATOM 2597 N N . ARG A 1 341 ? -43.86072 -20.75564 82.39045 1.000 10.49550 448 ARG A N 1
ATOM 2598 C CA . ARG A 1 341 ? -42.58010 -21.33149 82.77289 1.000 11.29078 448 ARG A CA 1
ATOM 2599 C C . ARG A 1 341 ? -42.69743 -21.92752 84.16815 1.000 10.22921 448 ARG A C 1
ATOM 2600 O O . ARG A 1 341 ? -43.51881 -21.48952 84.98439 1.000 10.25070 448 ARG A O 1
ATOM 2608 N N . LYS A 1 342 ? -41.86361 -22.92622 84.44506 1.000 9.54000 449 LYS A N 1
ATOM 2609 C CA . LYS A 1 342 ? -41.84445 -23.59584 85.73769 1.000 11.24351 449 LYS A CA 1
ATOM 2610 C C . LYS A 1 342 ? -40.39230 -23.78366 86.13715 1.000 10.83000 449 LYS A C 1
ATOM 2611 O O . LYS A 1 342 ? -39.62786 -24.42849 85.40785 1.000 11.87870 449 LYS A O 1
ATOM 2617 N N . CYS A 1 343 ? -40.01317 -23.20944 87.27271 1.000 10.38599 450 CYS A N 1
ATOM 2618 C CA . CYS A 1 343 ? -38.64829 -23.25211 87.77940 1.000 11.39750 450 CYS A CA 1
ATOM 2619 C C . CYS A 1 343 ? -38.64877 -24.00784 89.10182 1.000 11.56046 450 CYS A C 1
ATOM 2620 O O . CYS A 1 343 ? -39.31321 -23.59483 90.06169 1.000 12.38764 450 CYS A O 1
ATOM 2623 N N . ILE A 1 344 ? -37.94053 -25.13236 89.13902 1.000 12.34175 451 ILE A N 1
ATOM 2624 C CA . ILE A 1 344 ? -37.88563 -26.02340 90.29279 1.000 12.34691 451 ILE A CA 1
ATOM 2625 C C . ILE A 1 344 ? -36.54797 -25.82349 90.99119 1.000 12.14151 451 ILE A C 1
ATOM 2626 O O . ILE A 1 344 ? -35.48802 -25.96813 90.36696 1.000 13.99643 451 ILE A O 1
ATOM 2631 N N . ILE A 1 345 ? -36.58785 -25.52408 92.28656 1.000 13.17302 452 ILE A N 1
ATOM 2632 C CA . ILE A 1 345 ? -35.38263 -25.23231 93.05563 1.000 12.02360 452 ILE A CA 1
ATOM 2633 C C . ILE A 1 345 ? -35.35527 -26.14103 94.27630 1.000 12.65714 452 ILE A C 1
ATOM 2634 O O . ILE A 1 345 ? -36.22449 -26.04108 95.15068 1.000 12.37830 452 ILE A O 1
ATOM 2639 N N . ASP A 1 346 ? -34.37210 -27.03171 94.33788 1.000 13.33102 453 ASP A N 1
ATOM 2640 C CA . ASP A 1 346 ? -34.14282 -27.82789 95.53735 1.000 12.56652 453 ASP A CA 1
ATOM 2641 C C . ASP A 1 346 ? -33.43834 -26.95912 96.57065 1.000 14.64965 453 ASP A C 1
ATOM 2642 O O . ASP A 1 346 ? -32.33816 -26.45831 96.31768 1.000 16.51869 453 ASP A O 1
ATOM 2647 N N . ILE A 1 347 ? -34.06164 -26.78541 97.73346 1.000 13.46545 454 ILE A N 1
ATOM 2648 C CA . ILE A 1 347 ? -33.56019 -25.83894 98.72756 1.000 12.96214 454 ILE A CA 1
ATOM 2649 C C . ILE A 1 347 ? -32.59357 -26.48950 99.71518 1.000 14.90798 454 ILE A C 1
ATOM 2650 O O . ILE A 1 347 ? -31.55396 -25.91072 100.02931 1.000 16.53039 454 ILE A O 1
ATOM 2655 N N . LEU A 1 348 ? -32.91093 -27.66816 100.26073 1.000 15.30914 455 LEU A N 1
ATOM 2656 C CA . LEU A 1 348 ? -32.11190 -28.22237 101.35375 1.000 16.81524 455 LEU A CA 1
ATOM 2657 C C . LEU A 1 348 ? -30.84860 -28.92328 100.86266 1.000 20.08048 455 LEU A C 1
ATOM 2658 O O . LEU A 1 348 ? -30.85795 -29.61348 99.84089 1.000 24.84972 455 LEU A O 1
ATOM 2663 N N . THR A 1 349 ? -29.76256 -28.76111 101.62454 1.000 21.08690 456 THR A N 1
ATOM 2664 C CA . THR A 1 349 ? -28.54484 -29.54526 101.44327 1.000 20.01554 456 THR A CA 1
ATOM 2665 C C . THR A 1 349 ? -28.43541 -30.70695 102.42459 1.000 24.14417 456 THR A C 1
ATOM 2666 O O . THR A 1 349 ? -27.51320 -31.51897 102.29904 1.000 25.29438 456 THR A O 1
ATOM 2670 N N . GLU A 1 350 ? -29.34737 -30.80329 103.38738 1.000 20.89036 457 GLU A N 1
ATOM 2671 C CA . GLU A 1 350 ? -29.33268 -31.79308 104.45503 1.000 18.30196 457 GLU A CA 1
ATOM 2672 C C . GLU A 1 350 ? -30.64726 -31.64889 105.20791 1.000 16.38256 457 GLU A C 1
ATOM 2673 O O . GLU A 1 350 ? -31.23065 -30.55680 105.21378 1.000 17.22154 457 GLU A O 1
ATOM 2679 N N . PRO A 1 351 ? -31.13820 -32.70116 105.86391 1.000 16.26930 458 PRO A N 1
ATOM 2680 C CA . PRO A 1 351 ? -32.35240 -32.55703 106.67351 1.000 15.73785 458 PRO A CA 1
ATOM 2681 C C . PRO A 1 351 ? -32.12939 -31.57712 107.81557 1.000 15.95753 458 PRO A C 1
ATOM 2682 O O . PRO A 1 351 ? -31.00239 -31.34563 108.26094 1.000 18.90152 458 PRO A O 1
ATOM 2686 N N . LYS A 1 352 ? -33.22607 -30.99266 108.29328 1.000 15.65826 459 LYS A N 1
ATOM 2687 C CA . LYS A 1 352 ? -33.17473 -29.96859 109.32774 1.000 16.03820 459 LYS A CA 1
ATOM 2688 C C . LYS A 1 352 ? -34.11393 -30.34503 110.46203 1.000 15.03340 459 LYS A C 1
ATOM 2689 O O . LYS A 1 352 ? -35.29790 -30.62349 110.23154 1.000 15.58974 459 LYS A O 1
ATOM 2695 N N . ASP A 1 353 ? -33.59820 -30.31552 111.68626 1.000 17.07139 460 ASP A N 1
ATOM 2696 C CA . ASP A 1 353 ? -34.44217 -30.50849 112.85659 1.000 17.27313 460 ASP A CA 1
ATOM 2697 C C . ASP A 1 353 ? -35.44134 -29.36534 112.97314 1.000 14.64270 460 ASP A C 1
ATOM 2698 O O . ASP A 1 353 ? -35.07837 -28.19412 112.83511 1.000 16.69225 460 ASP A O 1
ATOM 2703 N N . ILE A 1 354 ? -36.70348 -29.70063 113.25836 1.000 13.63289 461 ILE A N 1
ATOM 2704 C CA . ILE A 1 354 ? -37.73706 -28.67603 113.40076 1.000 13.02450 461 ILE A CA 1
ATOM 2705 C C . ILE A 1 354 ? -37.80892 -28.18766 114.84106 1.000 15.09327 461 ILE A C 1
ATOM 2706 O O . ILE A 1 354 ? -37.69008 -26.98696 115.10928 1.000 14.80396 461 ILE A O 1
ATOM 2711 N N . GLY A 1 355 ? -38.01922 -29.11286 115.77489 1.000 17.91862 462 GLY A N 1
ATOM 2712 C CA . GLY A 1 355 ? -38.07524 -28.73720 117.17849 1.000 15.86373 462 GLY A CA 1
ATOM 2713 C C . GLY A 1 355 ? -39.16112 -27.70756 117.41876 1.000 15.68655 462 GLY A C 1
ATOM 2714 O O . GLY A 1 355 ? -40.28322 -27.82558 116.91677 1.000 16.09831 462 GLY A O 1
ATOM 2715 N N . LYS A 1 356 ? -38.82214 -26.67214 118.18699 1.000 14.87760 463 LYS A N 1
ATOM 2716 C CA . LYS A 1 356 ? -39.77212 -25.60817 118.48624 1.000 16.53571 463 LYS A CA 1
ATOM 2717 C C . LYS A 1 356 ? -39.96671 -24.66812 117.30380 1.000 14.60450 463 LYS A C 1
ATOM 2718 O O . LYS A 1 356 ? -4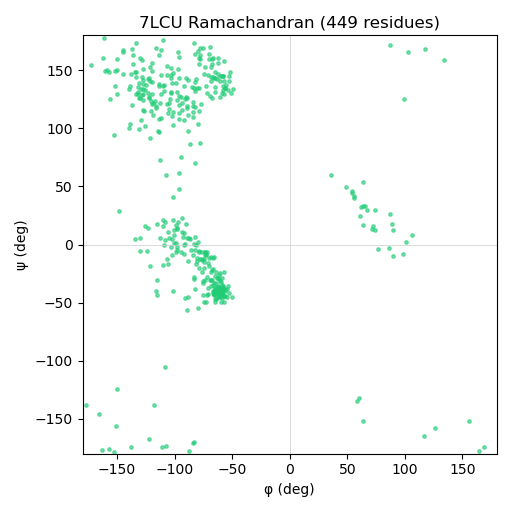1.06422 -24.12859 117.11908 1.000 14.55799 463 LYS A O 1
ATOM 2724 N N . ARG A 1 357 ? -38.92045 -24.44485 116.51186 1.000 15.34383 464 ARG A N 1
ATOM 2725 C CA A ARG A 1 357 ? -38.99036 -23.50915 115.39654 0.564 13.99742 464 ARG A CA 1
ATOM 2726 C CA B ARG A 1 357 ? -39.01892 -23.55346 115.36660 0.436 14.02945 464 ARG A CA 1
ATOM 2727 C C . ARG A 1 357 ? -37.79575 -23.74186 114.48521 1.000 13.84074 464 ARG A C 1
ATOM 2728 O O . ARG A 1 357 ? -36.69661 -24.03884 114.96874 1.000 14.89517 464 ARG A O 1
ATOM 2743 N N . LEU A 1 358 ? -38.01341 -23.57815 113.18246 1.000 11.99066 465 LEU A N 1
ATOM 2744 C CA . LEU A 1 358 ? -36.98126 -23.68726 112.16481 1.000 12.11498 465 LEU A CA 1
ATOM 2745 C C . LEU A 1 358 ? -37.18884 -22.57871 111.14474 1.000 12.74145 465 LEU A C 1
ATOM 2746 O O . LEU A 1 358 ? -38.31835 -22.31186 110.72843 1.000 12.73203 465 LEU A O 1
ATOM 2751 N N . GLU A 1 359 ? -36.09833 -21.93471 110.74617 1.000 11.13354 466 GLU A N 1
ATOM 2752 C CA . GLU A 1 359 ? -36.10081 -20.98170 109.64513 1.000 12.22193 466 GLU A CA 1
ATOM 2753 C C . GLU A 1 359 ? -35.08818 -21.45560 108.61511 1.000 12.25289 466 GLU A C 1
ATOM 2754 O O . GLU A 1 359 ? -33.95267 -21.78046 108.97680 1.000 13.49219 466 GLU A O 1
ATOM 2760 N N . VAL A 1 360 ? -35.50194 -21.51229 107.34778 1.000 11.17205 467 VAL A N 1
ATOM 2761 C CA . VAL A 1 360 ? -34.62938 -21.85088 106.22443 1.000 12.61814 467 VAL A CA 1
ATOM 2762 C C . VAL A 1 360 ? -34.62587 -20.66766 105.26447 1.000 13.34733 467 VAL A C 1
ATOM 2763 O O . VAL A 1 360 ? -35.68426 -20.26975 104.76143 1.000 12.46649 467 VAL A O 1
ATOM 2767 N N . ARG A 1 361 ? -33.44440 -20.10832 105.01039 1.000 12.63878 468 ARG A N 1
ATOM 2768 C CA . ARG A 1 361 ? -33.27194 -18.98364 104.10049 1.000 12.54297 468 ARG A CA 1
ATOM 2769 C C . ARG A 1 361 ? -32.45976 -19.44127 102.90097 1.000 13.96406 468 ARG A C 1
ATOM 2770 O O . ARG A 1 361 ? -31.46808 -20.16047 103.05777 1.000 15.21551 468 ARG A O 1
ATOM 2778 N N . LYS A 1 362 ? -32.86161 -19.01165 101.70657 1.000 10.74454 469 LYS A N 1
ATOM 2779 C CA . LYS A 1 362 ? -32.12306 -19.37195 100.50250 1.000 11.51654 469 LYS A CA 1
ATOM 2780 C C . LYS A 1 362 ? -32.27911 -18.26247 99.48008 1.000 12.31554 469 LYS A C 1
ATOM 2781 O O . LYS A 1 362 ? -33.39886 -17.85124 99.17355 1.000 11.31704 469 LYS A O 1
ATOM 2787 N N . THR A 1 363 ? -31.15835 -17.80114 98.93242 1.000 11.85456 470 THR A N 1
ATOM 2788 C CA . THR A 1 363 ? -31.18211 -16.83961 97.84473 1.000 12.26010 470 THR A CA 1
ATOM 2789 C C . THR A 1 363 ? -31.22569 -17.60383 96.53078 1.000 13.12627 470 THR A C 1
ATOM 2790 O O . THR A 1 363 ? -30.37291 -18.46725 96.27203 1.000 14.08355 470 THR A O 1
ATOM 2794 N N . VAL A 1 364 ? -32.21889 -17.28796 95.70250 1.000 11.37257 471 VAL A N 1
ATOM 2795 C CA . VAL A 1 364 ? -32.43046 -18.00113 94.45240 1.000 12.33630 471 VAL A CA 1
ATOM 2796 C C . VAL A 1 364 ? -32.32356 -17.03175 93.28007 1.000 10.45740 471 VAL A C 1
ATOM 2797 O O . VAL A 1 364 ? -32.54730 -15.82672 93.41426 1.000 12.25239 471 VAL A O 1
ATOM 2801 N N . THR A 1 365 ? -32.00098 -17.58247 92.10948 1.000 11.40192 472 THR A N 1
ATOM 2802 C CA . THR A 1 365 ? -31.94554 -16.81286 90.87097 1.000 11.98810 472 THR A CA 1
ATOM 2803 C C . THR A 1 365 ? -33.15707 -17.03163 89.97792 1.000 10.96043 472 THR A C 1
ATOM 2804 O O . THR A 1 365 ? -33.22067 -16.44096 88.89315 1.000 12.57041 472 THR A O 1
ATOM 2808 N N . ALA A 1 366 ? -34.08575 -17.90295 90.37548 1.000 9.85964 473 ALA A N 1
ATOM 2809 C CA . ALA A 1 366 ? -35.29193 -18.17665 89.58951 1.000 9.58691 473 ALA A CA 1
ATOM 2810 C C . ALA A 1 366 ? -34.94186 -18.56997 88.15962 1.000 9.92875 473 ALA A C 1
ATOM 2811 O O . ALA A 1 366 ? -35.56034 -18.10846 87.19556 1.000 11.13092 473 ALA A O 1
ATOM 2813 N N . CYS A 1 367 ? -33.94396 -19.44575 88.03160 1.000 10.62091 474 CYS A N 1
ATOM 2814 C CA . CYS A 1 367 ? -33.56748 -20.02829 86.74684 1.000 11.02181 474 CYS A CA 1
ATOM 2815 C C . CYS A 1 367 ? -32.97308 -18.99927 85.77701 1.000 10.24283 474 CYS A C 1
ATOM 2816 O O . CYS A 1 367 ? -33.09224 -19.13530 84.55411 1.000 10.68476 474 CYS A O 1
ATOM 2819 N N . LEU A 1 368 ? -32.31545 -17.96614 86.30831 1.000 11.71225 475 LEU A N 1
ATOM 2820 C CA . LEU A 1 368 ? -31.59797 -16.99611 85.48271 1.000 10.62343 475 LEU A CA 1
ATOM 2821 C C . LEU A 1 368 ? -30.68635 -17.69244 84.47739 1.000 12.27031 475 LEU A C 1
ATOM 2822 O O . LEU A 1 368 ? -29.95425 -18.61966 84.82901 1.000 13.47503 475 LEU A O 1
ATOM 2827 N N . GLY A 1 369 ? -30.73209 -17.22770 83.22555 1.000 12.28901 476 GLY A N 1
ATOM 2828 C CA . GLY A 1 369 ? -29.91124 -17.76537 82.15816 1.000 14.18308 476 GLY A CA 1
ATOM 2829 C C . GLY A 1 369 ? -30.53502 -18.91723 81.39943 1.000 12.72382 476 GLY A C 1
ATOM 2830 O O . GLY A 1 369 ? -30.00645 -19.30166 80.34662 1.000 15.84373 476 GLY A O 1
ATOM 2831 N N . GLU A 1 370 ? -31.65438 -19.45608 81.88073 1.000 13.45508 477 GLU A N 1
ATOM 2832 C CA . GLU A 1 370 ? -32.27122 -20.66108 81.35307 1.000 11.12504 477 GLU A CA 1
ATOM 2833 C C . GLU A 1 370 ? -33.62589 -20.36930 80.71705 1.000 11.17971 477 GLU A C 1
ATOM 2834 O O . GLU A 1 370 ? -34.23380 -19.31982 80.95554 1.000 11.89445 477 GLU A O 1
ATOM 2840 N N . PRO A 1 371 ? -34.13674 -21.29667 79.90156 1.000 12.39189 478 PRO A N 1
ATOM 2841 C CA . PRO A 1 371 ? -35.43224 -21.07177 79.23871 1.000 12.43088 478 PRO A CA 1
ATOM 2842 C C . PRO A 1 371 ? -36.61342 -20.99833 80.18429 1.000 13.93482 478 PRO A C 1
ATOM 2843 O O . PRO A 1 371 ? -37.70624 -20.62668 79.74140 1.000 15.17938 478 PRO A O 1
ATOM 2847 N N . ASN A 1 372 ? -36.44902 -21.34553 81.45704 1.000 11.53577 479 ASN A N 1
ATOM 2848 C CA . ASN A 1 372 ? -37.53538 -21.22942 82.41874 1.000 11.58929 479 ASN A CA 1
ATOM 2849 C C . ASN A 1 372 ? -37.28816 -20.12332 83.44034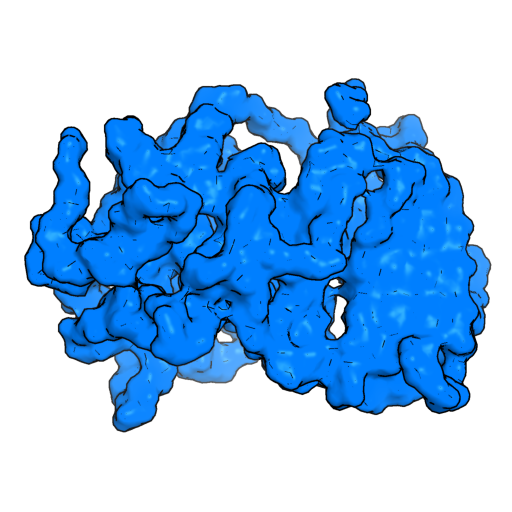 1.000 10.55962 479 ASN A C 1
ATOM 2850 O O . ASN A 1 372 ? -37.90685 -20.11877 84.51314 1.000 11.07178 479 ASN A O 1
ATOM 2855 N N . HIS A 1 373 ? -36.41943 -19.16653 83.11104 1.000 10.37952 480 HIS A N 1
ATOM 2856 C CA . HIS A 1 373 ? -36.22005 -17.99438 83.95327 1.000 10.56545 480 HIS A CA 1
ATOM 2857 C C . HIS A 1 373 ? -37.54162 -17.26407 84.14857 1.000 10.32919 480 HIS A C 1
ATOM 2858 O O . HIS A 1 373 ? -38.24892 -16.95966 83.18386 1.000 10.09846 480 HIS A O 1
ATOM 2865 N N . ILE A 1 374 ? -37.87420 -16.96195 85.40353 1.000 9.67986 481 ILE A N 1
ATOM 2866 C CA . ILE A 1 374 ? -39.12362 -16.28067 85.73701 1.000 9.50849 481 ILE A CA 1
ATOM 2867 C C . ILE A 1 374 ? -38.79125 -14.93320 86.35779 1.000 8.63011 481 ILE A C 1
ATOM 2868 O O . ILE A 1 374 ? -38.08784 -14.86779 87.37780 1.000 10.32987 481 ILE A O 1
ATOM 2873 N N . THR A 1 375 ? -39.31758 -13.85899 85.75554 1.000 8.30138 482 THR A N 1
ATOM 2874 C CA . THR A 1 375 ? -39.25317 -12.52074 86.32435 1.000 9.90871 482 THR A CA 1
ATOM 2875 C C . THR A 1 375 ? -40.60369 -12.02283 86.80472 1.000 9.38057 482 THR A C 1
ATOM 2876 O O . THR A 1 375 ? -40.64867 -11.05337 87.56386 1.000 9.97464 482 THR A O 1
ATOM 2880 N N . ARG A 1 376 ? -41.68860 -12.64908 86.35789 1.000 8.68246 483 ARG A N 1
ATOM 2881 C CA . ARG A 1 376 ? -43.05829 -12.25999 86.69781 1.000 10.24116 483 ARG A CA 1
ATOM 2882 C C . ARG A 1 376 ? -43.74598 -13.50449 87.25381 1.000 8.91483 483 ARG A C 1
ATOM 2883 O O . ARG A 1 376 ? -44.15059 -14.39333 86.49797 1.000 9.30645 483 ARG A O 1
ATOM 2891 N N . LEU A 1 377 ? -43.87332 -13.57061 88.57208 1.000 8.95647 484 LEU A N 1
ATOM 2892 C CA . LEU A 1 377 ? -44.38949 -14.76396 89.22460 1.000 9.62567 484 LEU A CA 1
ATOM 2893 C C . LEU A 1 377 ? -45.89950 -14.86167 89.02928 1.000 8.57550 484 LEU A C 1
ATOM 2894 O O . LEU A 1 377 ? -46.60076 -13.85301 88.94145 1.000 8.25315 484 LEU A O 1
ATOM 2899 N N . GLU A 1 378 ? -46.39506 -16.09521 88.92965 1.000 7.95645 485 GLU A N 1
ATOM 2900 C CA . GLU A 1 378 ? -47.81329 -16.39081 89.11504 1.000 8.50061 485 GLU A CA 1
ATOM 2901 C C . GLU A 1 378 ? -47.97876 -17.13283 90.43756 1.000 8.16534 485 GLU A C 1
ATOM 2902 O O . GLU A 1 378 ? -47.83892 -16.51504 91.49860 1.000 8.40294 485 GLU A O 1
ATOM 2908 N N . HIS A 1 379 ? -48.21162 -18.44583 90.38896 1.000 8.41420 486 HIS A N 1
ATOM 2909 C CA . HIS A 1 379 ? -48.25720 -19.26558 91.59255 1.000 8.63056 486 HIS A CA 1
ATOM 2910 C C . HIS A 1 379 ? -46.84363 -19.57720 92.08162 1.000 6.73249 486 HIS A C 1
ATOM 2911 O O . HIS A 1 379 ? -45.88601 -19.61684 91.30248 1.000 8.33289 486 HIS A O 1
ATOM 2918 N N . ALA A 1 380 ? -46.72500 -19.85562 93.38299 1.000 7.75351 487 ALA A N 1
ATOM 2919 C CA . ALA A 1 380 ? -45.53289 -20.48273 93.93439 1.000 8.11762 487 ALA A CA 1
ATOM 2920 C C . ALA A 1 380 ? -45.95341 -21.61671 94.85464 1.000 7.61334 487 ALA A C 1
ATOM 2921 O O . ALA A 1 380 ? -46.97194 -21.51905 95.54507 1.000 8.32819 487 ALA A O 1
ATOM 2923 N N . GLN A 1 381 ? -45.17896 -22.69609 94.86055 1.000 8.77708 488 GLN A N 1
ATOM 2924 C CA . GLN A 1 381 ? -45.39875 -23.81970 95.75955 1.000 9.01657 488 GLN A CA 1
ATOM 2925 C C . GLN A 1 381 ? -44.14931 -24.04456 96.59512 1.000 8.83379 488 GLN A C 1
ATOM 2926 O O . GLN A 1 381 ? -43.02013 -23.89005 96.10365 1.000 10.73543 488 GLN A O 1
ATOM 2932 N N . ALA A 1 382 ? -44.34610 -24.42447 97.85057 1.000 9.82491 489 ALA A N 1
ATOM 2933 C CA . ALA A 1 382 ? -43.29151 -25.03444 98.65126 1.000 9.47099 489 ALA A CA 1
ATOM 2934 C C . ALA A 1 382 ? -43.69647 -26.48413 98.87134 1.000 9.10731 489 ALA A C 1
ATOM 2935 O O . ALA A 1 382 ? -44.65821 -26.75764 99.59944 1.000 11.00952 489 ALA A O 1
ATOM 2937 N N . ARG A 1 383 ? -42.99106 -27.40979 98.21739 1.000 10.00679 490 ARG A N 1
ATOM 2938 C CA . ARG A 1 383 ? -43.25535 -28.83531 98.38637 1.000 11.83173 490 ARG A CA 1
ATOM 2939 C C . ARG A 1 383 ? -42.42723 -29.32521 99.56469 1.000 10.56953 490 ARG A C 1
ATOM 2940 O O . ARG A 1 383 ? -41.19175 -29.36571 99.49002 1.000 11.27039 490 ARG A O 1
ATOM 2948 N N . LEU A 1 384 ? -43.09680 -29.68634 100.65149 1.000 10.03526 491 LEU A N 1
ATOM 2949 C CA . LEU A 1 384 ? -42.42322 -30.02968 101.89297 1.000 10.89711 491 LEU A CA 1
ATOM 2950 C C . LEU A 1 384 ? -42.61552 -31.50551 102.21693 1.000 11.33929 491 LEU A C 1
ATOM 2951 O O . LEU A 1 384 ? -43.71740 -32.05035 102.08343 1.000 11.55823 491 LEU A O 1
ATOM 2956 N N . THR A 1 385 ? -41.53168 -32.15032 102.64204 1.000 11.16957 492 THR A N 1
ATOM 2957 C CA . THR A 1 385 ? -41.58535 -33.47063 103.25172 1.000 11.59173 492 THR A CA 1
ATOM 2958 C C . THR A 1 385 ? -41.03464 -33.31950 104.65655 1.000 11.85025 492 THR A C 1
ATOM 2959 O O . THR A 1 385 ? -39.90137 -32.85880 104.83196 1.000 12.07902 492 THR A O 1
ATOM 2963 N N . LEU A 1 386 ? -41.84374 -33.66873 105.65416 1.000 12.28646 493 LEU A N 1
ATOM 2964 C CA . LEU A 1 386 ? -41.43954 -33.51221 107.04265 1.000 12.51274 493 LEU A CA 1
ATOM 2965 C C . LEU A 1 386 ? -42.15097 -34.54537 107.90211 1.000 15.46761 493 LEU A C 1
ATOM 2966 O O . LEU A 1 386 ? -43.26735 -34.97564 107.59631 1.000 14.18561 493 LEU A O 1
ATOM 2971 N N . SER A 1 387 ? -41.47761 -34.94663 108.97055 1.000 13.31152 494 SER A N 1
ATOM 2972 C CA . SER A 1 387 ? -42.08230 -35.70048 110.05412 1.000 13.33766 494 SER A CA 1
ATOM 2973 C C . SER A 1 387 ? -42.36045 -34.76377 111.22195 1.000 12.67122 494 SER A C 1
ATOM 2974 O O . SER A 1 387 ? -41.62793 -33.79788 111.45936 1.000 13.35529 494 SER A O 1
ATOM 2977 N N . TYR A 1 388 ? -43.43199 -35.05705 111.95444 1.000 13.28679 495 TYR A N 1
ATOM 2978 C CA . TYR A 1 388 ? -43.72136 -34.33455 113.18288 1.000 12.50810 495 TYR A CA 1
ATOM 2979 C C . TYR A 1 388 ? -44.64696 -35.19378 114.03371 1.000 12.33755 495 TYR A C 1
ATOM 2980 O O . TYR A 1 388 ? -45.43787 -35.97670 113.50363 1.000 14.73809 495 TYR A O 1
ATOM 2989 N N . ASN A 1 389 ? -44.54014 -35.05141 115.35738 1.000 12.44751 496 ASN A N 1
ATOM 2990 C CA . ASN A 1 389 ? -45.34120 -35.90833 116.23093 1.000 14.24532 496 ASN A CA 1
ATOM 2991 C C . ASN A 1 389 ? -46.81098 -35.49855 116.29402 1.000 15.86970 496 ASN A C 1
ATOM 2992 O O . ASN A 1 389 ? -47.67148 -36.36638 116.49261 1.000 15.69250 496 ASN A O 1
ATOM 2997 N N . ARG A 1 390 ? -47.12649 -34.20471 116.15738 1.000 12.37924 497 ARG A N 1
ATOM 2998 C CA . ARG A 1 390 ? -48.51850 -33.73016 116.19823 1.000 13.00919 497 ARG A CA 1
ATOM 2999 C C . ARG A 1 390 ? -48.69303 -32.65848 115.12534 1.000 12.14311 497 ARG A C 1
ATOM 3000 O O . ARG A 1 390 ? -48.33892 -31.49549 115.33910 1.000 12.96594 497 ARG A O 1
ATOM 3008 N N . ARG A 1 391 ? -49.27191 -33.05618 113.98977 1.000 12.62115 498 ARG A N 1
ATOM 3009 C CA . ARG A 1 391 ? -49.19375 -32.23446 112.78309 1.000 11.59098 498 ARG A CA 1
ATOM 3010 C C . ARG A 1 391 ? -49.88793 -30.88971 112.97630 1.000 12.71819 498 ARG A C 1
ATOM 3011 O O . ARG A 1 391 ? -49.37983 -29.84722 112.53878 1.000 11.33333 498 ARG A O 1
ATOM 3019 N N . GLY A 1 392 ? -51.04320 -30.89319 113.64112 1.000 11.48993 499 GLY A N 1
ATOM 3020 C CA . GLY A 1 392 ? -51.84641 -29.69749 113.81496 1.000 10.59061 499 GLY A CA 1
ATOM 3021 C C . GLY A 1 392 ? -51.22081 -28.62419 114.66900 1.000 9.81067 499 GLY A C 1
ATOM 3022 O O . GLY A 1 392 ? -51.75395 -27.51205 114.71179 1.000 11.67586 499 GLY A O 1
ATOM 3023 N N . ASP A 1 393 ? -50.12635 -28.91911 115.37568 1.000 9.84440 500 ASP A N 1
ATOM 3024 C CA . ASP A 1 393 ? -49.46050 -27.86668 116.12866 1.000 10.47156 500 ASP A CA 1
ATOM 3025 C C . ASP A 1 393 ? -48.55956 -26.99119 115.26346 1.000 10.41802 500 ASP A C 1
ATOM 3026 O O . ASP A 1 393 ? -48.12361 -25.93222 115.73121 1.000 11.27143 500 ASP A O 1
ATOM 3031 N N . LEU A 1 394 ? -48.29395 -27.39190 114.02225 1.000 9.84995 501 LEU A N 1
ATOM 3032 C CA . LEU A 1 394 ? -47.40012 -26.64333 113.14529 1.000 10.76757 501 LEU A CA 1
ATOM 3033 C C . LEU A 1 394 ? -48.12454 -25.47987 112.47958 1.000 11.74681 501 LEU A C 1
ATOM 3034 O O . LEU A 1 394 ? -49.26996 -25.61294 112.03398 1.000 11.01600 501 LEU A O 1
ATOM 3039 N N . ALA A 1 395 ? -47.42826 -24.34549 112.38737 1.000 10.08900 502 ALA A N 1
ATOM 3040 C CA . ALA A 1 395 ? -47.74439 -23.26845 111.45971 1.000 9.41320 502 ALA A CA 1
ATOM 3041 C C . ALA A 1 395 ? -46.52256 -23.04273 110.57971 1.000 9.87704 502 ALA A C 1
ATOM 3042 O O . ALA A 1 395 ? -45.37898 -23.07856 111.05924 1.000 11.08315 502 ALA A O 1
ATOM 3044 N N . ILE A 1 396 ? -46.76493 -22.79084 109.29456 1.000 9.25874 503 ILE A N 1
ATOM 3045 C CA . ILE A 1 396 ? -45.71666 -22.69690 108.28680 1.000 8.74957 503 ILE A CA 1
ATOM 3046 C C . ILE A 1 396 ? -45.94120 -21.42876 107.47253 1.000 9.15662 503 ILE A C 1
ATOM 3047 O O . ILE A 1 396 ? -47.05425 -21.18148 106.99689 1.000 9.19633 503 ILE A O 1
ATOM 3052 N N . HIS A 1 397 ? -44.89385 -20.62315 107.31899 1.000 8.95308 504 HIS A N 1
ATOM 3053 C CA . HIS A 1 397 ? -44.95430 -19.39328 106.53542 1.000 8.69270 504 HIS A CA 1
ATOM 3054 C C . HIS A 1 397 ? -43.83824 -19.37831 105.50085 1.000 8.23798 504 HIS A C 1
ATOM 3055 O O . HIS A 1 397 ? -42.77204 -19.97244 105.70216 1.000 9.74201 504 HIS A O 1
ATOM 3062 N N . LEU A 1 398 ? -44.09472 -18.68669 104.38917 1.000 7.89826 505 LEU A N 1
ATOM 3063 C CA . LEU A 1 398 ? -43.12053 -18.50655 103.31995 1.000 8.45620 505 LEU A CA 1
ATOM 3064 C C . LEU A 1 398 ? -43.06511 -17.02435 102.98836 1.000 9.10650 505 LEU A C 1
ATOM 3065 O O . LEU A 1 398 ? -44.10356 -16.41439 102.71662 1.000 9.31390 505 LEU A O 1
ATOM 3070 N N . VAL A 1 399 ? -41.86882 -16.43966 103.01585 1.000 8.89258 506 VAL A N 1
ATOM 3071 C CA . VAL A 1 399 ? -41.68207 -15.01905 102.73845 1.000 9.37540 506 VAL A CA 1
ATOM 3072 C C . VAL A 1 399 ? -40.92987 -14.86521 101.42515 1.000 8.44515 506 VAL A C 1
ATOM 3073 O O . VAL A 1 399 ? -39.86499 -15.46715 101.24367 1.000 9.51122 506 VAL A O 1
ATOM 3077 N N . SER A 1 400 ? -41.46474 -14.03723 100.52257 1.000 8.67109 507 SER A N 1
ATOM 3078 C CA . SER A 1 400 ? -40.82827 -13.80490 99.23497 1.000 9.12781 507 SER A CA 1
ATOM 3079 C C . SER A 1 400 ? -39.72981 -12.75742 99.36588 1.000 9.28235 507 SER A C 1
ATOM 3080 O O . SER A 1 400 ? -39.67098 -12.01910 100.35492 1.000 10.01301 507 SER A O 1
ATOM 3083 N N . PRO A 1 401 ? -38.84058 -12.67153 98.37287 1.000 10.47524 508 PRO A N 1
ATOM 3084 C CA . PRO A 1 401 ? -37.78653 -11.63971 98.41138 1.000 9.26631 508 PRO A CA 1
ATOM 3085 C C . PRO A 1 401 ? -38.31712 -10.22655 98.58599 1.000 9.15497 508 PRO A C 1
ATOM 3086 O O . PRO A 1 401 ? -37.71061 -9.41883 99.30847 1.000 10.81731 508 PRO A O 1
ATOM 3090 N N . MET A 1 402 ? -39.44565 -9.90451 97.95293 1.000 9.55350 509 MET A N 1
ATOM 3091 C CA . MET A 1 402 ? -40.03584 -8.58250 98.09572 1.000 10.61034 509 MET A CA 1
ATOM 3092 C C . MET A 1 402 ? -40.69298 -8.37038 99.45400 1.000 12.28976 509 MET A C 1
ATOM 3093 O O . MET A 1 402 ? -41.12869 -7.24961 99.74016 1.000 14.40511 509 MET A O 1
ATOM 3098 N N . GLY A 1 403 ? -40.78333 -9.40762 100.28392 1.000 10.18335 510 GLY A N 1
ATOM 3099 C CA . GLY A 1 403 ? -41.22842 -9.26472 101.65448 1.000 11.53271 510 GLY A CA 1
ATOM 3100 C C . GLY A 1 403 ? -42.62343 -9.77588 101.96640 1.000 10.23138 510 GLY A C 1
ATOM 3101 O O . GLY A 1 403 ? -43.10646 -9.55409 103.07817 1.000 11.58636 510 GLY A O 1
ATOM 3102 N N . THR A 1 404 ? -43.28237 -10.46184 101.04312 1.000 9.25703 511 THR A N 1
ATOM 3103 C CA . THR A 1 404 ? -44.66715 -10.87581 101.25548 1.000 9.04315 511 THR A CA 1
ATOM 3104 C C . THR A 1 404 ? -44.70953 -12.17159 102.04931 1.000 9.04102 511 THR A C 1
ATOM 3105 O O . THR A 1 404 ? -44.13928 -13.18688 101.62337 1.000 9.12849 511 THR A O 1
ATOM 3109 N N . ARG A 1 405 ? -45.39061 -12.13974 103.19280 1.000 9.35432 512 ARG A N 1
ATOM 3110 C CA . ARG A 1 405 ? -45.51608 -13.31207 104.04636 1.000 8.91454 512 ARG A CA 1
ATOM 3111 C C . ARG A 1 405 ? -46.79434 -14.06160 103.70346 1.000 9.74787 512 ARG A C 1
ATOM 3112 O O . ARG A 1 405 ? -47.90332 -13.54523 103.90790 1.000 12.68876 512 ARG A O 1
ATOM 3120 N N . SER A 1 406 ? -46.64156 -15.28088 103.21428 1.000 8.01321 513 SER A N 1
ATOM 3121 C CA . SER A 1 406 ? -47.75891 -16.17988 102.96287 1.000 8.75399 513 SER A CA 1
ATOM 3122 C C . SER A 1 406 ? -47.82099 -17.21410 104.06989 1.000 8.86811 513 SER A C 1
ATOM 3123 O O . SER A 1 406 ? -46.81144 -17.85262 104.38151 1.000 10.29216 513 SER A O 1
ATOM 3126 N N . THR A 1 407 ? -49.00202 -17.40537 104.64196 1.000 8.70803 514 THR A N 1
ATOM 3127 C CA . THR A 1 407 ? -49.19565 -18.51903 105.56497 1.000 10.07081 514 THR A CA 1
ATOM 3128 C C . THR A 1 407 ? -49.50282 -19.75060 104.73437 1.000 10.62529 514 THR A C 1
ATOM 3129 O O . THR A 1 407 ? -50.53641 -19.81229 104.05952 1.000 14.57913 514 THR A O 1
ATOM 3133 N N . LEU A 1 408 ? -48.60077 -20.72125 104.75604 1.000 7.75560 515 LEU A N 1
ATOM 3134 C CA . LEU A 1 408 ? -48.83441 -21.96478 104.03794 1.000 9.87534 515 LEU A CA 1
ATOM 3135 C C . LEU A 1 408 ? -49.69108 -22.92656 104.84676 1.000 9.93853 515 LEU A C 1
ATOM 3136 O O . LEU A 1 408 ? -50.39810 -23.75705 104.26587 1.000 10.80882 515 LEU A O 1
ATOM 3141 N N . LEU A 1 409 ? -49.63411 -22.83378 106.17646 1.000 9.05054 516 LEU A N 1
ATOM 3142 C CA . LEU A 1 409 ? -50.37131 -23.73350 107.05744 1.000 9.40221 516 LEU A CA 1
ATOM 3143 C C . LEU A 1 409 ? -50.55226 -23.01399 108.37973 1.000 7.70031 516 LEU A C 1
ATOM 3144 O O . LEU A 1 409 ? -49.56952 -22.56974 108.97890 1.000 8.49247 516 LEU A O 1
ATOM 3149 N N . ALA A 1 410 ? -51.79174 -22.90248 108.83583 1.000 9.59238 517 ALA A N 1
ATOM 3150 C CA . ALA A 1 410 ? -52.07626 -22.43531 110.18345 1.000 10.16237 517 ALA A CA 1
ATOM 3151 C C . ALA A 1 410 ? -52.26627 -23.63879 111.09556 1.000 10.29233 517 ALA A C 1
ATOM 3152 O O . ALA A 1 410 ? -52.52834 -24.75180 110.63256 1.000 9.78302 517 ALA A O 1
ATOM 3154 N N . ALA A 1 411 ? -52.14354 -23.40356 112.40776 1.000 10.48026 518 ALA A N 1
ATOM 3155 C CA . ALA A 1 411 ? -52.40509 -24.46722 113.37157 1.000 10.53499 518 ALA A CA 1
ATOM 3156 C C . ALA A 1 411 ? -53.80370 -25.03630 113.16799 1.000 9.66425 518 ALA A C 1
ATOM 3157 O O . ALA A 1 411 ? -54.77279 -24.29516 112.96551 1.000 11.41951 518 ALA A O 1
ATOM 3159 N N . ARG A 1 412 ? -53.90812 -26.36481 113.22283 1.000 9.85904 519 ARG A N 1
ATOM 3160 C CA . ARG A 1 412 ? -55.17652 -27.08472 113.12609 1.000 10.98666 519 ARG A CA 1
ATOM 3161 C C . ARG A 1 412 ? -55.31138 -27.89560 114.40840 1.000 10.49482 519 ARG A C 1
ATOM 3162 O O . ARG A 1 412 ? -54.83043 -29.03886 114.48726 1.000 11.80167 519 ARG A O 1
ATOM 3170 N N . PRO A 1 413 ? -55.95164 -27.34189 115.44135 1.000 11.38387 520 PRO A N 1
ATOM 3171 C CA . PRO A 1 413 ? -55.90652 -27.98511 116.76637 1.000 13.43697 520 PRO A CA 1
ATOM 3172 C C . PRO A 1 413 ? -56.48415 -29.38840 116.80239 1.000 14.85722 520 PRO A C 1
ATOM 3173 O O . PRO A 1 413 ? -56.09868 -30.17455 117.67735 1.000 17.20542 520 PRO A O 1
ATOM 3177 N N . HIS A 1 414 ? -57.38219 -29.74173 115.88840 1.000 12.33245 521 HIS A N 1
ATOM 3178 C CA . HIS A 1 414 ? -57.96291 -31.07793 115.87174 1.000 14.74770 521 HIS A CA 1
ATOM 3179 C C . HIS A 1 414 ? -57.09748 -32.10732 115.15228 1.000 12.86654 521 HIS A C 1
ATOM 3180 O O . HIS A 1 414 ? -57.40988 -33.30011 115.20328 1.000 15.31245 521 HIS A O 1
ATOM 3187 N N . ASP A 1 415 ? -56.03605 -31.68721 114.46659 1.000 13.07114 522 ASP A N 1
ATOM 3188 C CA . ASP A 1 415 ? -55.21260 -32.59807 113.66920 1.000 12.86583 522 ASP A CA 1
ATOM 3189 C C . ASP A 1 415 ? -54.12308 -33.17727 114.56764 1.000 12.83000 522 ASP A C 1
ATOM 3190 O O . ASP A 1 415 ? -53.08219 -32.55259 114.78739 1.000 13.50859 522 ASP A O 1
ATOM 3195 N N . TYR A 1 416 ? -54.34979 -34.38839 115.08366 1.000 14.02739 523 TYR A N 1
ATOM 3196 C CA . TYR A 1 416 ? -53.35432 -35.06508 115.90963 1.000 15.93021 523 TYR A CA 1
ATOM 3197 C C . TYR A 1 416 ? -52.53456 -36.09174 115.12914 1.000 16.81242 523 TYR A C 1
ATOM 3198 O O . TYR A 1 416 ? -51.85926 -36.93102 115.73558 1.000 17.43618 523 TYR A O 1
ATOM 3207 N N . SER A 1 417 ? -52.55336 -36.02702 113.79878 1.000 14.79534 524 SER A N 1
ATOM 3208 C CA . SER A 1 417 ? -51.83608 -37.00508 112.99219 1.000 14.13331 524 SER A CA 1
ATOM 3209 C C . SER A 1 417 ? -50.34285 -36.97810 113.29651 1.000 15.57772 524 SER A C 1
ATOM 3210 O O . SER A 1 417 ? -49.74419 -35.91417 113.48958 1.000 13.80169 524 SER A O 1
ATOM 3213 N N . ALA A 1 418 ? -49.74165 -38.16738 113.32933 1.000 15.18937 525 ALA A N 1
ATOM 3214 C CA . ALA A 1 418 ? -48.29518 -38.32829 113.39782 1.000 15.70230 525 ALA A CA 1
ATOM 3215 C C . ALA A 1 418 ? -47.66881 -38.59936 112.03554 1.000 18.86294 525 ALA A C 1
ATOM 3216 O O . ALA A 1 418 ? -46.50471 -39.00635 111.97068 1.000 19.78451 525 ALA A O 1
ATOM 3218 N N . ASP A 1 419 ? -48.40266 -38.38041 110.94414 1.000 16.77668 526 ASP A N 1
ATOM 321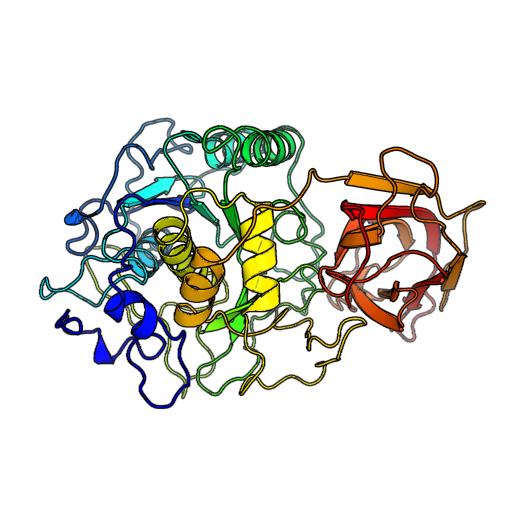9 C CA . ASP A 1 419 ? -47.93236 -38.77818 109.62377 1.000 18.08418 526 ASP A CA 1
ATOM 3220 C C . ASP A 1 419 ? -47.22523 -37.66692 108.85624 1.000 15.76533 526 ASP A C 1
ATOM 3221 O O . ASP A 1 419 ? -46.68007 -37.93914 107.78452 1.000 16.28105 526 ASP A O 1
ATOM 3226 N N . GLY A 1 420 ? -47.21093 -36.44211 109.37630 1.000 14.07774 527 GLY A N 1
ATOM 3227 C CA . GLY A 1 420 ? -46.44163 -35.38701 108.73428 1.000 12.99855 527 GLY A CA 1
ATOM 3228 C C . GLY A 1 420 ? -46.96379 -35.06373 107.34703 1.000 14.17204 527 GLY A C 1
ATOM 3229 O O . GLY A 1 420 ? -48.15359 -35.21481 107.04174 1.000 12.87666 527 GLY A O 1
ATOM 3230 N N . PHE A 1 421 ? -46.05744 -34.59239 106.49052 1.000 11.45043 528 PHE A N 1
ATOM 3231 C CA . PHE A 1 421 ? -46.37921 -34.25061 105.10778 1.000 12.83236 528 PHE A CA 1
ATOM 3232 C C . PHE A 1 421 ? -45.40231 -34.96351 104.18710 1.000 12.25036 528 PHE A C 1
ATOM 3233 O O . PHE A 1 421 ? -44.19213 -34.93783 104.42984 1.000 12.77753 528 PHE A O 1
ATOM 3241 N N . ASN A 1 422 ? -45.91943 -35.57826 103.12915 1.000 13.29495 529 ASN A N 1
ATOM 3242 C CA . ASN A 1 422 ? -45.11179 -36.33314 102.17312 1.000 14.72993 529 ASN A CA 1
ATOM 3243 C C . ASN A 1 422 ? -45.14473 -35.59856 100.83573 1.000 12.94332 529 ASN A C 1
ATOM 3244 O O . ASN A 1 422 ? -46.08898 -35.75221 100.05472 1.000 14.86841 529 ASN A O 1
ATOM 3249 N N . ASP A 1 423 ? -44.11197 -34.79557 100.57846 1.000 12.59764 530 ASP A N 1
ATOM 3250 C CA . ASP A 1 423 ? -43.99238 -34.03699 99.33303 1.000 12.21178 530 ASP A CA 1
ATOM 3251 C C . ASP A 1 423 ? -45.28701 -33.28540 99.00065 1.000 12.44978 530 ASP A C 1
ATOM 3252 O O . ASP A 1 423 ? -45.81043 -33.35476 97.88593 1.000 13.53708 530 ASP A O 1
ATOM 3257 N N . TRP A 1 424 ? -45.80249 -32.55489 99.99395 1.000 11.48828 531 TRP A N 1
ATOM 3258 C CA . TRP A 1 424 ? -47.06301 -31.82873 99.86373 1.000 10.99973 531 TRP A CA 1
ATOM 3259 C C . TRP A 1 424 ? -46.78503 -30.41752 99.35335 1.000 9.25140 531 TRP A C 1
ATOM 3260 O O . TRP A 1 424 ? -45.99342 -29.68701 99.95208 1.000 10.95639 531 TRP A O 1
ATOM 3271 N N . ALA A 1 425 ? -47.46336 -30.02677 98.26671 1.000 11.42384 532 ALA A N 1
ATOM 3272 C CA . ALA A 1 425 ? -47.15193 -28.78885 97.54000 1.000 11.48736 532 ALA A CA 1
ATOM 3273 C C . ALA A 1 425 ? -48.01661 -27.60688 97.98604 1.000 13.16582 532 ALA A C 1
ATOM 3274 O O . ALA A 1 425 ? -48.90283 -27.14158 97.26400 1.000 15.99383 532 ALA A O 1
ATOM 3276 N N . PHE A 1 426 ? -47.70379 -27.06259 99.15961 1.000 9.41670 533 PHE A N 1
ATOM 3277 C CA . PHE A 1 426 ? -48.42044 -25.88777 99.66077 1.000 9.94394 533 PHE A CA 1
ATOM 3278 C C . PHE A 1 426 ? -48.28586 -24.74266 98.66043 1.000 8.82148 533 PHE A C 1
ATOM 3279 O O . PHE A 1 426 ? -47.17944 -24.42228 98.22454 1.000 10.88834 533 PHE A O 1
ATOM 3287 N N . MET A 1 427 ? -49.39812 -24.10482 98.29997 1.000 8.55045 534 MET A N 1
ATOM 3288 C CA . MET A 1 427 ? -49.40381 -23.13592 97.20958 1.000 9.34660 534 MET A CA 1
ATOM 3289 C C . MET A 1 427 ? -49.82847 -21.75942 97.70988 1.000 6.91131 534 MET A C 1
ATOM 3290 O O . MET A 1 427 ? -50.73887 -21.64353 98.53989 1.000 7.92650 534 MET A O 1
ATOM 3295 N N . THR A 1 428 ? -49.16838 -20.71349 97.20313 1.000 7.49235 535 THR A N 1
ATOM 3296 C CA . THR A 1 428 ? -49.57760 -19.33654 97.46257 1.000 7.61723 535 THR A CA 1
ATOM 3297 C C . THR A 1 428 ? -49.80749 -18.55272 96.17234 1.000 6.55656 535 THR A C 1
ATOM 3298 O O . THR A 1 428 ? -49.01166 -18.63087 95.23454 1.000 7.52776 535 THR A O 1
ATOM 3302 N N . THR A 1 429 ? -50.88746 -17.76857 96.16114 1.000 7.46610 536 THR A N 1
ATOM 3303 C CA . THR A 1 429 ? -51.18453 -16.77702 95.14004 1.000 7.51753 536 THR A CA 1
ATOM 3304 C C . THR A 1 429 ? -50.78090 -15.37046 95.54990 1.000 7.44492 536 THR A C 1
ATOM 3305 O O . THR A 1 429 ? -50.96347 -14.43579 94.75933 1.000 7.52123 536 THR A O 1
ATOM 3309 N N . HIS A 1 430 ? -50.26313 -15.19008 96.76259 1.000 7.23887 537 HIS A N 1
ATOM 3310 C CA . HIS A 1 430 ? -50.10147 -13.85843 97.33978 1.000 6.93865 537 HIS A CA 1
ATOM 3311 C C . HIS A 1 430 ? -48.92885 -13.07466 96.76686 1.000 7.58331 537 HIS A C 1
ATOM 3312 O O . HIS A 1 430 ? -48.83533 -11.86989 97.01789 1.000 8.39545 537 HIS A O 1
ATOM 3319 N N . SER A 1 431 ? -48.03984 -13.72130 96.02181 1.000 7.15940 538 SER A N 1
ATOM 3320 C CA . SER A 1 431 ? -46.90052 -13.05453 95.40846 1.000 7.51635 538 SER A CA 1
ATOM 3321 C C . SER A 1 431 ? -47.04974 -12.92717 93.89387 1.000 7.14959 538 SER A C 1
ATOM 3322 O O . SER A 1 431 ? -46.05964 -12.70965 93.18456 1.000 8.21009 538 SER A O 1
ATOM 3325 N N . TRP A 1 432 ? -48.27669 -13.04788 93.39153 1.000 7.41430 539 TRP A N 1
ATOM 3326 C CA . TRP A 1 432 ? -48.55517 -12.90179 91.96861 1.000 8.58771 539 TRP A CA 1
ATOM 3327 C C . TRP A 1 432 ? -48.00370 -11.57290 91.47634 1.000 7.39555 539 TRP A C 1
ATOM 3328 O O . TRP A 1 432 ? -48.18257 -10.53207 92.11766 1.000 8.54452 539 TRP A O 1
ATOM 3339 N N . ASP A 1 433 ? -47.30159 -11.62699 90.34671 1.000 7.71895 540 ASP A N 1
ATOM 3340 C CA . ASP A 1 433 ? -46.65205 -10.50835 89.65026 1.000 7.66025 540 ASP A CA 1
ATOM 3341 C C . ASP A 1 433 ? -45.34988 -10.03916 90.29783 1.000 8.08490 540 ASP A C 1
ATOM 3342 O O . ASP A 1 433 ? -44.66967 -9.15566 89.73128 1.000 8.88937 540 ASP A O 1
ATOM 3347 N N . GLU A 1 434 ? -44.95498 -10.59085 91.43491 1.000 8.23069 541 GLU A N 1
ATOM 3348 C CA . GLU A 1 434 ? -43.67199 -10.22652 92.01526 1.000 8.62361 541 GLU A CA 1
ATOM 3349 C C . GLU A 1 434 ? -42.51467 -10.77254 91.17575 1.000 9.09145 541 GLU A C 1
ATOM 3350 O O . GLU A 1 434 ? -42.65568 -11.72198 90.39687 1.000 9.41358 541 GLU A O 1
ATOM 3356 N N . ASP A 1 435 ? -41.34663 -10.16070 91.36258 1.000 9.83012 542 ASP A N 1
ATOM 3357 C CA . ASP A 1 435 ? -40.10100 -10.75628 90.89404 1.000 9.49559 542 ASP A CA 1
ATOM 3358 C C . ASP A 1 435 ? -39.60824 -11.73622 91.94804 1.000 9.57433 542 ASP A C 1
ATOM 3359 O O . ASP A 1 435 ? -39.36504 -11.32852 93.09252 1.000 10.01395 542 ASP A O 1
ATOM 3364 N N . PRO A 1 436 ? -39.46637 -13.02399 91.62763 1.000 8.67331 543 PRO A N 1
ATOM 3365 C CA . PRO A 1 436 ? -39.09589 -14.01978 92.64264 1.000 9.76241 543 PRO A CA 1
ATOM 3366 C C . PRO A 1 436 ? -37.60257 -14.18982 92.88040 1.000 9.57594 543 PRO A C 1
ATOM 3367 O O . PRO A 1 436 ? -37.22108 -15.08588 93.63833 1.000 10.19799 543 PRO A O 1
ATOM 3371 N N . SER A 1 437 ? -36.73735 -13.39436 92.25254 1.000 10.47564 544 SER A N 1
ATOM 3372 C CA A SER A 1 437 ? -35.30666 -13.51603 92.48963 0.263 10.57823 544 SER A CA 1
ATOM 3373 C CA B SER A 1 437 ? -35.29756 -13.48865 92.47615 0.422 10.57383 544 SER A CA 1
ATOM 3374 C CA C SER A 1 437 ? -35.31212 -13.52637 92.49758 0.315 10.57154 544 SER A CA 1
ATOM 3375 C C . SER A 1 437 ? -34.92077 -12.85382 93.80826 1.000 11.01692 544 SER A C 1
ATOM 3376 O O . SER A 1 437 ? -35.39093 -11.76193 94.13993 1.000 12.50900 544 SER A O 1
ATOM 3383 N N . GLY A 1 438 ? -34.05964 -13.53271 94.56707 1.000 9.89905 545 GLY A N 1
ATOM 3384 C CA . GLY A 1 438 ? -33.59583 -13.03406 95.84137 1.000 10.67366 545 GLY A CA 1
ATOM 3385 C C . GLY A 1 438 ? -33.83874 -14.05348 96.93018 1.000 9.14339 545 GLY A C 1
ATOM 3386 O O . GLY A 1 438 ? -33.98960 -15.24959 96.66384 1.000 10.54202 545 GLY A O 1
ATOM 3387 N N . GLU A 1 439 ? -33.88911 -13.57186 98.16760 1.000 10.65013 546 GLU A N 1
ATOM 3388 C CA . GLU A 1 439 ? -33.93271 -14.44687 99.33393 1.000 10.79854 546 GLU A CA 1
ATOM 3389 C C . GLU A 1 439 ? -35.37238 -14.79952 99.70032 1.000 10.23657 546 GLU A C 1
ATOM 3390 O O . GLU A 1 439 ? -36.17281 -13.91227 100.01982 1.000 11.38946 546 GLU A O 1
ATOM 3396 N N . TRP A 1 440 ? -35.68793 -16.09350 99.65849 1.000 8.81465 547 TRP A N 1
ATOM 3397 C CA . TRP A 1 440 ? -36.92008 -16.62552 100.22524 1.000 9.46668 547 TRP A CA 1
ATOM 3398 C C . TRP A 1 440 ? -36.64503 -17.17181 101.62297 1.000 9.68260 547 TRP A C 1
ATOM 3399 O O . TRP A 1 440 ? -35.53768 -17.62827 101.92204 1.000 10.64839 547 TRP A O 1
ATOM 3410 N N . VAL A 1 441 ? -37.66423 -17.13347 102.48314 1.000 9.38293 548 VAL A N 1
ATOM 3411 C CA . VAL A 1 441 ? -37.55456 -17.63734 103.85143 1.000 9.44054 548 VAL A CA 1
ATOM 3412 C C . VAL A 1 441 ? -38.73908 -18.54604 104.15190 1.000 9.91124 548 VAL A C 1
ATOM 3413 O O . VAL A 1 441 ? -39.89567 -18.14333 103.98823 1.000 10.69478 548 VAL A O 1
ATOM 3417 N N . LEU A 1 442 ? -38.45040 -19.76083 104.59666 1.000 9.07537 549 LEU A N 1
ATOM 3418 C CA . LEU A 1 442 ? -39.45777 -20.67707 105.11264 1.000 9.57817 549 LEU A CA 1
ATOM 3419 C C . LEU A 1 442 ? -39.37229 -20.68959 106.63354 1.000 9.64006 549 LEU A C 1
ATOM 3420 O O . LEU A 1 442 ? -38.27734 -20.83020 107.18912 1.000 11.23135 549 LEU A O 1
ATOM 3425 N N . GLU A 1 443 ? -40.51643 -20.54461 107.30877 1.000 9.00984 550 GLU A N 1
ATOM 3426 C CA . GLU A 1 443 ? -40.60086 -20.60295 108.76382 1.000 10.05828 550 GLU A CA 1
ATOM 3427 C C . GLU A 1 443 ? -41.52520 -21.75032 109.13592 1.000 10.73178 550 GLU A C 1
ATOM 3428 O O . GLU A 1 443 ? -42.64335 -21.83713 108.62008 1.000 11.78262 550 GLU A O 1
ATOM 3434 N N . ILE A 1 444 ? -41.07145 -22.62425 110.02941 1.000 10.39571 551 ILE A N 1
ATOM 3435 C CA . ILE A 1 444 ? -41.90647 -23.66785 110.61526 1.000 10.26313 551 ILE A CA 1
ATOM 3436 C C . ILE A 1 444 ? -41.88199 -23.49398 112.12732 1.000 11.47006 551 ILE A C 1
ATOM 3437 O O . ILE A 1 444 ? -40.80229 -23.41185 112.72535 1.000 13.28782 551 ILE A O 1
ATOM 3442 N N . GLU A 1 445 ? -43.06096 -23.41408 112.74372 0.821 9.50715 552 GLU A N 1
ATOM 3443 C CA . GLU A 1 445 ? -43.16407 -23.14747 114.17485 0.821 11.55027 552 GLU A CA 1
ATOM 3444 C C . GLU A 1 445 ? -44.09377 -24.14540 114.85302 0.821 9.60848 552 GLU A C 1
ATOM 3445 O O . GLU A 1 445 ? -45.16499 -24.46933 114.33235 0.821 9.98476 552 GLU A O 1
ATOM 3451 N N . ASN A 1 446 ? -43.69341 -24.60263 116.03905 1.000 11.33600 553 ASN A N 1
ATOM 3452 C CA . ASN A 1 446 ? -44.60630 -25.29547 116.94025 1.000 10.77741 553 ASN A CA 1
ATOM 3453 C C . ASN A 1 446 ? -45.38290 -24.25563 117.73897 1.000 12.26977 553 ASN A C 1
ATOM 3454 O O . ASN A 1 446 ? -44.81592 -23.56779 118.59409 1.000 14.34440 553 ASN A O 1
ATOM 3459 N N . THR A 1 447 ? -46.68156 -24.13241 117.45367 1.000 13.38480 554 THR A N 1
ATOM 3460 C CA . THR A 1 447 ? -47.51995 -23.12739 118.09831 1.000 13.01560 554 THR A CA 1
ATOM 3461 C C . THR A 1 447 ? -48.02233 -23.55024 119.47474 1.000 14.34865 554 THR A C 1
ATOM 3462 O O . THR A 1 447 ? -48.67159 -22.74090 120.14445 1.000 16.41975 554 THR A O 1
ATOM 3466 N N . SER A 1 448 ? -47.75418 -24.78219 119.90235 1.000 13.13228 555 SER A N 1
ATOM 3467 C CA A SER A 1 448 ? -48.20104 -25.31124 121.18464 0.726 14.03392 555 SER A CA 1
ATOM 3468 C CA B SER A 1 448 ? -48.21322 -25.27041 121.19237 0.274 14.09148 555 SER A CA 1
ATOM 3469 C C . SER A 1 448 ? -47.09569 -25.17561 122.22266 1.000 15.63579 555 SER A C 1
ATOM 3470 O O . SER A 1 448 ? -45.91922 -25.03221 121.89225 1.000 17.18134 555 SER A O 1
ATOM 3475 N N . GLU A 1 449 ? -47.49153 -25.25163 123.49513 1.000 16.28811 556 GLU A N 1
ATOM 3476 C CA . GLU A 1 449 ? -46.52729 -25.35029 124.58025 1.000 16.99253 556 GLU A CA 1
ATOM 3477 C C . GLU A 1 449 ? -45.97243 -26.75866 124.75732 1.000 16.11842 556 GLU A C 1
ATOM 3478 O O . GLU A 1 449 ? -45.06486 -26.94524 125.57538 1.000 20.03663 556 GLU A O 1
ATOM 3484 N N . ALA A 1 450 ? -46.49014 -27.74326 124.02644 1.000 15.79781 557 ALA A N 1
ATOM 3485 C CA . ALA A 1 450 ? -45.97796 -29.10310 124.11777 1.000 18.42394 557 ALA A CA 1
ATOM 3486 C C . ALA A 1 450 ? -44.55765 -29.18569 123.56100 1.000 17.25438 557 ALA A C 1
ATOM 3487 O O . ALA A 1 450 ? -44.13568 -28.38618 122.71822 1.000 14.86593 557 ALA A O 1
ATOM 3489 N N . ASN A 1 451 ? -43.81749 -30.18900 124.02634 1.000 16.02183 558 ASN A N 1
ATOM 3490 C CA . ASN A 1 451 ? -42.48202 -30.47048 123.49957 1.000 17.73324 558 ASN A CA 1
ATOM 3491 C C . ASN A 1 451 ? -42.62477 -31.37920 122.28557 1.000 19.73611 558 ASN A C 1
ATOM 3492 O O . ASN A 1 451 ? -42.55875 -32.60397 122.38162 1.000 20.34035 558 ASN A O 1
ATOM 3497 N N . ASN A 1 452 ? -42.82933 -30.76819 121.12386 1.000 14.06068 559 ASN A N 1
ATOM 3498 C CA . ASN A 1 452 ? -43.02012 -31.49201 119.87961 1.000 14.25726 559 ASN A CA 1
ATOM 3499 C C . ASN A 1 452 ? -41.69872 -31.56104 119.12181 1.000 12.49079 559 ASN A C 1
ATOM 3500 O O . ASN A 1 452 ? -40.74470 -30.84501 119.42968 1.000 15.43461 559 ASN A O 1
ATOM 3505 N N . TYR A 1 453 ? -41.64940 -32.43930 118.12238 1.000 12.19031 560 TYR A N 1
ATOM 3506 C CA . TYR A 1 453 ? -40.37510 -32.80496 117.51084 1.000 12.42825 560 TYR A CA 1
ATOM 3507 C C . TYR A 1 453 ? -40.59795 -33.41204 116.12981 1.000 11.89052 560 TYR A C 1
ATOM 3508 O O . TYR A 1 453 ? -41.61639 -34.06427 115.87302 1.000 12.43128 560 TYR A O 1
ATOM 3517 N N . GLY A 1 454 ? -39.61760 -33.20672 115.25642 1.000 11.94429 561 GLY A N 1
ATOM 3518 C CA . GLY A 1 454 ? -39.65198 -33.76835 113.92320 1.000 13.26469 561 GLY A CA 1
ATOM 3519 C C . GLY A 1 454 ? -38.56202 -33.15694 113.06735 1.000 12.07197 561 GLY A C 1
ATOM 3520 O O . GLY A 1 454 ? -37.72915 -32.37631 113.55034 1.000 13.03869 561 GLY A O 1
ATOM 3521 N N . THR A 1 455 ? -38.58477 -33.52395 111.78306 1.000 12.53337 562 THR A N 1
ATOM 3522 C CA . THR A 1 455 ? -37.49632 -33.21419 110.86210 1.000 12.88492 562 THR A CA 1
ATOM 3523 C C . THR A 1 455 ? -38.06017 -32.81624 109.50906 1.000 13.57698 562 THR A C 1
ATOM 3524 O O . THR A 1 455 ? -38.93541 -33.50219 108.97371 1.000 12.60969 562 THR A O 1
ATOM 3528 N N . LEU A 1 456 ? -37.53374 -31.73066 108.94806 1.000 12.88295 563 LEU A N 1
ATOM 3529 C CA . LEU A 1 456 ? -37.80181 -31.36184 107.56406 1.000 11.37352 563 LEU A CA 1
ATOM 3530 C C . LEU A 1 456 ? -36.75714 -32.02898 106.67687 1.000 11.89978 563 LEU A C 1
ATOM 3531 O O . LEU A 1 456 ? -35.55955 -31.75395 106.81720 1.000 13.78798 563 LEU A O 1
ATOM 3536 N N . THR A 1 457 ? -37.19910 -32.90761 105.77849 1.000 11.21491 564 THR A N 1
ATOM 3537 C CA . THR A 1 457 ? -36.26348 -33.62644 104.92537 1.000 13.49408 564 THR A CA 1
ATOM 3538 C C . THR A 1 457 ? -36.23474 -33.14825 103.48454 1.000 12.93754 564 THR A C 1
ATOM 3539 O O . THR A 1 457 ? -35.27036 -33.45395 102.77705 1.000 15.68615 564 THR A O 1
ATOM 3543 N N . LYS A 1 458 ? -37.24299 -32.40876 103.02528 1.000 12.45305 565 LYS A N 1
ATOM 3544 C CA . LYS A 1 458 ? -37.20286 -31.89167 101.66479 1.000 14.54434 565 LYS A CA 1
ATOM 3545 C C . LYS A 1 458 ? -38.00832 -30.60201 101.58975 1.000 12.42794 565 LYS A C 1
ATOM 3546 O O . LYS A 1 458 ? -39.09780 -30.50824 102.16362 1.000 12.27513 565 LYS A O 1
ATOM 3552 N N . PHE A 1 459 ? -37.45054 -29.60525 100.89750 1.000 11.57852 566 PHE A N 1
ATOM 3553 C CA . PHE A 1 459 ? -38.12163 -28.32907 100.62380 1.000 12.44017 566 PHE A CA 1
ATOM 3554 C C . PHE A 1 459 ? -37.78845 -27.97703 99.17650 1.000 11.43989 566 PHE A C 1
ATOM 3555 O O . PHE A 1 459 ? -36.65974 -27.57304 98.87712 1.000 13.60340 566 PHE A O 1
ATOM 3563 N N . THR A 1 460 ? -38.75353 -28.17094 98.28149 1.000 11.55008 567 THR A N 1
ATOM 3564 C CA . THR A 1 460 ? -38.62674 -27.79424 96.87860 1.000 11.87144 567 THR A CA 1
ATOM 3565 C C . THR A 1 460 ? -39.46349 -26.54228 96.66744 1.000 10.87373 567 THR A C 1
ATOM 3566 O O . THR A 1 460 ? -40.67153 -26.54894 96.94231 1.000 12.59385 567 THR A O 1
ATOM 3570 N N . LEU A 1 461 ? -38.83129 -25.47027 96.20654 1.000 9.59197 568 LEU A N 1
ATOM 3571 C CA . LEU A 1 461 ? -39.54235 -24.25000 95.84067 1.000 10.79423 568 LEU A CA 1
ATOM 3572 C C . LEU A 1 461 ? -39.84204 -24.31761 94.35169 1.000 10.25162 568 LEU A C 1
ATOM 3573 O O . LEU A 1 461 ? -38.91959 -24.47118 93.54271 1.000 10.67435 568 LEU A O 1
ATOM 3578 N N . VAL A 1 462 ? -41.11864 -24.23750 93.98510 1.000 9.93887 569 VAL A N 1
ATOM 3579 C CA . VAL A 1 462 ? -41.54027 -24.31370 92.59121 1.000 10.23837 569 VAL A CA 1
ATOM 3580 C C . VAL A 1 462 ? -42.17621 -22.98254 92.22001 1.000 9.61410 569 VAL A C 1
ATOM 3581 O O . VAL A 1 462 ? -43.16531 -22.56554 92.83332 1.000 10.37895 569 VAL A O 1
ATOM 3585 N N . LEU A 1 463 ? -41.59939 -22.30561 91.23766 1.000 9.33961 570 LEU A N 1
ATOM 3586 C CA . LEU A 1 463 ? -42.08441 -21.01863 90.77263 1.000 10.10450 570 LEU A CA 1
ATOM 3587 C C . LEU A 1 463 ? -42.70787 -21.19374 89.39775 1.000 9.35661 570 LEU A C 1
ATOM 3588 O O . LEU A 1 463 ? -42.14693 -21.88802 88.54235 1.000 9.96117 570 LEU A O 1
ATOM 3593 N N . TYR A 1 464 ? -43.85370 -20.55906 89.17427 1.000 8.97643 571 TYR A N 1
ATOM 3594 C CA . TYR A 1 464 ? -44.48692 -20.51202 87.86703 1.000 9.48254 571 TYR A CA 1
ATOM 3595 C C . TYR A 1 464 ? -44.59194 -19.05996 87.42894 1.000 9.32780 571 TYR A C 1
ATOM 3596 O O . TYR A 1 464 ? -44.72195 -18.15796 88.26541 1.000 9.94254 571 TYR A O 1
ATOM 3605 N N . GLY A 1 465 ? -44.54092 -18.83194 86.12066 1.000 8.48666 572 GLY A N 1
ATOM 3606 C CA . GLY A 1 465 ? -44.76124 -17.48091 85.63992 1.000 9.09388 572 GLY A CA 1
ATOM 3607 C C . GLY A 1 465 ? -44.11541 -17.27802 84.28276 1.000 9.01009 572 GLY A C 1
ATOM 3608 O O . GLY A 1 465 ? -43.96565 -18.22125 83.50264 1.000 10.54852 572 GLY A O 1
ATOM 3609 N N . THR A 1 466 ? -43.75422 -16.03039 84.02601 1.000 9.05614 573 THR A N 1
ATOM 3610 C CA . THR A 1 466 ? -43.27600 -15.61578 82.71815 1.000 9.22737 573 THR A CA 1
ATOM 3611 C C . THR A 1 466 ? -42.01915 -14.77777 82.88094 1.000 8.95741 573 THR A C 1
ATOM 3612 O O . THR A 1 466 ? -41.59548 -14.45697 83.99801 1.000 10.00335 573 THR A O 1
ATOM 3616 N N . ALA A 1 467 ? -41.40308 -14.45890 81.73777 1.000 11.30472 574 ALA A N 1
ATOM 3617 C CA . ALA A 1 467 ? -40.24040 -13.59090 81.67037 1.000 11.58979 574 ALA A CA 1
ATOM 3618 C C . ALA A 1 467 ? -40.63424 -12.24410 81.06943 1.000 12.23853 574 ALA A C 1
ATOM 3619 O O . ALA A 1 467 ? -41.81230 -11.96867 80.82245 1.000 16.29293 574 ALA A O 1
ATOM 3621 N N . GLY A 1 468 ? -39.63860 -11.40089 80.82165 1.000 17.56071 575 GLY A N 1
ATOM 3622 C CA . GLY A 1 468 ? -39.87222 -10.03438 80.40419 1.000 19.36034 575 GLY A CA 1
ATOM 3623 C C . GLY A 1 468 ? -39.66497 -9.04845 81.54286 1.000 20.40597 575 GLY A C 1
ATOM 3624 O O . GLY A 1 468 ? -39.58000 -9.40722 82.72067 1.000 20.78698 575 GLY A O 1
ATOM 3625 N N . GLU A 1 469 ? -39.57614 -7.77179 81.17631 1.000 20.91734 576 GLU A N 1
ATOM 3626 C CA . GLU A 1 469 ? -39.39247 -6.73173 82.18012 1.000 20.28107 576 GLU A CA 1
ATOM 3627 C C . GLU A 1 469 ? -40.56658 -6.72913 83.15146 1.000 20.81438 576 GLU A C 1
ATOM 3628 O O . GLU A 1 469 ? -41.72868 -6.66447 82.74263 1.000 25.86586 576 GLU A O 1
ATOM 3630 N N . ASN A 1 470 ? -40.26391 -6.80555 84.44408 1.000 22.04151 577 ASN A N 1
ATOM 3631 C CA . ASN A 1 470 ? -41.30202 -6.69025 85.45791 1.000 19.20193 577 ASN A CA 1
ATOM 3632 C C . ASN A 1 470 ? -41.59023 -5.21559 85.70822 1.000 23.71552 577 ASN A C 1
ATOM 3633 O O . ASN A 1 470 ? -40.70527 -4.46746 86.13571 1.000 27.43906 577 ASN A O 1
ATOM 3638 N N . LEU A 1 471 ? -42.82863 -4.80233 85.43992 1.000 25.05236 578 LEU A N 1
ATOM 3639 C CA . LEU A 1 471 ? -43.23294 -3.40455 85.48402 1.000 31.64586 578 LEU A CA 1
ATOM 3640 C C . LEU A 1 471 ? -43.89479 -3.01718 86.80260 1.000 35.10915 578 LEU A C 1
ATOM 3641 O O . LEU A 1 471 ? -44.59571 -2.00052 86.85980 1.000 37.75736 578 LEU A O 1
ATOM 3643 N N . TYR A 1 472 ? -43.68917 -3.79651 87.85932 1.000 26.98618 579 TYR A N 1
ATOM 3644 C CA . TYR A 1 472 ? -44.30747 -3.49021 89.14553 1.000 22.67079 579 TYR A CA 1
ATOM 3645 C C . TYR A 1 472 ? -43.29897 -2.99908 90.18215 1.000 30.65564 579 TYR A C 1
ATOM 3646 O O . TYR A 1 472 ? -42.12313 -3.36572 90.14907 1.000 36.56775 579 TYR A O 1
#

B-factor: mean 14.56, std 6.48, range [4.01, 56.46]

GO terms:
  GO:0097341 zymogen inhibition (P, IMP)
  GO:0008236 serine-type peptidase activity (F, IDA)
  GO:0051604 protein maturation (P, IDA)
  GO:0008233 peptidase activity (F, IDA)
  GO:0030140 trans-Golgi network transport vesicle (C, IDA)
  GO:0016485 protein processing (P, IDA)
  GO:0004175 endopeptidase activity (F, IDA)
  GO:0032804 negative regulation of low-density lipoprotein particle receptor catabolic process (P, IDA)
  GO:0008201 heparin binding (F, IDA)
  GO:0004252 serine-type endopeptidase activity (F, IDA)
  GO:0140447 cytokine precursor processing (P, IDA)
  GO:0046598 positive regulation of viral entry into host cell (P, IDA)
  GO:1904399 heparan sulfate binding (F, IDA)
  GO:0005886 plasma membrane (C, EXP)
  GO:0004252 serine-type endopeptidase activity (F, EXP)
  GO:0002862 negative regulation of inflammatory response to antigenic stimulus (P, TAS)
  GO:0034369 plasma lipoprotein particle remodeling (P, TAS)
  GO:0000139 Golgi membrane (C, TAS)
  GO:0070382 exocytic vesicle (C, TAS)
  GO:0005576 extracellular region (C, TAS)

CATH classification: 3.40.50.200 (+1 more: 2.60.120.260)

Solvent-accessible surface area: 17258 Å² total; per-residue (Å²): 144,77,90,10,106,2,74,68,4,90,70,5,19,3,2,18,18,133,107,96,102,22,0,57,0,44,38,0,2,61,96,48,41,12,0,106,57,3,0,0,0,3,6,2,7,2,0,4,49,90,2,59,0,0,53,68,18,38,9,94,27,0,3,36,3,8,33,93,128,45,95,62,0,48,5,139,98,54,178,155,46,66,12,77,50,0,0,12,1,0,1,5,0,0,3,29,17,85,52,59,47,9,1,1,0,0,0,19,53,0,105,0,0,1,0,5,15,62,26,44,143,66,50,37,59,22,26,16,109,0,4,30,20,67,44,122,63,2,41,0,2,2,5,7,93,49,18,129,44,49,0,86,35,39,69,20,27,56,159,64,0,73,78,2,0,115,117,5,6,48,115,2,22,72,43,49,0,0,4,1,0,14,4,1,8,40,1,16,171,39,96,17,6,0,0,3,14,12,18,0,7,15,7,37,3,1,0,0,0,0,0,5,32,83,2,64,57,7,166,5,15,2,42,5,0,1,0,2,0,0,0,5,0,3,13,76,192,120,12,75,47,0,5,3,0,19,4,94,102,118,52,9,80,64,7,64,8,1,4,0,0,0,0,2,0,0,0,0,0,0,0,0,1,40,17,30,78,103,2,28,27,16,0,0,4,13,0,0,3,67,11,9,85,26,83,70,8,81,29,168,55,54,58,89,10,29,22,54,39,99,4,0,22,14,0,0,3,0,15,1,18,0,6,25,0,0,46,44,0,88,121,48,116,79,37,49,111,69,73,98,0,99,28,103,8,35,130,94,84,65,107,2,16,112,116,22,67,14,130,78,93,8,80,1,25,117,72,99,114,48,39,1,23,91,1,2,1,0,18,0,76,0,33,7,60,6,44,73,20,2,14,0,12,0,43,2,21,4,41,83,46,12,116,2,32,1,4,45,38,3,63,75,2,155,24,73,123,4,6,130,55,42,14,0,3,2,0,2,2,0,10,1,44,0,51,22,71,5,14,1,28,0,54,2,73,34,177,50,143,15,140,12,44,0,73,104,5,8,0,4,0,18,0,9,28,39,85,41,100,119

InterPro domains:
  IPR000209 Peptidase S8/S53 domain [PF00082] (144-427)
  IPR002884 P domain [PF01483] (484-569)
  IPR002884 P domain [PS51829] (444-576)
  IPR006212 Furin-like repeat [SM00261] (577-620)
  IPR006212 Furin-like repeat [SM00261] (638-681)
  IPR006212 Furin-like repeat [cd00064] (584-618)
  IPR006212 Furin-like repeat [cd00064] (643-675)
  IPR008979 Galactose-binding-like domain superfamily [SSF49785] (435-574)
  IPR009030 Growth factor receptor cysteine-rich domain superfamily [SSF57184] (585-676)
  IPR015500 Peptidase S8, subtilisin-related [PR00723] (144-163)
  IPR015500 Peptidase S8, subtilisin-related [PR00723] (190-203)
  IPR015500 Peptidase S8, subtilisin-related [PR00723] (365-381)
  IPR022398 Peptidase S8, subtilisin, His-active site [PS00137] (194-204)
  IPR023827 Peptidase S8, subtilisin, Asp-active site [PS00136] (149-160)
  IPR023828 Peptidase S8, subtilisin, Ser-active site [PS00138] (366-376)
  IPR032815 Peptidase S8, pro-domain [PF16470] (33-107)
  IPR034182 Kexin/furin catalytic domain [cd04059] (113-402)
  IPR036852 Peptidase S8/S53 domain superfamily [G3DSA:3.40.50.200] (115-439)
  IPR036852 Peptidase S8/S53 domain superfamily [SSF52743] (110-441)
  IPR038466 Peptidase S8, pro-domain superfamily [G3DSA:3.30.70.850] (21-107)

Secondary structure (DSSP, 8-state):
------TTGGG-HHHH-SSS-S--HHHHHHTT-S-TT-EEEEEES---TT-TTTGGGB-GGG-EETTTTBS--PPPP-TT-TT-HHHHHHHHHHPPSSSSSS---TTTTSEEEEEE-SSS---HHHHHHHHTSSTTT--EEEE---S--SSS--B---HHHHHHHHHHHHHTGGGT--EEEEE--S-GGGT-BGGGBTTTTSTTEEEEEEE-TTS---TT--B-TT--EEEE---STTS--EEEEETTTEEEEEE-SGGGHHHHHHHHHHHHHHH-TT--HHHHHHHHHHH-B-TT---S--EE-TTS-EEBTTTBT-B--HHHHHHHHTTPPPPPPPEEEEEE--SS-EE-TTEEEEEEEE-TTTTSTT--SEEEEEEEEEEEEES-GGGEEEEEE-TT--EEEEE---TT---S--EEEEEEEE-TTTT----EEEEEEEEE-SSS---EEEEEEEEEEEEE-S----

Foldseek 3Di:
DDDFPAPCAVVQCQPPPDPPLHQQLVLLVVVPQQLAPAEEEEEAQFEQCPQPQRVVQEDLLRADELQVGGSHRHHDDDPVQVRKLSHFLQFQQAGATRPRAWHGHSRNNHHYYYYNQPPHDHDLVSLLCNLQRNLLRHAEYFYEDADDLQLAAQDEHDDSNVVSLVCQQQCGNNRLGRAYEYQQWQNQLQQHARLSYHVLQDPSYAYEFEAFSQQEQASRFHFFQSHAFYGYAHHDPVTWGHWGATPPSHIDRHDGGSSNTRSNVRNLVSSLCVLPVNHGNVNLSVLSLVAADAPSHDDPAWDAALVGQTATRRGGRHHNHSSSSSVVSNVDDHFDDKAKAKDWQDPFKDKQWAKDKGKDFDQCQPPDPRRAFFFAKKWKFWDKFKQAQLQKWKWKAAQSGDIGTQDHRRPVHRDRRGHHRRTRMHRNHGRHGRGTMMMMMMGRNDPDRMIMMTGTIMMMTMHDDDDRPD

Sequence (470 aa):
YQEPTDPKFPQQWYLSGVTQRDLNVVKAAWAQGYTGHHGIVVSILDDGIEKNHPDLAGNYDPGASFDVNDQDPDPQPRYTQMNDNRRHHGTRCAGEVAAVANNGVCCGVGVAYNARIGGVRMMLDGEVTDAVEARSLGLNPNHIHIYSASWGPEDDGKTVDGPARLAEEAFFRGVSSQGRGGLGSIFVWASGNGGREHDSCCNCDGYTNSIYTLSSISSATQFGNVPWYSEACCSSTLATTYSSGNQNNEKQIVTTDLRQKCCTESSHTGTSSASAPLAAGIIALTLEANKDLTWRDMQHLVVQTSKPAHLNANNDWATNGVGRKVVSHSYGYGLLDAGAMVALAQDWTTVAPQRKCIIDILTEPKDIGKRRLEVRKTVTACLGEPNHITRLEHAQARLTLSYNRRGDLAIHLVSPMGTRSTLLAARPHDYSADGFNDWAFMTTHSWDEDPSSSGEWVLEIENTSSEANNYGTLTKFTLVLYGTAGENLY

Radius of gyration: 21.4 Å; Cα contacts (8 Å, |Δi|>4): 1424; chains: 1; bounding box: 63×45×53 Å

Organism: Homo sapiens (NCBI:txid9606)